Protein AF-A0A512MHB9-F1 (afdb_monomer_lite)

Structure (mmCIF, N/CA/C/O backbone):
data_AF-A0A512MHB9-F1
#
_entry.id   AF-A0A512MHB9-F1
#
loop_
_atom_site.group_PDB
_atom_site.id
_atom_site.type_symbol
_atom_site.label_atom_id
_atom_site.label_alt_id
_atom_site.label_comp_id
_atom_site.label_asym_id
_atom_site.label_entity_id
_atom_site.label_seq_id
_atom_site.pdbx_PDB_ins_code
_atom_site.Cartn_x
_atom_site.Cartn_y
_atom_site.Cartn_z
_atom_site.occupancy
_atom_site.B_iso_or_equiv
_atom_site.auth_seq_id
_atom_site.auth_comp_id
_atom_site.auth_asym_id
_atom_site.auth_atom_id
_atom_site.pdbx_PDB_model_num
ATOM 1 N N . MET A 1 1 ? -1.483 -38.558 6.693 1.00 31.97 1 MET A N 1
ATOM 2 C CA . MET A 1 1 ? -0.690 -38.110 7.856 1.00 31.97 1 MET A CA 1
ATOM 3 C C . MET A 1 1 ? -1.206 -36.731 8.240 1.00 31.97 1 MET A C 1
ATOM 5 O O . MET A 1 1 ? -1.038 -35.808 7.462 1.00 31.97 1 MET A O 1
ATOM 9 N N . ASN A 1 2 ? -1.938 -36.682 9.356 1.00 32.94 2 ASN A N 1
ATOM 10 C CA . ASN A 1 2 ? -2.490 -35.543 10.100 1.00 32.94 2 ASN A CA 1
ATOM 11 C C . ASN A 1 2 ? -2.925 -34.288 9.324 1.00 32.94 2 ASN A C 1
ATOM 13 O O . ASN A 1 2 ? -2.142 -33.358 9.132 1.00 32.94 2 ASN A O 1
ATOM 17 N N . GLU A 1 3 ? -4.232 -34.209 9.052 1.00 38.62 3 GLU A N 1
ATOM 18 C CA . GLU A 1 3 ? -4.960 -32.941 9.117 1.00 38.62 3 GLU A CA 1
ATOM 19 C C . GLU A 1 3 ? -4.679 -32.320 10.491 1.00 38.62 3 GLU A C 1
ATOM 21 O O . GLU A 1 3 ? -5.241 -32.728 11.509 1.00 38.62 3 GLU A O 1
ATOM 26 N N . LYS A 1 4 ? -3.745 -31.366 10.554 1.00 43.81 4 LYS A N 1
ATOM 27 C CA . LYS A 1 4 ? -3.669 -30.461 11.697 1.00 43.81 4 LYS A CA 1
ATOM 28 C C . LYS A 1 4 ? -4.998 -29.715 11.719 1.00 43.81 4 LYS A C 1
ATOM 30 O O . LYS A 1 4 ? -5.204 -28.808 10.916 1.00 43.81 4 LYS A O 1
ATOM 35 N N . GLN A 1 5 ? -5.887 -30.127 12.620 1.00 42.66 5 GLN A N 1
ATOM 36 C CA . GLN A 1 5 ? -6.985 -29.312 13.123 1.00 42.66 5 GLN A CA 1
ATOM 37 C C . GLN A 1 5 ? -6.412 -27.911 13.365 1.00 42.66 5 GLN A C 1
ATOM 39 O O . GLN A 1 5 ? -5.603 -27.718 14.275 1.00 42.66 5 GLN A O 1
ATOM 44 N N . LYS A 1 6 ? -6.738 -26.956 12.485 1.00 43.53 6 LYS A N 1
ATOM 45 C CA . LYS A 1 6 ? -6.454 -25.543 12.728 1.00 43.53 6 LYS A CA 1
ATOM 46 C C . LYS A 1 6 ? -7.179 -25.220 14.023 1.00 43.53 6 LYS A C 1
ATOM 48 O O . LYS A 1 6 ? -8.406 -25.225 14.044 1.00 43.53 6 LYS A O 1
ATOM 53 N N . ASN A 1 7 ? -6.425 -25.034 15.101 1.00 46.69 7 ASN A N 1
ATOM 54 C CA . ASN A 1 7 ? -6.987 -24.549 16.347 1.00 46.69 7 ASN A CA 1
ATOM 55 C C . ASN A 1 7 ? -7.666 -23.210 16.000 1.00 46.69 7 ASN A C 1
ATOM 57 O O . ASN A 1 7 ? -6.977 -22.343 15.449 1.00 46.69 7 ASN A O 1
ATOM 61 N N . PRO A 1 8 ? -8.993 -23.063 16.163 1.00 66.06 8 PRO A N 1
ATOM 62 C CA . PRO A 1 8 ? -9.666 -21.825 15.799 1.00 66.06 8 PRO A CA 1
ATOM 63 C C . PRO A 1 8 ? -9.052 -20.678 16.604 1.00 66.06 8 PRO A C 1
ATOM 65 O O . PRO A 1 8 ? -8.651 -20.873 17.752 1.00 66.06 8 PRO A O 1
ATOM 68 N N . ASN A 1 9 ? -8.928 -19.507 15.974 1.00 67.62 9 ASN A N 1
ATOM 69 C CA . ASN A 1 9 ? -8.414 -18.303 16.621 1.00 67.62 9 ASN A CA 1
ATOM 70 C C . ASN A 1 9 ? -9.160 -18.106 17.958 1.00 67.62 9 ASN A C 1
ATOM 72 O O . ASN A 1 9 ? -10.385 -17.980 17.926 1.00 67.62 9 ASN A O 1
ATOM 76 N N . PRO A 1 10 ? -8.472 -18.138 19.119 1.00 71.50 10 PRO A N 1
ATOM 77 C CA . PRO A 1 10 ? -9.135 -18.052 20.418 1.00 71.50 10 PRO A CA 1
ATOM 78 C C . PRO A 1 10 ? -9.647 -16.638 20.718 1.00 71.50 10 PRO A C 1
ATOM 80 O O . PRO A 1 10 ? -10.339 -16.439 21.716 1.00 71.50 10 PRO A O 1
ATOM 83 N N . ASN A 1 11 ? -9.290 -15.658 19.883 1.00 75.31 11 ASN A N 1
ATOM 84 C CA . ASN A 1 11 ? -9.687 -14.273 20.056 1.00 75.31 11 ASN A CA 1
ATOM 85 C C . ASN A 1 11 ? -11.148 -14.064 19.649 1.00 75.31 11 ASN A C 1
ATOM 87 O O . ASN A 1 11 ? -11.643 -14.632 18.674 1.00 75.31 11 ASN A O 1
ATOM 91 N N . LEU A 1 12 ? -11.822 -13.201 20.404 1.00 72.75 12 LEU A N 1
ATOM 92 C CA . LEU A 1 12 ? -13.182 -12.757 20.132 1.00 72.75 12 LEU A CA 1
ATOM 93 C C . LEU A 1 12 ? -13.233 -12.018 18.787 1.00 72.75 12 LEU A C 1
ATOM 95 O O . LEU A 1 12 ? -12.549 -11.012 18.609 1.00 72.75 12 LEU A O 1
ATOM 99 N N . VAL A 1 13 ? -14.071 -12.497 17.868 1.00 76.94 13 VAL A N 1
ATOM 100 C CA . VAL A 1 13 ? -14.377 -11.792 16.617 1.00 76.94 13 VAL A CA 1
ATOM 101 C C . VAL A 1 13 ? -15.501 -10.802 16.895 1.00 76.94 13 VAL A C 1
ATOM 103 O O . VAL A 1 13 ? -16.580 -11.201 17.338 1.00 76.94 13 VAL A O 1
ATOM 106 N N . ARG A 1 14 ? -15.245 -9.518 16.646 1.00 86.31 14 ARG A N 1
ATOM 107 C CA . ARG A 1 14 ? -16.231 -8.447 16.806 1.00 86.31 14 ARG A CA 1
ATOM 108 C C . ARG A 1 14 ? -16.876 -8.105 15.464 1.00 86.31 14 ARG A C 1
ATOM 110 O O . ARG A 1 14 ? -16.319 -8.368 14.408 1.00 86.31 14 ARG A O 1
ATOM 117 N N . THR A 1 15 ? -18.090 -7.565 15.513 1.00 92.12 15 THR A N 1
ATOM 118 C CA . THR A 1 15 ? -18.764 -6.997 14.340 1.00 92.12 15 THR A CA 1
ATOM 119 C C . THR A 1 15 ? -18.337 -5.544 14.186 1.00 92.12 15 THR A C 1
ATOM 121 O O . THR A 1 15 ? -18.659 -4.725 15.046 1.00 92.12 15 THR A O 1
ATOM 124 N N . GLU A 1 16 ? -17.655 -5.222 13.095 1.00 93.31 16 GLU A N 1
ATOM 125 C CA . GLU A 1 16 ? -17.202 -3.865 12.788 1.00 93.31 16 GLU A CA 1
ATOM 126 C C . GLU A 1 16 ? -18.220 -3.124 11.916 1.00 93.31 16 GLU A C 1
ATOM 128 O O . GLU A 1 16 ? -18.780 -3.664 10.961 1.00 93.31 16 GLU A O 1
ATOM 133 N N . LEU A 1 17 ? -18.519 -1.883 12.299 1.00 95.44 17 LEU A N 1
ATOM 134 C CA . LEU A 1 17 ? -19.461 -0.992 11.635 1.00 95.44 17 LEU A CA 1
ATOM 135 C C . LEU A 1 17 ? -18.752 0.323 11.311 1.00 95.44 17 LEU A C 1
ATOM 137 O O . LEU A 1 17 ? -18.547 1.172 12.178 1.00 95.44 17 LEU A O 1
ATOM 141 N N . GLU A 1 18 ? -18.427 0.502 10.038 1.00 95.00 18 GLU A N 1
ATOM 142 C CA . GLU A 1 18 ? -17.590 1.614 9.563 1.00 95.00 18 GLU A CA 1
ATOM 143 C C . GLU A 1 18 ? -18.381 2.683 8.798 1.00 95.00 18 GLU A C 1
ATOM 145 O O . GLU A 1 18 ? -17.841 3.678 8.319 1.00 95.00 18 GLU A O 1
ATOM 150 N N . THR A 1 19 ? -19.694 2.483 8.644 1.00 95.81 19 THR A N 1
ATOM 151 C CA . THR A 1 19 ? -20.573 3.428 7.950 1.00 95.81 19 THR A CA 1
ATOM 152 C C . THR A 1 19 ? -21.836 3.705 8.745 1.00 95.81 19 THR A C 1
ATOM 154 O O . THR A 1 19 ? -22.382 2.832 9.424 1.00 95.81 19 THR A O 1
ATOM 157 N N . LEU A 1 20 ? -22.371 4.917 8.585 1.00 96.50 20 LEU A N 1
ATOM 158 C CA . LEU A 1 20 ? -23.644 5.309 9.191 1.00 96.50 20 LEU A CA 1
ATOM 159 C C . LEU A 1 20 ? -24.789 4.366 8.788 1.00 96.50 20 LEU A C 1
ATOM 161 O O . LEU A 1 20 ? -25.638 4.023 9.607 1.00 96.50 20 LEU A O 1
ATOM 165 N N . ALA A 1 21 ? -24.785 3.911 7.531 1.00 96.94 21 ALA A N 1
ATOM 166 C CA . ALA A 1 21 ? -25.774 2.977 7.010 1.00 96.94 21 ALA A CA 1
ATOM 167 C C . ALA A 1 21 ? -25.704 1.610 7.710 1.00 96.94 21 ALA A C 1
ATOM 169 O O . ALA A 1 21 ? -26.748 1.067 8.069 1.00 96.94 21 ALA A O 1
ATOM 170 N N . ALA A 1 22 ? -24.501 1.083 7.961 1.00 96.12 22 ALA A N 1
ATOM 171 C CA . ALA A 1 22 ? -24.316 -0.178 8.679 1.00 96.12 22 ALA A CA 1
ATOM 172 C C . ALA A 1 22 ? -24.805 -0.080 10.135 1.00 96.12 22 ALA A C 1
ATOM 174 O O . ALA A 1 22 ? -25.506 -0.973 10.619 1.00 96.12 22 ALA A O 1
ATOM 175 N N . VAL A 1 23 ? -24.530 1.042 10.812 1.00 96.94 23 VAL A N 1
ATOM 176 C CA . VAL A 1 23 ? -25.043 1.308 12.168 1.00 96.94 23 VAL A CA 1
ATOM 177 C C . VAL A 1 23 ? -26.570 1.392 12.175 1.00 96.94 23 VAL A C 1
ATOM 179 O O . VAL A 1 23 ? -27.224 0.748 12.997 1.00 96.94 23 VAL A O 1
ATOM 182 N N . GLN A 1 24 ? -27.162 2.120 11.224 1.00 96.75 24 GLN A N 1
ATOM 183 C CA . GLN A 1 24 ? -28.616 2.215 11.088 1.00 96.75 24 GLN A CA 1
ATOM 184 C C . GLN A 1 24 ? -29.258 0.854 10.790 1.00 96.75 24 GLN A C 1
ATOM 186 O O . GLN A 1 24 ? -30.300 0.518 11.355 1.00 96.75 24 GLN A O 1
ATOM 191 N N . GLN A 1 25 ? -28.642 0.048 9.925 1.00 95.94 25 GLN A N 1
ATOM 192 C CA . GLN A 1 25 ? -29.110 -1.300 9.621 1.00 95.94 25 GLN A CA 1
ATOM 193 C C . GLN A 1 25 ? -29.080 -2.187 10.869 1.00 95.94 25 GLN A C 1
ATOM 195 O O . GLN A 1 25 ? -30.044 -2.912 11.120 1.00 95.94 25 GLN A O 1
ATOM 200 N N . ARG A 1 26 ? -28.019 -2.100 11.681 1.00 95.31 26 ARG A N 1
ATOM 201 C CA . ARG A 1 26 ? -27.918 -2.839 12.944 1.00 95.31 26 ARG A CA 1
ATOM 202 C C . ARG A 1 26 ? -28.980 -2.403 13.951 1.00 95.31 26 ARG A C 1
ATOM 204 O O . ARG A 1 26 ? -29.623 -3.263 14.544 1.00 95.31 26 ARG A O 1
ATOM 211 N N . LEU A 1 27 ? -29.212 -1.097 14.101 1.00 95.62 27 LEU A N 1
ATOM 212 C CA . LEU A 1 27 ? -30.300 -0.562 14.929 1.00 95.62 27 LEU A CA 1
ATOM 213 C C . LEU A 1 27 ? -31.660 -1.134 14.511 1.00 95.62 27 LEU A C 1
ATOM 215 O O . LEU A 1 27 ? -32.426 -1.576 15.364 1.00 95.62 27 LEU A O 1
ATOM 219 N N . ASN A 1 28 ? -31.932 -1.179 13.205 1.00 94.62 28 ASN A N 1
ATOM 220 C CA . ASN A 1 28 ? -33.192 -1.691 12.665 1.00 94.62 28 ASN A CA 1
ATOM 221 C C . ASN A 1 28 ? -33.346 -3.207 12.859 1.00 94.62 28 ASN A C 1
ATOM 223 O O . ASN A 1 28 ? -34.449 -3.684 13.115 1.00 94.62 28 ASN A O 1
ATOM 227 N N . ALA A 1 29 ? -32.255 -3.965 12.727 1.00 92.75 29 ALA A N 1
ATOM 228 C CA . ALA A 1 29 ? -32.250 -5.409 12.950 1.00 92.75 29 ALA A CA 1
ATOM 229 C C . ALA A 1 29 ? -32.397 -5.779 14.438 1.00 92.75 29 ALA A C 1
ATOM 231 O O . ALA A 1 29 ? -32.832 -6.885 14.761 1.00 92.75 29 ALA A O 1
ATOM 232 N N . GLY A 1 30 ? -32.034 -4.862 15.340 1.00 86.62 30 GLY A N 1
ATOM 233 C CA . GLY A 1 30 ? -31.934 -5.119 16.770 1.00 86.62 30 GLY A CA 1
ATOM 234 C C . GLY A 1 30 ? -30.773 -6.058 17.120 1.00 86.62 30 GLY A C 1
ATOM 235 O O . GLY A 1 30 ? -29.880 -6.333 16.315 1.00 86.62 30 GLY A O 1
ATOM 236 N N . GLY A 1 31 ? -30.778 -6.558 18.355 1.00 84.06 31 GLY A N 1
ATOM 237 C CA . GLY A 1 31 ? -29.759 -7.476 18.869 1.00 84.06 31 GLY A CA 1
ATOM 238 C C . GLY A 1 31 ? -28.792 -6.835 19.864 1.00 84.06 31 GLY A C 1
ATOM 239 O O . GLY A 1 31 ? -28.992 -5.716 20.335 1.00 84.06 31 GLY A O 1
ATOM 240 N N . THR A 1 32 ? -27.759 -7.595 20.228 1.00 88.00 32 THR A N 1
ATOM 241 C CA . THR A 1 32 ? -26.747 -7.170 21.205 1.00 88.00 32 THR A CA 1
ATOM 242 C C . THR A 1 32 ? -25.693 -6.257 20.577 1.00 88.00 32 THR A C 1
ATOM 244 O O . THR A 1 32 ? -25.328 -6.431 19.411 1.00 88.00 32 THR A O 1
ATOM 247 N N . TRP A 1 33 ? -25.186 -5.311 21.367 1.00 92.25 33 TRP A N 1
ATOM 248 C CA . TRP A 1 33 ? -24.083 -4.411 21.008 1.00 92.25 33 TRP A CA 1
ATOM 249 C C . TRP A 1 33 ? -22.770 -4.759 21.728 1.00 92.25 33 TRP A C 1
ATOM 251 O O . TRP A 1 33 ? -21.780 -4.057 21.568 1.00 92.25 33 TRP A O 1
ATOM 261 N N . HIS A 1 34 ? -22.758 -5.859 22.489 1.00 87.06 34 HIS A N 1
ATOM 262 C CA . HIS A 1 34 ? -21.623 -6.314 23.301 1.00 87.06 34 HIS A CA 1
ATOM 263 C C . HIS A 1 34 ? -20.322 -6.505 22.509 1.00 87.06 34 HIS A C 1
ATOM 265 O O . HIS A 1 34 ? -19.260 -6.117 22.978 1.00 87.06 34 HIS A O 1
ATOM 271 N N . ASP A 1 35 ? -20.418 -7.045 21.294 1.00 85.69 35 ASP A N 1
ATOM 272 C CA . ASP A 1 35 ? -19.270 -7.354 20.433 1.00 85.69 35 ASP A CA 1
ATOM 273 C C . ASP A 1 35 ? -19.230 -6.457 19.195 1.00 85.69 35 ASP A C 1
ATOM 275 O O . ASP A 1 35 ? -18.759 -6.872 18.140 1.00 85.69 35 ASP A O 1
ATOM 279 N N . VAL A 1 36 ? -19.781 -5.246 19.287 1.00 94.88 36 VAL A N 1
ATOM 280 C CA . VAL A 1 36 ? -19.819 -4.302 18.167 1.00 94.88 36 VAL A CA 1
ATOM 281 C C . VAL A 1 36 ? -18.710 -3.266 18.322 1.00 94.88 36 VAL A C 1
ATOM 283 O O . VAL A 1 36 ? -18.527 -2.693 19.396 1.00 94.88 36 VAL A O 1
ATOM 286 N N . VAL A 1 37 ? -17.979 -3.017 17.239 1.00 95.69 37 VAL A N 1
ATOM 287 C CA . VAL A 1 37 ? -17.049 -1.896 17.101 1.00 95.69 37 VAL A CA 1
ATOM 288 C C . VAL A 1 37 ? -17.641 -0.937 16.082 1.00 95.69 37 VAL A C 1
ATOM 290 O O . VAL A 1 37 ? -17.943 -1.333 14.962 1.00 95.69 37 VAL A O 1
ATOM 293 N N . ILE A 1 38 ? -17.829 0.319 16.466 1.00 96.75 38 ILE A N 1
ATOM 294 C CA . ILE A 1 38 ? -18.178 1.398 15.549 1.00 96.75 38 ILE A CA 1
ATOM 295 C C . ILE A 1 38 ? -16.925 2.236 15.336 1.00 96.75 38 ILE A C 1
ATOM 297 O O . ILE A 1 38 ? -16.341 2.744 16.298 1.00 96.75 38 ILE A O 1
ATOM 301 N N . GLN A 1 39 ? -16.513 2.363 14.080 1.00 95.31 39 GLN A N 1
ATOM 302 C CA . GLN A 1 39 ? -15.246 2.970 13.700 1.00 95.31 39 GLN A CA 1
ATOM 303 C C . GLN A 1 39 ? -15.478 4.160 12.784 1.00 95.31 39 GLN A C 1
ATOM 305 O O . GLN A 1 39 ? -16.068 4.036 11.717 1.00 95.31 39 GLN A O 1
ATOM 310 N N . HIS A 1 40 ? -14.983 5.316 13.214 1.00 95.06 40 HIS A N 1
ATOM 311 C CA . HIS A 1 40 ? -14.934 6.549 12.442 1.00 95.06 40 HIS A CA 1
ATOM 312 C C . HIS A 1 40 ? -16.267 6.949 11.783 1.00 95.06 40 HIS A C 1
ATOM 314 O O . HIS A 1 40 ? -16.324 7.439 10.656 1.00 95.06 40 HIS A O 1
ATOM 320 N N . VAL A 1 41 ? -17.370 6.758 12.511 1.00 96.12 41 VAL A N 1
ATOM 321 C CA . VAL A 1 41 ? -18.708 7.156 12.066 1.00 96.12 41 VAL A CA 1
ATOM 322 C C . VAL A 1 41 ? -19.142 8.418 12.803 1.00 96.12 41 VAL A C 1
ATOM 324 O O . VAL A 1 41 ? -19.018 8.518 14.024 1.00 96.12 41 VAL A O 1
ATOM 327 N N . ASN A 1 42 ? -19.722 9.371 12.074 1.00 96.12 42 ASN A N 1
ATOM 328 C CA . ASN A 1 42 ? -20.426 10.487 12.694 1.00 96.12 42 ASN A CA 1
ATOM 329 C C . ASN A 1 42 ? -21.797 10.018 13.208 1.00 96.12 42 ASN A C 1
ATOM 331 O O . ASN A 1 42 ? -22.734 9.843 12.426 1.00 96.12 42 ASN A O 1
ATOM 335 N N . LEU A 1 43 ? -21.924 9.813 14.519 1.00 97.44 43 LEU A N 1
ATOM 336 C CA . LEU A 1 43 ? -23.123 9.254 15.151 1.00 97.44 43 LEU A CA 1
ATOM 337 C C . LEU A 1 43 ? -24.100 10.321 15.650 1.00 97.44 43 LEU A C 1
ATOM 339 O O . LEU A 1 43 ? -25.115 9.974 16.249 1.00 97.44 43 LEU A O 1
ATOM 343 N N . LEU A 1 44 ? -23.861 11.608 15.373 1.00 97.19 44 LEU A N 1
ATOM 344 C CA . LEU A 1 44 ? -24.712 12.704 15.854 1.00 97.19 44 LEU A CA 1
ATOM 345 C C . LEU A 1 44 ? -26.168 12.560 15.388 1.00 97.19 44 LEU A C 1
ATOM 347 O O . LEU A 1 44 ? -27.101 12.869 16.126 1.00 97.19 44 LEU A O 1
ATOM 351 N N . THR A 1 45 ? -26.377 12.047 14.174 1.00 97.06 45 THR A N 1
ATOM 352 C CA . THR A 1 45 ? -27.724 11.802 13.627 1.00 97.06 45 THR A CA 1
ATOM 353 C C . THR A 1 45 ? -28.412 10.573 14.234 1.00 97.06 45 THR A C 1
ATOM 355 O O . THR A 1 45 ? -29.635 10.468 14.169 1.00 97.06 45 THR A O 1
ATOM 358 N N . LEU A 1 46 ? -27.648 9.675 14.866 1.00 97.06 46 LEU A N 1
ATOM 359 C CA . LEU A 1 46 ? -28.124 8.456 15.529 1.00 97.06 46 LEU A CA 1
ATOM 360 C C . LEU A 1 46 ? -28.033 8.537 17.060 1.00 97.06 46 LEU A C 1
ATOM 362 O O . LEU A 1 46 ? -28.214 7.523 17.733 1.00 97.06 46 LEU A O 1
ATOM 366 N N . ASP A 1 47 ? -27.820 9.734 17.615 1.00 96.88 47 ASP A N 1
ATOM 367 C CA . ASP A 1 47 ? -27.594 9.964 19.046 1.00 96.88 47 ASP A CA 1
ATOM 368 C C . ASP A 1 47 ? -28.731 9.404 19.918 1.00 96.88 47 ASP A C 1
ATOM 370 O O . ASP A 1 47 ? -28.520 8.570 20.798 1.00 96.88 47 ASP A O 1
ATOM 374 N N . ALA A 1 48 ? -29.976 9.795 19.624 1.00 96.81 48 ALA A N 1
ATOM 375 C CA . ALA A 1 48 ? -31.133 9.311 20.373 1.00 96.81 48 ALA A CA 1
ATOM 376 C C . ALA A 1 48 ? -31.405 7.804 20.158 1.00 96.81 48 ALA A C 1
ATOM 378 O O . ALA A 1 48 ? -31.547 7.102 21.160 1.00 96.81 48 ALA A O 1
ATOM 379 N N . PRO A 1 49 ? -31.436 7.268 18.919 1.00 96.62 49 PRO A N 1
ATOM 380 C CA . PRO A 1 49 ? -31.578 5.828 18.698 1.00 96.62 49 PRO A CA 1
ATOM 381 C C . PRO A 1 49 ? -30.532 4.968 19.423 1.00 96.62 49 PRO A C 1
ATOM 383 O O . PRO A 1 49 ? -30.897 3.977 20.051 1.00 96.62 49 PRO A O 1
ATOM 386 N N . LEU A 1 50 ? -29.250 5.347 19.382 1.00 96.12 50 LEU A N 1
ATOM 387 C CA . LEU A 1 50 ? -28.174 4.589 20.031 1.00 96.12 50 LEU A CA 1
ATOM 388 C C . LEU A 1 50 ? -28.217 4.700 21.558 1.00 96.12 50 LEU A C 1
ATOM 390 O O . LEU A 1 50 ? -27.932 3.727 22.248 1.00 96.12 50 LEU A O 1
ATOM 394 N N . SER A 1 51 ? -28.638 5.846 22.102 1.00 96.12 51 SER A N 1
ATOM 395 C CA . SER A 1 51 ? -28.835 5.998 23.553 1.00 96.12 51 SER A CA 1
ATOM 396 C C . SER A 1 51 ? -29.943 5.097 24.122 1.00 96.12 51 SER A C 1
ATOM 398 O O . SER A 1 51 ? -29.971 4.835 25.322 1.00 96.12 51 SER A O 1
ATOM 400 N N . ALA A 1 52 ? -30.854 4.610 23.273 1.00 95.38 52 ALA A N 1
ATOM 401 C CA . ALA A 1 52 ? -32.004 3.807 23.681 1.00 95.38 52 ALA A CA 1
ATOM 402 C C . ALA A 1 52 ? -31.734 2.289 23.706 1.00 95.38 52 ALA A C 1
ATOM 404 O O . ALA A 1 52 ? -32.603 1.526 24.133 1.00 95.38 52 ALA A O 1
ATOM 405 N N . VAL A 1 53 ? -30.560 1.829 23.254 1.00 94.75 53 VAL A N 1
ATOM 406 C CA . VAL A 1 53 ? -30.192 0.402 23.218 1.00 94.75 53 VAL A CA 1
ATOM 407 C C . VAL A 1 53 ? -29.160 0.051 24.295 1.00 94.75 53 VAL A C 1
ATOM 409 O O . VAL A 1 53 ? -28.434 0.907 24.796 1.00 94.75 53 VAL A O 1
ATOM 412 N N . LYS A 1 54 ? -29.068 -1.234 24.671 1.00 92.94 54 LYS A N 1
ATOM 413 C CA . LYS A 1 54 ? -28.042 -1.704 25.618 1.00 92.94 54 LYS A CA 1
ATOM 414 C C . LYS A 1 54 ? -26.682 -1.776 24.916 1.00 92.94 54 LYS A C 1
ATOM 416 O O . LYS A 1 54 ? -26.410 -2.746 24.215 1.00 92.94 54 LYS A O 1
ATOM 421 N N . ILE A 1 55 ? -25.839 -0.776 25.158 1.00 94.06 55 ILE A N 1
ATOM 422 C CA . ILE A 1 55 ? -24.516 -0.598 24.532 1.00 94.06 55 ILE A CA 1
ATOM 423 C C . ILE A 1 55 ? -23.327 -1.178 25.319 1.00 94.06 55 ILE A C 1
ATOM 425 O O . ILE A 1 55 ? -22.194 -1.030 24.880 1.00 94.06 55 ILE A O 1
ATOM 429 N N . ALA A 1 56 ? -23.544 -1.812 26.476 1.00 92.56 56 ALA A N 1
ATOM 430 C CA . ALA A 1 56 ? -22.445 -2.344 27.291 1.00 92.56 56 ALA A CA 1
ATOM 431 C C . ALA A 1 56 ? -21.547 -3.292 26.470 1.00 92.56 56 ALA A C 1
ATOM 433 O O . ALA A 1 56 ? -22.044 -4.294 25.952 1.00 92.56 56 ALA A O 1
ATOM 434 N N . GLY A 1 57 ? -20.250 -2.976 26.370 1.00 91.81 57 GLY A N 1
ATOM 435 C CA . GLY A 1 57 ? -19.254 -3.727 25.585 1.00 91.81 57 GLY A CA 1
ATOM 436 C C . GLY A 1 57 ? -18.997 -3.184 24.181 1.00 91.81 57 GLY A C 1
ATOM 437 O O . GLY A 1 57 ? -18.030 -3.590 23.535 1.00 91.81 57 GLY A O 1
ATOM 438 N N . CYS A 1 58 ? -19.820 -2.238 23.726 1.00 95.50 58 CYS A N 1
ATOM 439 C CA . CYS A 1 58 ? -19.653 -1.587 22.436 1.00 95.50 58 CYS A CA 1
ATOM 440 C C . CYS A 1 58 ? -18.401 -0.703 22.441 1.00 95.50 58 CYS A C 1
ATOM 442 O O . CYS A 1 58 ? -18.117 0.009 23.410 1.00 95.50 58 CYS A O 1
ATOM 444 N N . HIS A 1 59 ? -17.647 -0.738 21.349 1.00 95.75 59 HIS A N 1
ATOM 445 C CA . HIS A 1 59 ? -16.470 0.101 21.160 1.00 95.75 59 HIS A CA 1
ATOM 446 C C . HIS A 1 59 ? -16.787 1.227 20.175 1.00 95.75 59 HIS A C 1
ATOM 448 O O . HIS A 1 59 ? -17.398 0.988 19.138 1.00 95.75 59 HIS A O 1
ATOM 454 N N . PHE A 1 60 ? -16.357 2.444 20.489 1.00 97.19 60 PHE A N 1
ATOM 455 C CA . PHE A 1 60 ? -16.533 3.647 19.682 1.00 97.19 60 PHE A CA 1
ATOM 456 C C . PHE A 1 60 ? -15.155 4.253 19.416 1.00 97.19 60 PHE A C 1
ATOM 458 O O . PHE A 1 60 ? -14.560 4.885 20.292 1.00 97.19 60 PHE A O 1
ATOM 465 N N . LEU A 1 61 ? -14.622 4.023 18.218 1.00 96.88 61 LEU A N 1
ATOM 466 C CA . LEU A 1 61 ? -13.254 4.382 17.846 1.00 96.88 61 LEU A CA 1
ATOM 467 C C . LEU A 1 61 ? -13.301 5.520 16.830 1.00 96.88 61 LEU A C 1
ATOM 469 O O . LEU A 1 61 ? -13.767 5.338 15.713 1.00 96.88 61 LEU A O 1
ATOM 473 N N . GLY A 1 62 ? -12.895 6.723 17.230 1.00 95.94 62 GLY A N 1
ATOM 474 C CA . GLY A 1 62 ? -12.888 7.908 16.372 1.00 95.94 62 GLY A CA 1
ATOM 475 C C . GLY A 1 62 ? -14.271 8.405 15.936 1.00 95.94 62 GLY A C 1
ATOM 476 O O . GLY A 1 62 ? -14.364 9.032 14.883 1.00 95.94 62 GLY A O 1
ATOM 477 N N . CYS A 1 63 ? -15.334 8.098 16.687 1.00 97.06 63 CYS A N 1
ATOM 478 C CA . CYS A 1 63 ? -16.715 8.461 16.340 1.00 97.06 63 CYS A CA 1
ATOM 479 C C . CYS A 1 63 ? -17.126 9.833 16.896 1.00 97.06 63 CYS A C 1
ATOM 481 O O . CYS A 1 63 ? -16.821 10.148 18.047 1.00 97.06 63 CYS A O 1
ATOM 483 N N . ASP A 1 64 ? -17.909 10.605 16.135 1.00 96.50 64 ASP A N 1
ATOM 484 C CA . ASP A 1 64 ? -18.578 11.799 16.672 1.00 96.50 64 ASP A CA 1
ATOM 485 C C . ASP A 1 64 ? -19.792 11.371 17.503 1.00 96.50 64 ASP A C 1
ATOM 487 O O . ASP A 1 64 ? -20.766 10.844 16.964 1.00 96.50 64 ASP A O 1
ATOM 491 N N . ILE A 1 65 ? -19.738 11.587 18.817 1.00 97.31 65 ILE A N 1
ATOM 492 C CA . ILE A 1 65 ? -20.756 11.131 19.772 1.00 97.31 65 ILE A CA 1
ATOM 493 C C . ILE A 1 65 ? -21.566 12.328 20.280 1.00 97.31 65 ILE A C 1
ATOM 495 O O . ILE A 1 65 ? -21.002 13.325 20.731 1.00 97.31 65 ILE A O 1
ATOM 499 N N . GLY A 1 66 ? -22.895 12.226 20.208 1.00 97.12 66 GLY A N 1
ATOM 500 C CA . GLY A 1 66 ? -23.808 13.230 20.749 1.00 97.12 66 GLY A CA 1
ATOM 501 C C . GLY A 1 66 ? -24.011 13.091 22.260 1.00 97.12 66 GLY A C 1
ATOM 502 O O . GLY A 1 66 ? -23.564 12.134 22.895 1.00 97.12 66 GLY A O 1
ATOM 503 N N . THR A 1 67 ? -24.682 14.071 22.865 1.00 98.00 67 THR A N 1
ATOM 504 C CA . THR A 1 67 ? -24.835 14.138 24.325 1.00 98.00 67 THR A CA 1
ATOM 505 C C . THR A 1 67 ? -25.598 12.941 24.888 1.00 98.00 67 THR A C 1
ATOM 507 O O . THR A 1 67 ? -25.203 12.415 25.926 1.00 98.00 67 THR A O 1
ATOM 510 N N . LYS A 1 68 ? -26.654 12.466 24.213 1.00 98.19 68 LYS A N 1
ATOM 511 C CA . LYS A 1 68 ? -27.483 11.374 24.747 1.00 98.19 68 LYS A CA 1
ATOM 512 C C . LYS A 1 68 ? -26.738 10.047 24.740 1.00 98.19 68 LYS A C 1
ATOM 514 O O . LYS A 1 68 ? -26.821 9.285 25.700 1.00 98.19 68 LYS A O 1
ATOM 519 N N . LEU A 1 69 ? -26.002 9.766 23.670 1.00 97.56 69 LEU A N 1
ATOM 520 C CA . LEU A 1 69 ? -25.166 8.580 23.579 1.00 97.56 69 LEU A CA 1
ATOM 521 C C . LEU A 1 69 ? -24.005 8.657 24.577 1.00 97.56 69 LEU A C 1
ATOM 523 O O . LEU A 1 69 ? -23.723 7.662 25.236 1.00 97.56 69 LEU A O 1
ATOM 527 N N . ALA A 1 70 ? -23.385 9.826 24.765 1.00 97.81 70 ALA A N 1
ATOM 528 C CA . ALA A 1 70 ? -22.353 10.009 25.788 1.00 97.81 70 ALA A CA 1
ATOM 529 C C . ALA A 1 70 ? -22.882 9.730 27.209 1.00 97.81 70 ALA A C 1
ATOM 531 O O . ALA A 1 70 ? -22.230 9.026 27.980 1.00 97.81 70 ALA A O 1
ATOM 532 N N . GLU A 1 71 ? -24.078 10.223 27.547 1.00 97.94 71 GLU A N 1
ATOM 533 C CA . GLU A 1 71 ? -24.747 9.922 28.820 1.00 97.94 71 GLU A CA 1
ATOM 534 C C . GLU A 1 71 ? -25.041 8.423 28.968 1.00 97.94 71 GLU A C 1
ATOM 536 O O . GLU A 1 71 ? -24.769 7.838 30.019 1.00 97.94 71 GLU A O 1
ATOM 541 N N . ALA A 1 72 ? -25.539 7.774 27.911 1.00 97.38 72 ALA A N 1
ATOM 542 C CA . ALA A 1 72 ? -25.785 6.334 27.908 1.00 97.38 72 ALA A CA 1
ATOM 543 C C . ALA A 1 72 ? -24.493 5.524 28.119 1.00 97.38 72 ALA A C 1
ATOM 545 O O . ALA A 1 72 ? -24.497 4.560 28.888 1.00 97.38 72 ALA A O 1
ATOM 546 N N . ILE A 1 73 ? -23.382 5.934 27.495 1.00 97.12 73 ILE A N 1
ATOM 547 C CA . ILE A 1 73 ? -22.057 5.328 27.700 1.00 97.12 73 ILE A CA 1
ATOM 548 C C . ILE A 1 73 ? -21.622 5.500 29.154 1.00 97.12 73 ILE A C 1
ATOM 550 O O . ILE A 1 73 ? -21.260 4.519 29.795 1.00 97.12 73 ILE A O 1
ATOM 554 N N . ALA A 1 74 ? -21.723 6.706 29.717 1.00 96.88 74 ALA A N 1
ATOM 555 C CA . ALA A 1 74 ? -21.354 6.953 31.110 1.00 96.88 74 ALA A CA 1
ATOM 556 C C . ALA A 1 74 ? -22.170 6.096 32.097 1.00 96.88 74 ALA A C 1
ATOM 558 O O . ALA A 1 74 ? -21.628 5.577 33.075 1.00 96.88 74 ALA A O 1
ATOM 559 N N . LEU A 1 75 ? -23.466 5.900 31.831 1.00 96.19 75 LEU A N 1
ATOM 560 C CA . LEU A 1 75 ? -24.316 5.004 32.618 1.00 96.19 75 LEU A CA 1
ATOM 561 C C . LEU A 1 75 ? -23.892 3.534 32.482 1.00 96.19 75 LEU A C 1
ATOM 563 O O . LEU A 1 75 ? -23.886 2.815 33.484 1.00 96.19 75 LEU A O 1
ATOM 567 N N . ALA A 1 76 ? -23.520 3.092 31.277 1.00 94.69 76 ALA A N 1
ATOM 568 C CA . ALA A 1 76 ? -23.000 1.746 31.042 1.00 94.69 76 ALA A CA 1
ATOM 569 C C . ALA A 1 76 ? -21.672 1.515 31.785 1.00 94.69 76 ALA A C 1
ATOM 571 O O . ALA A 1 76 ? -21.536 0.502 32.471 1.00 94.69 76 ALA A O 1
ATOM 572 N N . GLU A 1 77 ? -20.751 2.483 31.753 1.00 95.75 77 GLU A N 1
ATOM 573 C CA . GLU A 1 77 ? -19.485 2.439 32.497 1.00 95.75 77 GLU A CA 1
ATOM 574 C C . GLU A 1 77 ? -19.704 2.373 34.010 1.00 95.75 77 GLU A C 1
ATOM 576 O O . GLU A 1 77 ? -19.100 1.555 34.709 1.00 95.75 77 GLU A O 1
ATOM 581 N N . ALA A 1 78 ? -20.622 3.191 34.531 1.00 95.62 78 ALA A N 1
ATOM 582 C CA . ALA A 1 78 ? -20.972 3.177 35.946 1.00 95.62 78 ALA A CA 1
ATOM 583 C C . ALA A 1 78 ? -21.616 1.848 36.379 1.00 95.62 78 ALA A C 1
ATOM 585 O O . ALA A 1 78 ? -21.483 1.447 37.537 1.00 95.62 78 ALA A O 1
ATOM 586 N N . ALA A 1 79 ? -22.335 1.168 35.481 1.00 93.25 79 ALA A N 1
ATOM 587 C CA . ALA A 1 79 ? -22.877 -0.162 35.734 1.00 93.25 79 ALA A CA 1
ATOM 588 C C . ALA A 1 79 ? -21.780 -1.238 35.703 1.00 93.25 79 ALA A C 1
ATOM 590 O O . ALA A 1 79 ? -21.731 -2.065 36.614 1.00 93.25 79 ALA A O 1
ATOM 591 N N . ALA A 1 80 ? -20.882 -1.193 34.716 1.00 93.88 80 ALA A N 1
ATOM 592 C CA . ALA A 1 80 ? -19.747 -2.107 34.596 1.00 93.88 80 ALA A CA 1
ATOM 593 C C . ALA A 1 80 ? -18.822 -2.033 35.826 1.00 93.88 80 ALA A C 1
ATOM 595 O O . ALA A 1 80 ? -18.477 -3.060 36.411 1.00 93.88 80 ALA A O 1
ATOM 596 N N . GLY A 1 81 ? -18.533 -0.822 36.316 1.00 94.81 81 GLY A N 1
ATOM 597 C CA . GLY A 1 81 ? -17.693 -0.600 37.500 1.00 94.81 81 GLY A CA 1
ATOM 598 C C . GLY A 1 81 ? -18.267 -1.119 38.828 1.00 94.81 81 GLY A C 1
ATOM 599 O O . GLY A 1 81 ? -17.551 -1.155 39.826 1.00 94.81 81 GLY A O 1
ATOM 600 N N . LYS A 1 82 ? -19.543 -1.533 38.873 1.00 95.25 82 LYS A N 1
ATOM 601 C CA . LYS A 1 82 ? -20.158 -2.141 40.068 1.00 95.25 82 LYS A CA 1
ATOM 602 C C . LYS A 1 82 ? -19.937 -3.651 40.158 1.00 95.25 82 LYS A C 1
ATOM 604 O O . LYS A 1 82 ? -20.146 -4.206 41.237 1.00 95.25 82 LYS A O 1
ATOM 609 N N . ALA A 1 83 ? -19.531 -4.305 39.068 1.00 93.69 83 ALA A N 1
ATOM 610 C CA . ALA A 1 83 ? -19.372 -5.755 39.009 1.00 93.69 83 ALA A CA 1
ATOM 611 C C . ALA A 1 83 ? -18.320 -6.260 40.015 1.00 93.69 83 ALA A C 1
ATOM 613 O O . ALA A 1 83 ? -17.171 -5.815 40.010 1.00 93.69 83 ALA A O 1
ATOM 614 N N . GLN A 1 84 ? -18.706 -7.213 40.867 1.00 95.94 84 GLN A N 1
ATOM 615 C CA . GLN A 1 84 ? -17.830 -7.836 41.868 1.00 95.94 84 GLN A CA 1
ATOM 616 C C . GLN A 1 84 ? -17.361 -9.227 41.430 1.00 95.94 84 GLN A C 1
ATOM 618 O O . GLN A 1 84 ? -16.274 -9.670 41.806 1.00 95.94 84 GLN A O 1
ATOM 623 N N . THR A 1 85 ? -18.166 -9.906 40.614 1.00 96.31 85 THR A N 1
ATOM 624 C CA . THR A 1 85 ? -17.909 -11.262 40.111 1.00 96.31 85 THR A CA 1
ATOM 625 C C . THR A 1 85 ? -17.548 -11.265 38.628 1.00 96.31 85 THR A C 1
ATOM 627 O O . THR A 1 85 ? -17.778 -10.297 37.902 1.00 96.31 85 THR A O 1
ATOM 630 N N . GLU A 1 86 ? -16.974 -12.371 38.159 1.00 92.25 86 GLU A N 1
ATOM 631 C CA . GLU A 1 86 ? -16.607 -12.533 36.752 1.00 92.25 86 GLU A CA 1
ATOM 632 C C . GLU A 1 86 ? -17.842 -12.634 35.844 1.00 92.25 86 GLU A C 1
ATOM 634 O O . GLU A 1 86 ? -17.865 -12.084 34.744 1.00 92.25 86 GLU A O 1
ATOM 639 N N . GLU A 1 87 ? -18.906 -13.280 36.320 1.00 93.00 87 GLU A N 1
ATOM 640 C CA . GLU A 1 87 ? -20.192 -13.371 35.631 1.00 93.00 87 GLU A CA 1
ATOM 641 C C . GLU A 1 87 ? -20.830 -11.986 35.440 1.00 93.00 87 GLU A C 1
ATOM 643 O O . GLU A 1 87 ? -21.334 -11.682 34.358 1.00 93.00 87 GLU A O 1
ATOM 648 N N . GLU A 1 88 ? -20.762 -11.115 36.453 1.00 91.50 88 GLU A N 1
ATOM 649 C CA . GLU A 1 88 ? -21.254 -9.735 36.361 1.00 91.50 88 GLU A CA 1
ATOM 650 C C . GLU A 1 88 ? -20.434 -8.892 35.378 1.00 91.50 88 GLU A C 1
ATOM 652 O O . GLU A 1 88 ? -21.022 -8.134 34.601 1.00 91.50 88 GLU A O 1
ATOM 657 N N . ARG A 1 89 ? -19.100 -9.053 35.362 1.00 90.50 89 ARG A N 1
ATOM 658 C CA . ARG A 1 89 ? -18.219 -8.378 34.390 1.00 90.50 89 ARG A CA 1
ATOM 659 C C . ARG A 1 89 ? -18.539 -8.799 32.960 1.00 90.50 89 ARG A C 1
ATOM 661 O O . ARG A 1 89 ? -18.591 -7.953 32.073 1.00 90.50 89 ARG A O 1
ATOM 668 N N . LYS A 1 90 ? -18.814 -10.086 32.732 1.00 87.62 90 LYS A N 1
ATOM 669 C CA . LYS A 1 90 ? -19.230 -10.599 31.415 1.00 87.62 90 LYS A CA 1
ATOM 670 C C . LYS A 1 90 ? -20.615 -10.099 31.004 1.00 87.62 90 LYS A C 1
ATOM 672 O O . LYS A 1 90 ? -20.838 -9.815 29.833 1.00 87.62 90 LYS A O 1
ATOM 677 N N . ALA A 1 91 ? -21.547 -9.966 31.947 1.00 87.12 91 ALA A N 1
ATOM 678 C CA . ALA A 1 91 ? -22.901 -9.488 31.662 1.00 87.12 91 ALA A CA 1
ATOM 679 C C . ALA A 1 91 ? -22.975 -7.974 31.372 1.00 87.12 91 ALA A C 1
ATOM 681 O O . ALA A 1 91 ? -23.896 -7.525 30.673 1.00 87.12 91 ALA A O 1
ATOM 682 N N . ASN A 1 92 ? -22.034 -7.194 31.917 1.00 88.44 92 ASN A N 1
ATOM 683 C CA . ASN A 1 92 ? -21.935 -5.741 31.757 1.00 88.44 92 ASN A CA 1
ATOM 684 C C . ASN A 1 92 ? -20.468 -5.318 31.579 1.00 88.44 92 ASN A C 1
ATOM 686 O O . ASN A 1 92 ? -19.890 -4.727 32.492 1.00 88.44 92 ASN A O 1
ATOM 690 N N . PRO A 1 93 ? -19.839 -5.626 30.437 1.00 91.31 93 PRO A N 1
ATOM 691 C CA . PRO A 1 93 ? -18.477 -5.171 30.194 1.00 91.31 93 PRO A CA 1
ATOM 692 C C . PRO A 1 93 ? -18.433 -3.654 29.989 1.00 91.31 93 PRO A C 1
ATOM 694 O O . PRO A 1 93 ? -19.428 -3.018 29.619 1.00 91.31 93 PRO A O 1
ATOM 697 N N . HIS A 1 94 ? -17.236 -3.106 30.155 1.00 94.31 94 HIS A N 1
ATOM 698 C CA . HIS A 1 94 ? -16.929 -1.732 29.791 1.00 94.31 94 HIS A CA 1
ATOM 699 C C . HIS A 1 94 ? -17.053 -1.520 28.278 1.00 94.31 94 HIS A C 1
ATOM 701 O O . HIS A 1 94 ? -16.685 -2.377 27.473 1.00 94.31 94 HIS A O 1
ATOM 707 N N . CYS A 1 95 ? -17.569 -0.360 27.903 1.00 94.94 95 CYS A N 1
ATOM 708 C CA . CYS A 1 95 ? -17.404 0.219 26.585 1.00 94.94 95 CYS A CA 1
ATOM 709 C C . CYS A 1 95 ? -15.957 0.709 26.428 1.00 94.94 95 CYS A C 1
ATOM 711 O O . CYS A 1 95 ? -15.273 1.040 27.396 1.00 94.94 95 CYS A O 1
ATOM 713 N N . MET A 1 96 ? -15.502 0.823 25.184 1.00 94.44 96 MET A N 1
ATOM 714 C CA . MET A 1 96 ? -14.237 1.485 24.866 1.00 94.44 96 MET A CA 1
ATOM 715 C C . MET A 1 96 ? -14.534 2.709 24.019 1.00 94.44 96 MET A C 1
ATOM 717 O O . MET A 1 96 ? -15.140 2.578 22.961 1.00 94.44 96 MET A O 1
ATOM 721 N N . VAL A 1 97 ? -14.107 3.889 24.463 1.00 95.62 97 VAL A N 1
ATOM 722 C CA . VAL A 1 97 ? -14.271 5.130 23.699 1.00 95.62 97 VAL A CA 1
ATOM 723 C C . VAL A 1 97 ? -12.908 5.749 23.459 1.00 95.62 97 VAL A C 1
ATOM 725 O O . VAL A 1 97 ? -12.217 6.115 24.408 1.00 95.62 97 VAL A O 1
ATOM 728 N N . ILE A 1 98 ? -12.545 5.897 22.187 1.00 95.69 98 ILE A N 1
ATOM 729 C CA . ILE A 1 98 ? -11.417 6.729 21.774 1.00 95.69 98 ILE A CA 1
ATOM 730 C C . ILE A 1 98 ? -11.987 7.845 20.893 1.00 95.69 98 ILE A C 1
ATOM 732 O O . ILE A 1 98 ? -12.551 7.541 19.843 1.00 95.69 98 ILE A O 1
ATOM 736 N N . PRO A 1 99 ? -11.911 9.121 21.310 1.00 93.31 99 PRO A N 1
ATOM 737 C CA . PRO A 1 99 ? -12.535 10.216 20.575 1.00 93.31 99 PRO A CA 1
ATOM 738 C C . PRO A 1 99 ? -11.817 10.500 19.243 1.00 93.31 99 PRO A C 1
ATOM 740 O O . PRO A 1 99 ? -10.648 10.136 19.078 1.00 93.31 99 PRO A O 1
ATOM 743 N N . PRO A 1 100 ? -12.488 11.173 18.289 1.00 93.38 100 PRO A N 1
ATOM 744 C CA . PRO A 1 100 ? -11.842 11.656 17.074 1.00 93.38 100 PRO A CA 1
ATOM 745 C C . PRO A 1 100 ? -10.735 12.667 17.409 1.00 93.38 100 PRO A C 1
ATOM 747 O O . PRO A 1 100 ? -10.796 13.376 18.414 1.00 93.38 100 PRO A O 1
ATOM 750 N N . MET A 1 101 ? -9.728 12.753 16.536 1.00 93.94 101 MET A N 1
ATOM 751 C CA . MET A 1 101 ? -8.552 13.619 16.701 1.00 93.94 101 MET A CA 1
ATOM 752 C C . MET A 1 101 ? -8.453 14.628 15.538 1.00 93.94 101 MET A C 1
ATOM 754 O O . MET A 1 101 ? -7.540 14.533 14.719 1.00 93.94 101 MET A O 1
ATOM 758 N N . PRO A 1 102 ? -9.390 15.594 15.420 1.00 91.88 102 PRO A N 1
ATOM 759 C CA . PRO A 1 102 ? -9.516 16.466 14.242 1.00 91.88 102 PRO A CA 1
ATOM 760 C C . PRO A 1 102 ? -8.370 17.474 14.062 1.00 91.88 102 PRO A C 1
ATOM 762 O O . PRO A 1 102 ? -8.300 18.145 13.036 1.00 91.88 102 PRO A O 1
ATOM 765 N N . TRP A 1 103 ? -7.491 17.624 15.056 1.00 91.69 103 TRP A N 1
ATOM 766 C CA . TRP A 1 103 ? -6.317 18.498 14.975 1.00 91.69 103 TRP A CA 1
ATOM 767 C C . TRP A 1 103 ? -5.125 17.848 14.260 1.00 91.69 103 TRP A C 1
ATOM 769 O O . TRP A 1 103 ? -4.150 18.538 13.965 1.00 91.69 103 TRP A O 1
ATOM 779 N N . LEU A 1 104 ? -5.174 16.538 14.002 1.00 95.25 104 LEU A N 1
ATOM 780 C CA . LEU A 1 104 ? -4.113 15.824 13.299 1.00 95.25 104 LEU A CA 1
ATOM 781 C C . LEU A 1 104 ? -4.241 16.006 11.779 1.00 95.25 104 LEU A C 1
ATOM 783 O O . LEU A 1 104 ? -5.351 16.094 11.254 1.00 95.25 104 LEU A O 1
ATOM 787 N N . PRO A 1 105 ? -3.119 16.028 11.039 1.00 95.19 105 PRO A N 1
ATOM 788 C CA . PRO A 1 105 ? -3.147 16.146 9.582 1.00 95.19 105 PRO A CA 1
ATOM 789 C C . PRO A 1 105 ? -3.495 14.832 8.866 1.00 95.19 105 PRO A C 1
ATOM 791 O O . PRO A 1 105 ? -3.684 14.841 7.651 1.00 95.19 105 PRO A O 1
ATOM 794 N N . PHE A 1 106 ? -3.574 13.726 9.606 1.00 95.38 106 PHE A N 1
ATOM 795 C CA . PHE A 1 106 ? -3.984 12.402 9.147 1.00 95.38 106 PHE A CA 1
ATOM 796 C C . PHE A 1 106 ? -5.161 11.904 9.985 1.00 95.38 106 PHE A C 1
ATOM 798 O O . PHE A 1 106 ? -5.374 12.345 11.113 1.00 95.38 106 PHE A O 1
ATOM 805 N N . GLN A 1 107 ? -5.901 10.942 9.442 1.00 95.06 107 GLN A N 1
ATOM 806 C CA . GLN A 1 107 ? -7.028 10.303 10.114 1.00 95.06 107 GLN A CA 1
ATOM 807 C C . GLN A 1 107 ? -6.541 9.041 10.848 1.00 95.06 107 GLN A C 1
ATOM 809 O O . GLN A 1 107 ? -6.126 8.112 10.166 1.00 95.06 107 GLN A O 1
ATOM 814 N N . PRO A 1 108 ? -6.583 8.934 12.189 1.00 96.06 108 PRO A N 1
ATOM 815 C CA . PRO A 1 108 ? -6.062 7.745 12.872 1.00 96.06 108 PRO A CA 1
ATOM 816 C C . PRO A 1 108 ? -6.942 6.495 12.751 1.00 96.06 108 PRO A C 1
ATOM 818 O O . PRO A 1 108 ? -6.426 5.398 12.862 1.00 96.06 108 PRO A O 1
ATOM 821 N N . PHE A 1 109 ? -8.251 6.642 12.533 1.00 95.69 109 PHE A N 1
ATOM 822 C CA . PHE A 1 109 ? -9.241 5.550 12.612 1.00 95.69 109 PHE A CA 1
ATOM 823 C C . PHE A 1 109 ? -9.786 5.138 11.235 1.00 95.69 109 PHE A C 1
ATOM 825 O O . PHE A 1 109 ? -10.987 4.952 11.059 1.00 95.69 109 PHE A O 1
ATOM 832 N N . ARG A 1 110 ? -8.937 5.115 10.205 1.00 92.62 110 ARG A N 1
ATOM 833 C CA . ARG A 1 110 ? -9.394 4.925 8.818 1.00 92.62 110 ARG A CA 1
ATOM 834 C C . ARG A 1 110 ? -9.962 3.532 8.584 1.00 92.62 110 ARG A C 1
ATOM 836 O O . ARG A 1 110 ? -9.302 2.557 8.882 1.00 92.62 110 ARG A O 1
ATOM 843 N N . ALA A 1 111 ? -11.123 3.469 7.942 1.00 92.50 111 ALA A N 1
ATOM 844 C CA . ALA A 1 111 ? -11.715 2.233 7.417 1.00 92.50 111 ALA A CA 1
ATOM 845 C C . ALA A 1 111 ? -11.146 1.820 6.045 1.00 92.50 111 ALA A C 1
ATOM 847 O O . ALA A 1 111 ? -11.379 0.726 5.549 1.00 92.50 111 ALA A O 1
ATOM 848 N N . THR A 1 112 ? -10.436 2.725 5.361 1.00 95.12 112 THR A N 1
ATOM 849 C CA . THR A 1 112 ? -9.960 2.481 3.996 1.00 95.12 112 THR A CA 1
ATOM 850 C C . THR A 1 112 ? -8.524 2.939 3.797 1.00 95.12 112 THR A C 1
ATOM 852 O O . THR A 1 112 ? -8.073 3.956 4.343 1.00 95.12 112 THR A O 1
ATOM 855 N N . LEU A 1 113 ? -7.829 2.235 2.906 1.00 97.38 113 LEU A N 1
ATOM 856 C CA . LEU A 1 113 ? -6.533 2.661 2.389 1.00 97.38 113 LEU A CA 1
ATOM 857 C C . LEU A 1 113 ? -6.638 4.005 1.655 1.00 97.38 113 LEU A C 1
ATOM 859 O O . LEU A 1 113 ? -7.708 4.402 1.186 1.00 97.38 113 LEU A O 1
ATOM 863 N N . TYR A 1 114 ? -5.517 4.716 1.572 1.00 98.00 114 TYR A N 1
ATOM 864 C CA . TYR A 1 114 ? -5.451 6.008 0.901 1.00 98.00 114 TYR A CA 1
ATOM 865 C C . TYR A 1 114 ? -5.557 5.871 -0.619 1.00 98.00 114 TYR A C 1
ATOM 867 O O . TYR A 1 114 ? -5.096 4.892 -1.214 1.00 98.00 114 TYR A O 1
ATOM 875 N N . GLN A 1 115 ? -6.091 6.918 -1.244 1.00 94.81 115 GLN A N 1
ATOM 876 C CA . GLN A 1 115 ? -5.945 7.173 -2.676 1.00 94.81 115 GLN A CA 1
ATOM 877 C C . GLN A 1 115 ? -4.830 8.192 -2.934 1.00 94.81 115 GLN A C 1
ATOM 879 O O . GLN A 1 115 ? -4.478 8.988 -2.061 1.00 94.81 115 GLN A O 1
ATOM 884 N N . ALA A 1 116 ? -4.275 8.191 -4.147 1.00 94.38 116 ALA A N 1
ATOM 885 C CA . ALA A 1 116 ? -3.195 9.106 -4.511 1.00 94.38 116 ALA A CA 1
ATOM 886 C C . ALA A 1 116 ? -3.616 10.576 -4.345 1.00 94.38 116 ALA A C 1
ATOM 888 O O . ALA A 1 116 ? -2.926 11.342 -3.678 1.00 94.38 116 ALA A O 1
ATOM 889 N N . GLU A 1 117 ? -4.776 10.952 -4.889 1.00 92.88 117 GLU A N 1
ATOM 890 C CA . GLU A 1 117 ? -5.307 12.319 -4.842 1.00 92.88 117 GLU A CA 1
ATOM 891 C C . GLU A 1 117 ? -5.571 12.806 -3.412 1.00 92.88 117 GLU A C 1
ATOM 893 O O . GLU A 1 117 ? -5.476 14.002 -3.142 1.00 92.88 117 GLU A O 1
ATOM 898 N N . GLU A 1 118 ? -5.881 11.885 -2.498 1.00 94.56 118 GLU A N 1
ATOM 899 C CA . GLU A 1 118 ? -6.068 12.186 -1.081 1.00 94.56 118 GLU A CA 1
ATOM 900 C C . GLU A 1 118 ? -4.736 12.524 -0.400 1.00 94.56 118 GLU A C 1
ATOM 902 O O . GLU A 1 118 ? -4.656 13.481 0.371 1.00 94.56 118 GLU A O 1
ATOM 907 N N . LEU A 1 119 ? -3.680 11.763 -0.704 1.00 95.50 119 LEU A N 1
ATOM 908 C CA . LEU A 1 119 ? -2.367 11.967 -0.100 1.00 95.50 119 LEU A CA 1
ATOM 909 C C . LEU A 1 119 ? -1.652 13.185 -0.666 1.00 95.50 119 LEU A C 1
ATOM 911 O O . LEU A 1 119 ? -1.182 14.001 0.118 1.00 95.50 119 LEU A O 1
ATOM 915 N N . VAL A 1 120 ? -1.562 13.314 -1.993 1.00 94.00 120 VAL A N 1
ATOM 916 C CA . VAL A 1 120 ? -0.692 14.316 -2.641 1.00 94.00 120 VAL A CA 1
ATOM 917 C C . VAL A 1 120 ? -1.442 15.527 -3.200 1.00 94.00 120 VAL A C 1
ATOM 919 O O . VAL A 1 120 ? -0.812 16.485 -3.643 1.00 94.00 120 VAL A O 1
ATOM 922 N N . GLY A 1 121 ? -2.777 15.517 -3.165 1.00 91.56 121 GLY A N 1
ATOM 923 C CA . GLY A 1 121 ? -3.615 16.546 -3.776 1.00 91.56 121 GLY A CA 1
ATOM 924 C C . GLY A 1 121 ? -3.846 16.333 -5.277 1.00 91.56 121 GLY A C 1
ATOM 925 O O . GLY A 1 121 ? -3.396 15.361 -5.883 1.00 91.56 121 GLY A O 1
ATOM 926 N N . THR A 1 122 ? -4.589 17.254 -5.895 1.00 92.25 122 THR A N 1
ATOM 927 C CA . THR A 1 122 ? -4.927 17.204 -7.328 1.00 92.25 122 THR A CA 1
ATOM 928 C C . THR A 1 122 ? -4.153 18.271 -8.087 1.00 92.25 122 THR A C 1
ATOM 930 O O . THR A 1 122 ? -4.435 19.457 -7.933 1.00 92.25 122 THR A O 1
ATOM 933 N N . PHE A 1 123 ? -3.202 17.851 -8.924 1.00 93.88 123 PHE A N 1
ATOM 934 C CA . PHE A 1 123 ? -2.401 18.778 -9.722 1.00 93.88 123 PHE A CA 1
ATOM 935 C C . PHE A 1 123 ? -3.118 19.101 -11.033 1.00 93.88 123 PHE A C 1
ATOM 937 O O . PHE A 1 123 ? -3.566 18.202 -11.751 1.00 93.88 123 PHE A O 1
ATOM 944 N N . THR A 1 124 ? -3.228 20.386 -11.362 1.00 92.50 124 THR A N 1
ATOM 945 C CA . THR A 1 124 ? -4.026 20.856 -12.515 1.00 92.50 124 THR A CA 1
ATOM 946 C C . THR A 1 124 ? -3.181 21.488 -13.614 1.00 92.50 124 THR A C 1
ATOM 948 O O . THR A 1 124 ? -3.634 21.622 -14.750 1.00 92.50 124 THR A O 1
ATOM 951 N N . THR A 1 125 ? -1.932 21.807 -13.305 1.00 93.31 125 THR A N 1
ATOM 952 C CA . THR A 1 125 ? -0.965 22.473 -14.167 1.00 93.31 125 THR A CA 1
ATOM 953 C C . THR A 1 125 ? 0.338 21.676 -14.228 1.00 93.31 125 THR A C 1
ATOM 955 O O . THR A 1 125 ? 0.514 20.658 -13.560 1.00 93.31 125 THR A O 1
ATOM 958 N N . GLU A 1 126 ? 1.257 22.136 -15.071 1.00 93.75 126 GLU A N 1
ATOM 959 C CA . GLU A 1 126 ? 2.621 21.606 -15.161 1.00 93.75 126 GLU A CA 1
ATOM 960 C C . GLU A 1 126 ? 3.642 22.597 -14.568 1.00 93.75 126 GLU A C 1
ATOM 962 O O . GLU A 1 126 ? 4.841 22.437 -14.774 1.00 93.75 126 GLU A O 1
ATOM 967 N N . ASP A 1 127 ? 3.179 23.624 -13.836 1.00 96.00 127 ASP A N 1
ATOM 968 C CA . ASP A 1 127 ? 4.034 24.631 -13.199 1.00 96.00 127 ASP A CA 1
ATOM 969 C C . ASP A 1 127 ? 4.300 24.265 -11.724 1.00 96.00 127 ASP A C 1
ATOM 971 O O . ASP A 1 127 ? 3.399 24.372 -10.885 1.00 96.00 127 ASP A O 1
ATOM 975 N N . PRO A 1 128 ? 5.547 23.914 -11.351 1.00 95.62 128 PRO A N 1
ATOM 976 C CA . PRO A 1 128 ? 5.904 23.607 -9.967 1.00 95.62 128 PRO A CA 1
ATOM 977 C C . PRO A 1 128 ? 5.611 24.729 -8.970 1.00 95.62 128 PRO A C 1
ATOM 979 O O . PRO A 1 128 ? 5.467 24.455 -7.781 1.00 95.62 128 PRO A O 1
ATOM 982 N N . LYS A 1 129 ? 5.546 25.992 -9.408 1.00 96.44 129 LYS A N 1
ATOM 983 C CA . LYS A 1 129 ? 5.215 27.121 -8.527 1.00 96.44 129 LYS A CA 1
ATOM 984 C C . LYS A 1 129 ? 3.740 27.129 -8.140 1.00 96.44 129 LYS A C 1
ATOM 986 O O . LYS A 1 129 ? 3.423 27.562 -7.037 1.00 96.44 129 LYS A O 1
ATOM 991 N N . ILE A 1 130 ? 2.870 26.657 -9.032 1.00 96.88 130 ILE A N 1
ATOM 992 C CA . ILE A 1 130 ? 1.431 26.534 -8.785 1.00 96.88 130 ILE A CA 1
ATOM 993 C C . ILE A 1 130 ? 1.150 25.275 -7.962 1.00 96.88 130 ILE A C 1
ATOM 995 O O . ILE A 1 130 ? 0.380 25.329 -7.008 1.00 96.88 130 ILE A O 1
ATOM 999 N N . GLU A 1 131 ? 1.816 24.162 -8.281 1.00 96.69 131 GLU A N 1
ATOM 1000 C CA . GLU A 1 131 ? 1.547 22.875 -7.623 1.00 96.69 131 GLU A CA 1
ATOM 1001 C C . GLU A 1 131 ? 2.206 22.722 -6.250 1.00 96.69 131 GLU A C 1
ATOM 1003 O O . GLU A 1 131 ? 1.772 21.915 -5.429 1.00 96.69 131 GLU A O 1
ATOM 1008 N N . ARG A 1 132 ? 3.237 23.514 -5.943 1.00 95.62 132 ARG A N 1
ATOM 1009 C CA . ARG A 1 132 ? 3.909 23.442 -4.642 1.00 95.62 132 ARG A CA 1
ATOM 1010 C C . ARG A 1 132 ? 2.979 23.756 -3.463 1.00 95.62 132 ARG A C 1
ATOM 1012 O O . ARG A 1 132 ? 2.903 22.910 -2.577 1.00 95.62 132 ARG A O 1
ATOM 1019 N N . PRO A 1 133 ? 2.227 24.874 -3.445 1.00 96.50 133 PRO A N 1
ATOM 1020 C CA . PRO A 1 133 ? 1.241 25.120 -2.393 1.00 96.50 133 PRO A CA 1
ATOM 1021 C C . PRO A 1 133 ? 0.163 24.033 -2.284 1.00 96.50 133 PRO A C 1
ATOM 1023 O O . PRO A 1 133 ? -0.305 23.753 -1.184 1.00 96.50 133 PRO A O 1
ATOM 1026 N N . VAL A 1 134 ? -0.223 23.402 -3.403 1.00 95.94 134 VAL A N 1
ATOM 1027 C CA . VAL A 1 134 ? -1.180 22.280 -3.407 1.00 95.94 134 VAL A CA 1
ATOM 1028 C C . VAL A 1 134 ? -0.595 21.092 -2.649 1.00 95.94 134 VAL A C 1
ATOM 1030 O O . VAL A 1 134 ? -1.241 20.547 -1.755 1.00 95.94 134 VAL A O 1
ATOM 1033 N N . TYR A 1 135 ? 0.651 20.732 -2.959 1.00 95.00 135 TYR A N 1
ATOM 1034 C CA . TYR A 1 135 ? 1.340 19.640 -2.286 1.00 95.00 135 TYR A CA 1
ATOM 1035 C C . TYR A 1 135 ? 1.618 19.938 -0.809 1.00 95.00 135 TYR A C 1
ATOM 1037 O O . TYR A 1 135 ? 1.386 19.090 0.045 1.00 95.00 135 TYR A O 1
ATOM 1045 N N . GLU A 1 136 ? 2.044 21.154 -0.476 1.00 94.81 136 GLU A N 1
ATOM 1046 C CA . GLU A 1 136 ? 2.303 21.562 0.911 1.00 94.81 136 GLU A CA 1
ATOM 1047 C C . GLU A 1 136 ? 1.015 21.614 1.761 1.00 94.81 136 GLU A C 1
ATOM 1049 O O . GLU A 1 136 ? 1.052 21.480 2.985 1.00 94.81 136 GLU A O 1
ATOM 1054 N N . ALA A 1 137 ? -0.151 21.753 1.124 1.00 95.75 137 ALA A N 1
ATOM 1055 C CA . ALA A 1 137 ? -1.450 21.662 1.783 1.00 95.75 137 ALA A CA 1
ATOM 1056 C C . ALA A 1 137 ? -1.975 20.219 1.938 1.00 95.75 137 ALA A C 1
ATOM 1058 O O . ALA A 1 137 ? -2.987 20.026 2.624 1.00 95.75 137 ALA A O 1
ATOM 1059 N N . SER A 1 138 ? -1.318 19.236 1.320 1.00 95.88 138 SER A N 1
ATOM 1060 C CA . SER A 1 138 ? -1.766 17.843 1.247 1.00 95.88 138 SER A CA 1
ATOM 1061 C C . SER A 1 138 ? -1.628 17.085 2.574 1.00 95.88 138 SER A C 1
ATOM 1063 O O . SER A 1 138 ? -0.878 17.492 3.468 1.00 95.88 138 SER A O 1
ATOM 1065 N N . VAL A 1 139 ? -2.359 15.970 2.705 1.00 96.12 139 VAL A N 1
ATOM 1066 C CA . VAL A 1 139 ? -2.270 15.071 3.872 1.00 96.12 139 VAL A CA 1
ATOM 1067 C C . VAL A 1 139 ? -0.850 14.539 4.018 1.00 96.12 139 VAL A C 1
ATOM 1069 O O . VAL A 1 139 ? -0.321 14.490 5.127 1.00 96.12 139 VAL A O 1
ATOM 1072 N N . ASP A 1 140 ? -0.217 14.184 2.902 1.00 95.69 140 ASP A N 1
ATOM 1073 C CA . ASP A 1 140 ? 1.109 13.589 2.884 1.00 95.69 140 ASP A CA 1
ATOM 1074 C C . ASP A 1 140 ? 2.176 14.521 3.465 1.00 95.69 140 ASP A C 1
ATOM 1076 O O . ASP A 1 140 ? 2.877 14.150 4.410 1.00 95.69 140 ASP A O 1
ATOM 1080 N N . TRP A 1 141 ? 2.245 15.753 2.949 1.00 95.50 141 TRP A N 1
ATOM 1081 C CA . TRP A 1 141 ? 3.225 16.743 3.395 1.00 95.50 141 TRP A CA 1
ATOM 1082 C C . TRP A 1 141 ? 2.992 17.155 4.847 1.00 95.50 141 TRP A C 1
ATOM 1084 O O . TRP A 1 141 ? 3.923 17.170 5.651 1.00 95.50 141 TRP A O 1
ATOM 1094 N N . LYS A 1 142 ? 1.740 17.450 5.219 1.00 95.75 142 LYS A N 1
ATOM 1095 C CA . LYS A 1 142 ? 1.418 17.867 6.588 1.00 95.75 142 LYS A CA 1
ATOM 1096 C C . LYS A 1 142 ? 1.716 16.764 7.601 1.00 95.75 142 LYS A C 1
ATOM 1098 O O . LYS A 1 142 ? 2.270 17.057 8.655 1.00 95.75 142 LYS A O 1
ATOM 1103 N N . SER A 1 143 ? 1.401 15.509 7.275 1.00 95.62 143 SER A N 1
ATOM 1104 C CA . SER A 1 143 ? 1.707 14.362 8.138 1.00 95.62 143 SER A CA 1
ATOM 1105 C C . SER A 1 143 ? 3.210 14.187 8.312 1.00 95.62 143 SER A C 1
ATOM 1107 O O . SER A 1 143 ? 3.679 14.065 9.444 1.00 95.62 143 SER A O 1
ATOM 1109 N N . TYR A 1 144 ? 3.978 14.294 7.224 1.00 95.00 144 TYR A N 1
ATOM 1110 C CA . TYR A 1 144 ? 5.436 14.287 7.293 1.00 95.00 144 TYR A CA 1
ATOM 1111 C C . TYR A 1 144 ? 5.984 15.407 8.186 1.00 95.00 144 TYR A C 1
ATOM 1113 O O . TYR A 1 144 ? 6.799 15.135 9.062 1.00 95.00 144 TYR A O 1
ATOM 1121 N N . CYS A 1 145 ? 5.494 16.642 8.040 1.00 93.56 145 CYS A N 1
ATOM 1122 C CA . CYS A 1 145 ? 5.932 17.778 8.857 1.00 93.56 145 CYS A CA 1
ATOM 1123 C C . CYS A 1 145 ? 5.603 17.639 10.349 1.00 93.56 145 CYS A C 1
ATOM 1125 O O . CYS A 1 145 ? 6.204 18.337 11.160 1.00 93.56 145 CYS A O 1
ATOM 1127 N N . THR A 1 146 ? 4.668 16.761 10.723 1.00 92.81 146 THR A N 1
ATOM 1128 C CA . THR A 1 146 ? 4.438 16.413 12.135 1.00 92.81 146 THR A CA 1
ATOM 1129 C C . THR A 1 146 ? 5.312 15.270 12.629 1.00 92.81 146 THR A C 1
ATOM 1131 O O . THR A 1 146 ? 5.337 15.036 13.827 1.00 92.81 146 THR A O 1
ATOM 1134 N N . PHE A 1 147 ? 5.993 14.540 11.745 1.00 93.50 147 PHE A N 1
ATOM 1135 C CA . PHE A 1 147 ? 6.784 13.352 12.079 1.00 93.50 147 PHE A CA 1
ATOM 1136 C C . PHE A 1 147 ? 8.294 13.597 12.007 1.00 93.50 147 PHE A C 1
ATOM 1138 O O . PHE A 1 147 ? 9.052 13.056 12.812 1.00 93.50 147 PHE A O 1
ATOM 1145 N N . ALA A 1 148 ? 8.725 14.428 11.060 1.00 93.00 148 ALA A N 1
ATOM 1146 C CA . ALA A 1 148 ? 10.120 14.737 10.812 1.00 93.00 148 ALA A CA 1
ATOM 1147 C C . ALA A 1 148 ? 10.322 16.219 10.489 1.00 93.00 148 ALA A C 1
ATOM 1149 O O . ALA A 1 148 ? 9.465 16.882 9.900 1.00 93.00 148 ALA A O 1
ATOM 1150 N N . ASP A 1 149 ? 11.509 16.720 10.812 1.00 91.19 149 ASP A N 1
ATOM 1151 C CA . ASP A 1 149 ? 11.957 18.044 10.401 1.00 91.19 149 ASP A CA 1
ATOM 1152 C C . ASP A 1 149 ? 12.162 18.067 8.869 1.00 91.19 149 ASP A C 1
ATOM 1154 O O . ASP A 1 149 ? 12.990 17.314 8.342 1.00 91.19 149 ASP A O 1
ATOM 1158 N N . PRO A 1 150 ? 11.450 18.926 8.117 1.00 88.38 150 PRO A N 1
ATOM 1159 C CA . PRO A 1 150 ? 11.537 18.957 6.660 1.00 88.38 150 PRO A CA 1
ATOM 1160 C C . PRO A 1 150 ? 12.873 19.477 6.117 1.00 88.38 150 PRO A C 1
ATOM 1162 O O . PRO A 1 150 ? 13.159 19.279 4.937 1.00 88.38 150 PRO A O 1
ATOM 1165 N N . VAL A 1 151 ? 13.695 20.115 6.952 1.00 87.50 151 VAL A N 1
ATOM 1166 C CA . VAL A 1 151 ? 15.032 20.595 6.587 1.00 87.50 151 VAL A CA 1
ATOM 1167 C C . VAL A 1 151 ? 16.083 19.526 6.868 1.00 87.50 151 VAL A C 1
ATOM 1169 O O . VAL A 1 151 ? 16.904 19.232 6.000 1.00 87.50 151 VAL A O 1
ATOM 1172 N N . THR A 1 152 ? 16.078 18.943 8.070 1.00 89.56 152 THR A N 1
ATOM 1173 C CA . THR A 1 152 ? 17.120 17.983 8.488 1.00 89.56 152 THR A CA 1
ATOM 1174 C C . THR A 1 152 ? 16.776 16.522 8.206 1.00 89.56 152 THR A C 1
ATOM 1176 O O . THR A 1 152 ? 17.650 15.666 8.341 1.00 89.56 152 THR A O 1
ATOM 1179 N N . THR A 1 153 ? 15.518 16.243 7.847 1.00 88.44 153 THR A N 1
ATOM 1180 C CA . THR A 1 153 ? 14.912 14.913 7.648 1.00 88.44 153 THR A CA 1
ATOM 1181 C C . THR A 1 153 ? 15.018 13.983 8.856 1.00 88.44 153 THR A C 1
ATOM 1183 O O . THR A 1 153 ? 14.879 12.768 8.718 1.00 88.44 153 THR A O 1
ATOM 1186 N N . ARG A 1 154 ? 15.299 14.531 10.042 1.00 91.31 154 ARG A N 1
ATOM 1187 C CA . ARG A 1 154 ? 15.345 13.775 1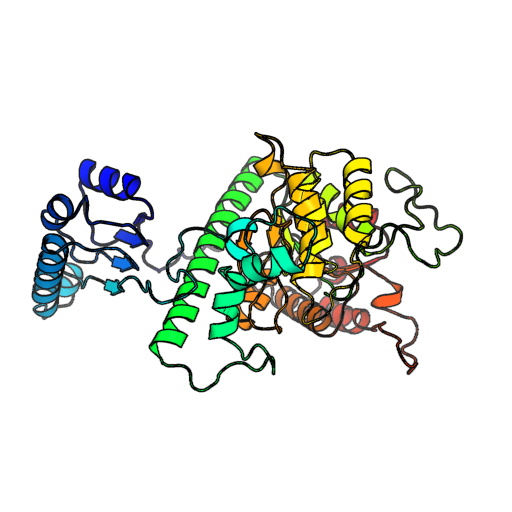1.295 1.00 91.31 154 ARG A CA 1
ATOM 1188 C C . ARG A 1 154 ? 13.948 13.662 11.879 1.00 91.31 154 ARG A C 1
ATOM 1190 O O . ARG A 1 154 ? 13.206 14.641 11.894 1.00 91.31 154 ARG A O 1
ATOM 1197 N N . LEU A 1 155 ? 13.631 12.477 12.388 1.00 92.38 155 LEU A N 1
ATOM 1198 C CA . LEU A 1 155 ? 12.405 12.248 13.143 1.00 92.38 155 LEU A CA 1
ATOM 1199 C C . LEU A 1 155 ? 12.431 13.056 14.439 1.00 92.38 155 LEU A C 1
ATOM 1201 O O . LEU A 1 155 ? 13.489 13.188 15.065 1.00 92.38 155 LEU A O 1
ATOM 1205 N N . PHE A 1 156 ? 11.270 13.561 14.844 1.00 92.12 156 PHE A N 1
ATOM 1206 C CA . PHE A 1 156 ? 11.117 14.135 16.174 1.00 92.12 156 PHE A CA 1
ATOM 1207 C C . PHE A 1 156 ? 11.255 13.037 17.237 1.00 92.12 156 PHE A C 1
ATOM 1209 O O . PHE A 1 156 ? 10.893 11.880 17.021 1.00 92.12 156 PHE A O 1
ATOM 1216 N N . THR A 1 157 ? 11.853 13.387 18.375 1.00 89.69 157 THR A N 1
ATOM 1217 C CA . THR A 1 157 ? 12.096 12.451 19.492 1.00 89.69 157 THR A CA 1
ATOM 1218 C C . THR A 1 157 ? 11.414 12.885 20.786 1.00 89.69 157 THR A C 1
ATOM 1220 O O . THR A 1 157 ? 11.404 12.143 21.762 1.00 89.69 157 THR A O 1
ATOM 1223 N N . ASP A 1 158 ? 10.872 14.096 20.801 1.00 90.06 158 ASP A N 1
ATOM 1224 C CA . ASP A 1 158 ? 10.183 14.765 21.900 1.00 90.06 158 ASP A CA 1
ATOM 1225 C C . ASP A 1 158 ? 8.663 14.836 21.666 1.00 90.06 158 ASP A C 1
ATOM 1227 O O . ASP A 1 158 ? 7.982 15.723 22.180 1.00 90.06 158 ASP A O 1
ATOM 1231 N N . ASP A 1 159 ? 8.122 13.880 20.904 1.00 89.31 159 ASP A N 1
ATOM 1232 C CA . ASP A 1 159 ? 6.686 13.753 20.666 1.00 89.31 159 ASP A CA 1
ATOM 1233 C C . ASP A 1 159 ? 5.914 13.476 21.964 1.00 89.31 159 ASP A C 1
ATOM 1235 O O . ASP A 1 159 ? 6.333 12.703 22.833 1.00 89.31 159 ASP A O 1
ATOM 1239 N N . SER A 1 160 ? 4.720 14.056 22.064 1.00 90.88 160 SER A N 1
ATOM 1240 C CA . SER A 1 160 ? 3.788 13.737 23.139 1.00 90.88 160 SER A CA 1
ATOM 1241 C C . SER A 1 160 ? 3.247 12.307 23.002 1.00 90.88 160 SER A C 1
ATOM 1243 O O . SER A 1 160 ? 3.113 11.764 21.901 1.00 90.88 160 SER A O 1
ATOM 1245 N N . VAL A 1 161 ? 2.896 11.683 24.132 1.00 92.94 161 VAL A N 1
ATOM 1246 C CA . VAL A 1 161 ? 2.392 10.296 24.162 1.00 92.94 161 VAL A CA 1
ATOM 1247 C C . VAL A 1 161 ? 1.139 10.128 23.300 1.00 92.94 161 VAL A C 1
ATOM 1249 O O . VAL A 1 161 ? 0.999 9.112 22.624 1.00 92.94 161 VAL A O 1
ATOM 1252 N N . ASP A 1 162 ? 0.247 11.117 23.286 1.00 90.94 162 ASP A N 1
ATOM 1253 C CA . ASP A 1 162 ? -0.964 11.116 22.464 1.00 90.94 162 ASP A CA 1
ATOM 1254 C C . ASP A 1 162 ? -0.655 11.188 20.962 1.00 90.94 162 ASP A C 1
ATOM 1256 O O . ASP A 1 162 ? -1.297 10.486 20.184 1.00 90.94 162 ASP A O 1
ATOM 1260 N N . THR A 1 163 ? 0.375 11.936 20.551 1.00 91.38 163 THR A N 1
ATOM 1261 C CA . THR A 1 163 ? 0.820 11.983 19.148 1.00 91.38 163 THR A CA 1
ATOM 1262 C C . THR A 1 163 ? 1.381 10.632 18.711 1.00 91.38 163 THR A C 1
ATOM 1264 O O . THR A 1 163 ? 1.017 10.114 17.652 1.00 91.38 163 THR A O 1
ATOM 1267 N N . VAL A 1 164 ? 2.231 10.018 19.543 1.00 93.62 164 VAL A N 1
ATOM 1268 C CA . VAL A 1 164 ? 2.763 8.675 19.272 1.00 93.62 164 VAL A CA 1
ATOM 1269 C C . VAL A 1 164 ? 1.622 7.660 19.201 1.00 93.62 164 VAL A C 1
ATOM 1271 O O . VAL A 1 164 ? 1.560 6.885 18.249 1.00 93.62 164 VAL A O 1
ATOM 1274 N N . LEU A 1 165 ? 0.687 7.692 20.156 1.00 94.75 165 LEU A N 1
ATOM 1275 C CA . LEU A 1 165 ? -0.481 6.812 20.163 1.00 94.75 165 LEU A CA 1
ATOM 1276 C C . LEU A 1 165 ? -1.332 6.991 18.901 1.00 94.75 165 LEU A C 1
ATOM 1278 O O . LEU A 1 165 ? -1.731 5.996 18.306 1.00 94.75 165 LEU A O 1
ATOM 1282 N N . ALA A 1 166 ? -1.564 8.223 18.450 1.00 95.69 166 ALA A N 1
ATOM 1283 C CA . ALA A 1 166 ? -2.323 8.490 17.235 1.00 95.69 166 ALA A CA 1
ATOM 1284 C C . ALA A 1 166 ? -1.671 7.886 15.983 1.00 95.69 166 ALA A C 1
ATOM 1286 O O . ALA A 1 166 ? -2.372 7.317 15.148 1.00 95.69 166 ALA A O 1
ATOM 1287 N N . ARG A 1 167 ? -0.338 7.945 15.865 1.00 95.75 167 ARG A N 1
ATOM 1288 C CA . ARG A 1 167 ? 0.399 7.290 14.768 1.00 95.75 167 ARG A CA 1
ATOM 1289 C C . ARG A 1 167 ? 0.299 5.762 14.847 1.00 95.75 167 ARG A C 1
ATOM 1291 O O . ARG A 1 167 ? 0.127 5.108 13.825 1.00 95.75 167 ARG A O 1
ATOM 1298 N N . ARG A 1 168 ? 0.345 5.177 16.053 1.00 95.38 168 ARG A N 1
ATOM 1299 C CA . ARG A 1 168 ? 0.154 3.723 16.241 1.00 95.38 168 ARG A CA 1
ATOM 1300 C C . ARG A 1 168 ? -1.265 3.277 15.914 1.00 95.38 168 ARG A C 1
ATOM 1302 O O . ARG A 1 168 ? -1.434 2.234 15.291 1.00 95.38 168 ARG A O 1
ATOM 1309 N N . LEU A 1 169 ? -2.265 4.063 16.315 1.00 96.00 169 LEU A N 1
ATOM 1310 C CA . LEU A 1 169 ? -3.656 3.839 15.933 1.00 96.00 169 LEU A CA 1
ATOM 1311 C C . LEU A 1 169 ? -3.772 3.879 14.410 1.00 96.00 169 LEU A C 1
ATOM 1313 O O . LEU A 1 169 ? -4.178 2.883 13.827 1.00 96.00 169 LEU A O 1
ATOM 1317 N N . HIS A 1 170 ? -3.295 4.953 13.774 1.00 97.38 170 HIS A N 1
ATOM 1318 C CA . HIS A 1 170 ? -3.252 5.074 12.317 1.00 97.38 170 HIS A CA 1
ATOM 1319 C C . HIS A 1 170 ? -2.679 3.826 11.636 1.00 97.38 170 HIS A C 1
ATOM 1321 O O . HIS A 1 170 ? -3.346 3.223 10.802 1.00 97.38 170 HIS A O 1
ATOM 1327 N N . ASP A 1 171 ? -1.472 3.407 12.012 1.00 97.31 171 ASP A N 1
ATOM 1328 C CA . ASP A 1 171 ? -0.813 2.258 11.388 1.00 97.31 171 ASP A CA 1
ATOM 1329 C C . ASP A 1 171 ? -1.559 0.936 11.650 1.00 97.31 171 ASP A C 1
ATOM 1331 O O . ASP A 1 171 ? -1.564 0.046 10.796 1.00 97.31 171 ASP A O 1
ATOM 1335 N N . THR A 1 172 ? -2.237 0.815 12.796 1.00 96.00 172 THR A N 1
ATOM 1336 C CA . THR A 1 172 ? -3.108 -0.331 13.105 1.00 96.00 172 THR A CA 1
ATOM 1337 C C . THR A 1 172 ? -4.298 -0.377 12.150 1.00 96.00 172 THR A C 1
ATOM 1339 O O . THR A 1 172 ? -4.518 -1.398 11.509 1.00 96.00 172 THR A O 1
ATOM 1342 N N . PHE A 1 173 ? -5.014 0.737 11.984 1.00 95.88 173 PHE A N 1
ATOM 1343 C CA . PHE A 1 173 ? -6.182 0.810 11.101 1.00 95.88 173 PHE A CA 1
ATOM 1344 C C . PHE A 1 173 ? -5.818 0.740 9.610 1.00 95.88 173 PHE A C 1
ATOM 1346 O O . PHE A 1 173 ? -6.570 0.196 8.810 1.00 95.88 173 PHE A O 1
ATOM 1353 N N . ILE A 1 174 ? -4.632 1.215 9.215 1.00 97.50 174 ILE A N 1
ATOM 1354 C CA . ILE A 1 174 ? -4.111 0.975 7.861 1.00 97.50 174 ILE A CA 1
ATOM 1355 C C . ILE A 1 174 ? -3.826 -0.513 7.629 1.00 97.50 174 ILE A C 1
ATOM 1357 O O . ILE A 1 174 ? -4.086 -1.007 6.534 1.00 97.50 174 ILE A O 1
ATOM 1361 N N . SER A 1 175 ? -3.306 -1.225 8.633 1.00 96.50 175 SER A N 1
ATOM 1362 C CA . SER A 1 175 ? -3.061 -2.671 8.526 1.00 96.50 175 SER A CA 1
ATOM 1363 C C . SER A 1 175 ? -4.361 -3.456 8.420 1.00 96.50 175 SER A C 1
ATOM 1365 O O . SER A 1 175 ? -4.463 -4.341 7.580 1.00 96.50 175 SER A O 1
ATOM 1367 N N . ASP A 1 176 ? -5.357 -3.076 9.210 1.00 94.62 176 ASP A N 1
ATOM 1368 C CA . ASP A 1 176 ? -6.693 -3.663 9.185 1.00 94.62 176 ASP A CA 1
ATOM 1369 C C . ASP A 1 176 ? -7.376 -3.478 7.815 1.00 94.62 176 ASP A C 1
ATOM 1371 O O . ASP A 1 176 ? -7.697 -4.450 7.129 1.00 94.62 176 ASP A O 1
ATOM 1375 N N . ALA A 1 177 ? -7.418 -2.240 7.307 1.00 95.81 177 ALA A N 1
ATOM 1376 C CA . ALA A 1 177 ? -7.946 -1.947 5.973 1.00 95.81 177 ALA A CA 1
ATOM 1377 C C . ALA A 1 177 ? -7.161 -2.643 4.838 1.00 95.81 177 ALA A C 1
ATOM 1379 O O . ALA A 1 177 ? -7.711 -2.949 3.772 1.00 95.81 177 ALA A O 1
ATOM 1380 N N . LEU A 1 178 ? -5.857 -2.879 5.029 1.00 97.06 178 LEU A N 1
ATOM 1381 C CA . LEU A 1 178 ? -5.056 -3.675 4.101 1.00 97.06 178 LEU A CA 1
ATOM 1382 C C . LEU A 1 178 ? -5.468 -5.147 4.155 1.00 97.06 178 LEU A C 1
ATOM 1384 O O . LEU A 1 178 ? -5.668 -5.750 3.100 1.00 97.06 178 LEU A O 1
ATOM 1388 N N . ASP A 1 179 ? -5.622 -5.720 5.344 1.00 94.94 179 ASP A N 1
ATOM 1389 C CA . ASP A 1 179 ? -6.040 -7.109 5.521 1.00 94.94 179 ASP A CA 1
ATOM 1390 C C . ASP A 1 179 ? -7.417 -7.381 4.908 1.00 94.94 179 ASP A C 1
ATOM 1392 O O . ASP A 1 179 ? -7.576 -8.399 4.227 1.00 94.94 179 ASP A O 1
ATOM 1396 N N . ASP A 1 180 ? -8.359 -6.445 5.014 1.00 93.44 180 ASP A N 1
ATOM 1397 C CA . ASP A 1 180 ? -9.663 -6.518 4.350 1.00 93.44 180 ASP A CA 1
ATOM 1398 C C . ASP A 1 180 ? -9.551 -6.575 2.823 1.00 93.44 180 ASP A C 1
ATOM 1400 O O . ASP A 1 180 ? -10.115 -7.461 2.161 1.00 93.44 180 ASP A O 1
ATOM 1404 N N . LEU A 1 181 ? -8.746 -5.685 2.232 1.00 94.31 181 LEU A N 1
ATOM 1405 C CA . LEU A 1 181 ? -8.472 -5.704 0.794 1.00 94.31 181 LEU A CA 1
ATOM 1406 C C . LEU A 1 181 ? -7.846 -7.042 0.363 1.00 94.31 181 LEU A C 1
ATOM 1408 O O . LEU A 1 181 ? -8.178 -7.602 -0.695 1.00 94.31 181 LEU A O 1
ATOM 1412 N N . LEU A 1 182 ? -6.919 -7.567 1.165 1.00 94.44 182 LEU A N 1
ATOM 1413 C CA . LEU A 1 182 ? -6.253 -8.837 0.897 1.00 94.44 182 LEU A CA 1
ATOM 1414 C C . LEU A 1 182 ? -7.197 -10.027 1.087 1.00 94.44 182 LEU A C 1
ATOM 1416 O O . LEU A 1 182 ? -7.106 -10.986 0.321 1.00 94.44 182 LEU A O 1
ATOM 1420 N N . ALA A 1 183 ? -8.124 -9.980 2.042 1.00 92.25 183 ALA A N 1
ATOM 1421 C CA . ALA A 1 183 ? -9.135 -11.009 2.258 1.00 92.25 183 ALA A CA 1
ATOM 1422 C C . ALA A 1 183 ? -10.062 -11.135 1.042 1.00 92.25 183 ALA A C 1
ATOM 1424 O O . ALA A 1 183 ? -10.253 -12.243 0.530 1.00 92.25 183 ALA A O 1
ATOM 1425 N N . VAL A 1 184 ? -10.542 -10.006 0.503 1.00 88.25 184 VAL A N 1
ATOM 1426 C CA . VAL A 1 184 ? -11.316 -9.973 -0.751 1.00 88.25 184 VAL A CA 1
ATOM 1427 C C . VAL A 1 184 ? -10.511 -10.583 -1.898 1.00 88.25 184 VAL A C 1
ATOM 1429 O O . VAL A 1 184 ? -11.007 -11.436 -2.637 1.00 88.25 184 VAL A O 1
ATOM 1432 N N . THR A 1 185 ? -9.241 -10.200 -2.017 1.00 87.06 185 THR A N 1
ATOM 1433 C CA . THR A 1 185 ? -8.335 -10.702 -3.059 1.00 87.06 185 THR A CA 1
ATOM 1434 C C . THR A 1 185 ? -8.132 -12.217 -2.958 1.00 87.06 185 THR A C 1
ATOM 1436 O O . THR A 1 185 ? -8.256 -12.934 -3.951 1.00 87.06 185 THR A O 1
ATOM 1439 N N . ARG A 1 186 ? -7.871 -12.734 -1.753 1.00 89.88 186 ARG A N 1
ATOM 1440 C CA . ARG A 1 186 ? -7.709 -14.171 -1.485 1.00 89.88 186 ARG A CA 1
ATOM 1441 C C . ARG A 1 186 ? -8.999 -14.940 -1.799 1.00 89.88 186 ARG A C 1
ATOM 1443 O O . ARG A 1 186 ? -8.943 -15.999 -2.421 1.00 89.88 186 ARG A O 1
ATOM 1450 N N . ALA A 1 187 ? -10.167 -14.401 -1.445 1.00 87.25 187 ALA A N 1
ATOM 1451 C CA . ALA A 1 187 ? -11.459 -15.012 -1.768 1.00 87.25 187 ALA A CA 1
ATOM 1452 C C . ALA A 1 187 ? -11.719 -15.075 -3.289 1.00 87.25 187 ALA A C 1
ATOM 1454 O O . ALA A 1 187 ? -12.164 -16.105 -3.812 1.00 87.25 187 ALA A O 1
ATOM 1455 N N . GLN A 1 188 ? -11.387 -14.003 -4.016 1.00 82.62 188 GLN A N 1
ATOM 1456 C CA . GLN A 1 188 ? -11.458 -13.960 -5.481 1.00 82.62 188 GLN A CA 1
ATOM 1457 C C . GLN A 1 188 ? -10.523 -15.001 -6.117 1.00 82.62 188 GLN A C 1
ATOM 1459 O O . GLN A 1 188 ? -10.943 -15.727 -7.018 1.00 82.62 188 GLN A O 1
ATOM 1464 N N . GLN A 1 189 ? -9.295 -15.141 -5.610 1.00 81.56 189 GLN A N 1
ATOM 1465 C CA . GLN A 1 189 ? -8.319 -16.131 -6.084 1.00 81.56 189 GLN A CA 1
ATOM 1466 C C . GLN A 1 189 ? -8.793 -17.571 -5.883 1.00 81.56 189 GLN A C 1
ATOM 1468 O O . GLN A 1 189 ? -8.674 -18.386 -6.798 1.00 81.56 189 GLN A O 1
ATOM 1473 N N . ILE A 1 190 ? -9.366 -17.888 -4.717 1.00 83.25 190 ILE A N 1
ATOM 1474 C CA . ILE A 1 190 ? -9.935 -19.218 -4.439 1.00 83.25 190 ILE A CA 1
ATOM 1475 C C . ILE A 1 190 ? -11.030 -19.546 -5.459 1.00 83.25 190 ILE A C 1
ATOM 1477 O O . ILE A 1 190 ? -11.062 -20.649 -6.010 1.00 83.25 190 ILE A O 1
ATOM 1481 N N . THR A 1 191 ? -11.895 -18.573 -5.749 1.00 81.62 191 THR A N 1
ATOM 1482 C CA . THR A 1 191 ? -13.001 -18.731 -6.701 1.00 81.62 191 THR A CA 1
ATOM 1483 C C . THR A 1 191 ? -12.492 -18.894 -8.136 1.00 81.62 191 THR A C 1
ATOM 1485 O O . THR A 1 191 ? -12.930 -19.793 -8.853 1.00 81.62 191 THR A O 1
ATOM 1488 N N . ALA A 1 192 ? -11.532 -18.063 -8.552 1.00 81.81 192 ALA A N 1
ATOM 1489 C CA . ALA A 1 192 ? -10.961 -18.078 -9.898 1.00 81.81 192 ALA A CA 1
ATOM 1490 C C . ALA A 1 192 ? -9.952 -19.219 -10.132 1.00 81.81 192 ALA A C 1
ATOM 1492 O O . ALA A 1 192 ? -9.619 -19.513 -11.280 1.00 81.81 192 ALA A O 1
ATOM 1493 N N . LYS A 1 193 ? -9.446 -19.852 -9.061 1.00 81.62 193 LYS A N 1
ATOM 1494 C CA . LYS A 1 193 ? -8.334 -20.824 -9.073 1.00 81.62 193 LYS A CA 1
ATOM 1495 C C . LYS A 1 193 ? -7.094 -20.315 -9.824 1.00 81.62 193 LYS A C 1
ATOM 1497 O O . LYS A 1 193 ? -6.365 -21.099 -10.436 1.00 81.62 193 LYS A O 1
ATOM 1502 N N . LYS A 1 194 ? -6.880 -19.000 -9.802 1.00 83.06 194 LYS A N 1
ATOM 1503 C CA . LYS A 1 194 ? -5.811 -18.295 -10.512 1.00 83.06 194 LYS A CA 1
ATOM 1504 C C . LYS A 1 194 ? -5.464 -17.009 -9.760 1.00 83.06 194 LYS A C 1
ATOM 1506 O O . LYS A 1 194 ? -6.328 -16.438 -9.097 1.00 83.06 194 LYS A O 1
ATOM 1511 N N . GLY A 1 195 ? -4.225 -16.553 -9.915 1.00 87.50 195 GLY A N 1
ATOM 1512 C CA . GLY A 1 195 ? -3.726 -15.314 -9.331 1.00 87.50 195 GLY A CA 1
ATOM 1513 C C . GLY A 1 195 ? -2.938 -15.557 -8.053 1.00 87.50 195 GLY A C 1
ATOM 1514 O O . GLY A 1 195 ? -2.497 -16.670 -7.781 1.00 87.50 195 GLY A O 1
ATOM 1515 N N . GLY A 1 196 ? -2.734 -14.487 -7.298 1.00 92.94 196 GLY A N 1
ATOM 1516 C CA . GLY A 1 196 ? -1.893 -14.480 -6.109 1.00 92.94 196 GLY A CA 1
ATOM 1517 C C . GLY A 1 196 ? -1.525 -13.062 -5.698 1.00 92.94 196 GLY A C 1
ATOM 1518 O O . GLY A 1 196 ? -1.963 -12.100 -6.328 1.00 92.94 196 GLY A O 1
ATOM 1519 N N . ILE A 1 197 ? -0.713 -12.929 -4.655 1.00 95.75 197 ILE A N 1
ATOM 1520 C CA . ILE A 1 197 ? -0.125 -11.646 -4.253 1.00 95.75 197 ILE A CA 1
ATOM 1521 C C . ILE A 1 197 ? 1.372 -11.729 -4.530 1.00 95.75 197 ILE A C 1
ATOM 1523 O O . ILE A 1 197 ? 2.048 -12.598 -3.975 1.00 95.75 197 ILE A O 1
ATOM 1527 N N . VAL A 1 198 ? 1.866 -10.853 -5.403 1.00 97.56 198 VAL A N 1
ATOM 1528 C CA . VAL A 1 198 ? 3.274 -10.804 -5.815 1.00 97.56 198 VAL A CA 1
ATOM 1529 C C . VAL A 1 198 ? 3.820 -9.429 -5.493 1.00 97.56 198 VAL A C 1
ATOM 1531 O O . VAL A 1 198 ? 3.225 -8.420 -5.880 1.00 97.56 198 VAL A O 1
ATOM 1534 N N . ALA A 1 199 ? 4.957 -9.390 -4.807 1.00 98.12 199 ALA A N 1
ATOM 1535 C CA . ALA A 1 199 ? 5.638 -8.138 -4.529 1.00 98.12 199 ALA A CA 1
ATOM 1536 C C . ALA A 1 199 ? 6.770 -7.885 -5.527 1.00 98.12 199 ALA A C 1
ATOM 1538 O O . ALA A 1 199 ? 7.493 -8.805 -5.912 1.00 98.12 199 ALA A O 1
ATOM 1539 N N . ILE A 1 200 ? 6.939 -6.624 -5.924 1.00 98.31 200 ILE A N 1
ATOM 1540 C CA . ILE A 1 200 ? 8.116 -6.159 -6.657 1.00 98.31 200 ILE A CA 1
ATOM 1541 C C . ILE A 1 200 ? 8.831 -5.104 -5.817 1.00 98.31 200 ILE A C 1
ATOM 1543 O O . ILE A 1 200 ? 8.269 -4.046 -5.515 1.00 98.31 200 ILE A O 1
ATOM 1547 N N . MET A 1 201 ? 10.084 -5.402 -5.491 1.00 95.69 201 MET A N 1
ATOM 1548 C CA . MET A 1 201 ? 10.998 -4.553 -4.735 1.00 95.69 201 MET A CA 1
ATOM 1549 C C . MET A 1 201 ? 12.096 -3.993 -5.636 1.00 95.69 201 MET A C 1
ATOM 1551 O O . MET A 1 201 ? 12.391 -4.548 -6.695 1.00 95.69 201 MET A O 1
ATOM 1555 N N . GLY A 1 202 ? 12.737 -2.909 -5.207 1.00 93.06 202 GLY A N 1
ATOM 1556 C CA . GLY A 1 202 ? 13.893 -2.338 -5.894 1.00 93.06 202 GLY A CA 1
ATOM 1557 C C . GLY A 1 202 ? 14.194 -0.911 -5.447 1.00 93.06 202 GLY A C 1
ATOM 1558 O O . GLY A 1 202 ? 13.507 -0.350 -4.595 1.00 93.06 202 GLY A O 1
ATOM 1559 N N . GLY A 1 203 ? 15.241 -0.321 -6.019 1.00 89.81 203 GLY A N 1
ATOM 1560 C CA . GLY A 1 203 ? 15.725 0.999 -5.618 1.00 89.81 203 GLY A CA 1
ATOM 1561 C C . GLY A 1 203 ? 14.773 2.146 -5.972 1.00 89.81 203 GLY A C 1
ATOM 1562 O O . GLY A 1 203 ? 14.195 2.177 -7.064 1.00 89.81 203 GLY A O 1
ATOM 1563 N N . HIS A 1 204 ? 14.683 3.138 -5.076 1.00 89.31 204 HIS A N 1
ATOM 1564 C CA . HIS A 1 204 ? 14.013 4.420 -5.339 1.00 89.31 204 HIS A CA 1
ATOM 1565 C C . HIS A 1 204 ? 14.742 5.276 -6.390 1.00 89.31 204 HIS A C 1
ATOM 1567 O O . HIS A 1 204 ? 14.169 6.208 -6.946 1.00 89.31 204 HIS A O 1
ATOM 1573 N N . ASP A 1 205 ? 16.018 4.982 -6.660 1.00 89.88 205 ASP A N 1
ATOM 1574 C CA . ASP A 1 205 ? 16.917 5.770 -7.511 1.00 89.88 205 ASP A CA 1
ATOM 1575 C C . ASP A 1 205 ? 16.904 5.288 -8.964 1.00 89.88 205 ASP A C 1
ATOM 1577 O O . ASP A 1 205 ? 17.638 5.812 -9.803 1.00 89.88 205 ASP A O 1
ATOM 1581 N N . MET A 1 206 ? 16.065 4.297 -9.273 1.00 92.50 206 MET A N 1
ATOM 1582 C CA . MET A 1 206 ? 15.869 3.805 -10.628 1.00 92.50 206 MET A CA 1
ATOM 1583 C C . MET A 1 206 ? 15.208 4.890 -11.495 1.00 92.50 206 MET A C 1
ATOM 1585 O O . MET A 1 206 ? 14.094 5.323 -11.187 1.00 92.50 206 MET A O 1
ATOM 1589 N N . PRO A 1 207 ? 15.845 5.326 -12.595 1.00 94.69 207 PRO A N 1
ATOM 1590 C CA . PRO A 1 207 ? 15.309 6.404 -13.408 1.00 94.69 207 PRO A CA 1
ATOM 1591 C C . PRO A 1 207 ? 14.154 5.924 -14.302 1.00 94.69 207 PRO A C 1
ATOM 1593 O O . PRO A 1 207 ? 14.195 4.811 -14.830 1.00 94.69 207 PRO A O 1
ATOM 1596 N N . ARG A 1 208 ? 13.161 6.792 -14.531 1.00 96.38 208 ARG A N 1
ATOM 1597 C CA . ARG A 1 208 ? 11.948 6.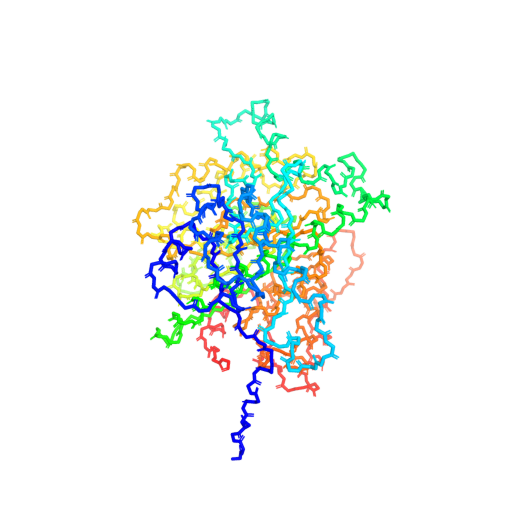573 -15.352 1.00 96.38 208 ARG A CA 1
ATOM 1598 C C . ARG A 1 208 ? 12.234 6.496 -16.859 1.00 96.38 208 ARG A C 1
ATOM 1600 O O . ARG A 1 208 ? 11.624 7.215 -17.639 1.00 96.38 208 ARG A O 1
ATOM 1607 N N . LEU A 1 209 ? 13.200 5.689 -17.287 1.00 95.94 209 LEU A N 1
ATOM 1608 C CA . LEU A 1 209 ? 13.624 5.613 -18.688 1.00 95.94 209 LEU A CA 1
ATOM 1609 C C . LEU A 1 209 ? 12.832 4.559 -19.473 1.00 95.94 209 LEU A C 1
ATOM 1611 O O . LEU A 1 209 ? 12.584 3.457 -18.980 1.00 95.94 209 LEU A O 1
ATOM 1615 N N . GLU A 1 210 ? 12.500 4.875 -20.727 1.00 94.31 210 GLU A N 1
ATOM 1616 C CA . GLU A 1 210 ? 11.983 3.898 -21.688 1.00 94.31 210 GLU A CA 1
ATOM 1617 C C . GLU A 1 210 ? 13.101 2.941 -22.123 1.00 94.31 210 GLU A C 1
ATOM 1619 O O . GLU A 1 210 ? 12.989 1.722 -21.996 1.00 94.31 210 GLU A O 1
ATOM 1624 N N . LYS A 1 211 ? 14.216 3.511 -22.591 1.00 92.19 211 LYS A N 1
ATOM 1625 C CA . LYS A 1 211 ? 15.357 2.789 -23.165 1.00 92.19 211 LYS A CA 1
ATOM 1626 C C . LYS A 1 211 ? 16.631 2.988 -22.348 1.00 92.19 211 LYS A C 1
ATOM 1628 O O . LYS A 1 211 ? 16.821 4.017 -21.697 1.00 92.19 211 LYS A O 1
ATOM 1633 N N . MET A 1 212 ? 17.527 2.007 -22.390 1.00 85.25 212 MET A N 1
ATOM 1634 C CA . MET A 1 212 ? 18.874 2.116 -21.837 1.00 85.25 212 MET A CA 1
ATOM 1635 C C . MET A 1 212 ? 19.675 3.172 -22.603 1.00 85.25 212 MET A C 1
ATOM 1637 O O . MET A 1 212 ? 19.620 3.235 -23.828 1.00 85.25 212 MET A O 1
ATOM 1641 N N . LYS A 1 213 ? 20.491 3.964 -21.895 1.00 71.75 213 LYS A N 1
ATOM 1642 C CA . LYS A 1 213 ? 21.381 4.951 -22.537 1.00 71.75 213 LYS A CA 1
ATOM 1643 C C . LYS A 1 213 ? 22.454 4.296 -23.422 1.00 71.75 213 LYS A C 1
ATOM 1645 O O . LYS A 1 213 ? 22.835 4.885 -24.422 1.00 71.75 213 LYS A O 1
ATOM 1650 N N . ASN A 1 214 ? 22.902 3.087 -23.064 1.00 65.12 214 ASN A N 1
ATOM 1651 C CA . ASN A 1 214 ? 23.907 2.297 -23.781 1.00 65.12 214 ASN A CA 1
ATOM 1652 C C . ASN A 1 214 ? 23.433 0.839 -23.881 1.00 65.12 214 ASN A C 1
ATOM 1654 O O . ASN A 1 214 ? 23.894 -0.015 -23.123 1.00 65.12 214 ASN A O 1
ATOM 1658 N N . ALA A 1 215 ? 22.461 0.560 -24.751 1.00 59.00 215 ALA A N 1
ATOM 1659 C CA . ALA A 1 215 ? 21.974 -0.802 -24.940 1.00 59.00 215 ALA A CA 1
ATOM 1660 C C . ALA A 1 215 ? 23.112 -1.708 -25.460 1.00 59.00 215 ALA A C 1
ATOM 1662 O O . ALA A 1 215 ? 23.755 -1.355 -26.454 1.00 59.00 215 ALA A O 1
ATOM 1663 N N . PRO A 1 216 ? 23.378 -2.868 -24.831 1.00 55.22 216 PRO A N 1
ATOM 1664 C CA . PRO A 1 216 ? 24.249 -3.867 -25.431 1.00 55.22 216 PRO A CA 1
ATOM 1665 C C . PRO A 1 216 ? 23.674 -4.279 -26.792 1.00 55.22 216 PRO A C 1
ATOM 1667 O O . PRO A 1 216 ? 22.462 -4.458 -26.934 1.00 55.22 216 PRO A O 1
ATOM 1670 N N . ALA A 1 217 ? 24.530 -4.415 -27.806 1.00 45.41 217 ALA A N 1
ATOM 1671 C CA . ALA A 1 217 ? 24.098 -4.847 -29.128 1.00 45.41 217 ALA A CA 1
ATOM 1672 C C . ALA A 1 217 ? 23.538 -6.278 -29.055 1.00 45.41 217 ALA A C 1
ATOM 1674 O O . ALA A 1 217 ? 24.296 -7.227 -28.893 1.00 45.41 217 ALA A O 1
ATOM 1675 N N . GLY A 1 218 ? 22.217 -6.408 -29.196 1.00 50.00 218 GLY A N 1
ATOM 1676 C CA . GLY A 1 218 ? 21.522 -7.670 -29.438 1.00 50.00 218 GLY A CA 1
ATOM 1677 C C . GLY A 1 218 ? 21.522 -8.655 -28.267 1.00 50.00 218 GLY A C 1
ATOM 1678 O O . GLY A 1 218 ? 22.440 -9.449 -28.100 1.00 50.00 218 GLY A O 1
ATOM 1679 N N . THR A 1 219 ? 20.410 -8.720 -27.541 1.00 43.16 219 THR A N 1
ATOM 1680 C CA . THR A 1 219 ? 20.047 -9.909 -26.756 1.00 43.16 219 THR A CA 1
ATOM 1681 C C . THR A 1 219 ? 18.662 -10.358 -27.180 1.00 43.16 219 THR A C 1
ATOM 1683 O O . THR A 1 219 ? 17.672 -9.964 -26.585 1.00 43.16 219 THR A O 1
ATOM 1686 N N . ALA A 1 220 ? 18.573 -11.136 -28.261 1.00 40.47 220 ALA A N 1
ATOM 1687 C CA . ALA A 1 220 ? 17.300 -11.655 -28.753 1.00 40.47 220 ALA A CA 1
ATOM 1688 C C . ALA A 1 220 ? 16.545 -12.388 -27.626 1.00 40.47 220 ALA A C 1
ATOM 1690 O O . ALA A 1 220 ? 16.909 -13.493 -27.226 1.00 40.47 220 ALA A O 1
ATOM 1691 N N . LEU A 1 221 ? 15.502 -11.748 -27.099 1.00 47.06 221 LEU A N 1
ATOM 1692 C CA . LEU A 1 221 ? 14.476 -12.390 -26.291 1.00 47.06 221 LEU A CA 1
ATOM 1693 C C . LEU A 1 221 ? 13.469 -12.960 -27.296 1.00 47.06 221 LEU A C 1
ATOM 1695 O O . LEU A 1 221 ? 12.867 -12.191 -28.032 1.00 47.06 221 LEU A O 1
ATOM 1699 N N . GLY A 1 222 ? 13.329 -14.281 -27.398 1.00 37.06 222 GLY A N 1
ATOM 1700 C CA . GLY A 1 222 ? 12.310 -14.884 -28.270 1.00 37.06 222 GLY A CA 1
ATOM 1701 C C . GLY A 1 222 ? 10.886 -14.720 -27.708 1.00 37.06 222 GLY A C 1
ATOM 1702 O O . GLY A 1 222 ? 10.698 -14.809 -26.490 1.00 37.06 222 GLY A O 1
ATOM 1703 N N . ASP A 1 223 ? 9.900 -14.569 -28.602 1.00 55.28 223 ASP A N 1
ATOM 1704 C CA . ASP A 1 223 ? 8.438 -14.426 -28.381 1.00 55.28 223 ASP A CA 1
ATOM 1705 C C . ASP A 1 223 ? 7.987 -13.026 -27.895 1.00 55.28 223 ASP A C 1
ATOM 1707 O O . ASP A 1 223 ? 8.702 -12.078 -28.142 1.00 55.28 223 ASP A O 1
ATOM 1711 N N . GLU A 1 224 ? 6.808 -12.832 -27.264 1.00 62.16 224 GLU A N 1
ATOM 1712 C CA . GLU A 1 224 ? 6.121 -11.524 -26.991 1.00 62.16 224 GLU A CA 1
ATOM 1713 C C . GLU A 1 224 ? 6.964 -10.374 -26.358 1.00 62.16 224 GLU A C 1
ATOM 1715 O O . GLU A 1 224 ? 6.486 -9.246 -26.231 1.00 62.16 224 GLU A O 1
ATOM 1720 N N . TRP A 1 225 ? 8.205 -10.666 -25.964 1.00 69.12 225 TRP A N 1
ATOM 1721 C CA . TRP A 1 225 ? 9.226 -9.783 -25.392 1.00 69.12 225 TRP A CA 1
ATOM 1722 C C . TRP A 1 225 ? 10.368 -9.446 -26.385 1.00 69.12 225 TRP A C 1
ATOM 1724 O O . TRP A 1 225 ? 11.350 -8.793 -26.023 1.00 69.12 225 TRP A O 1
ATOM 1734 N N . GLU A 1 226 ? 10.254 -9.894 -27.636 1.00 60.84 226 GLU A N 1
ATOM 1735 C CA . GLU A 1 226 ? 11.172 -9.644 -28.747 1.00 60.84 226 GLU A CA 1
ATOM 1736 C C . GLU A 1 226 ? 11.202 -8.145 -29.084 1.00 60.84 226 GLU A C 1
ATOM 1738 O O . GLU A 1 226 ? 10.178 -7.462 -29.098 1.00 60.84 226 GLU A O 1
ATOM 1743 N N . GLY A 1 227 ? 12.404 -7.592 -29.286 1.00 61.62 227 GLY A N 1
ATOM 1744 C CA . GLY A 1 227 ? 12.601 -6.149 -29.500 1.00 61.62 227 GLY A CA 1
ATOM 1745 C C . GLY A 1 227 ? 12.643 -5.284 -28.228 1.00 61.62 227 GLY A C 1
ATOM 1746 O O . GLY A 1 227 ? 12.742 -4.066 -28.334 1.00 61.62 227 GLY A O 1
ATOM 1747 N N . MET A 1 228 ? 12.618 -5.884 -27.030 1.00 70.25 228 MET A N 1
ATOM 1748 C CA . MET A 1 228 ? 12.749 -5.180 -25.734 1.00 70.25 228 MET A CA 1
ATOM 1749 C C . MET A 1 228 ? 14.184 -5.194 -25.172 1.00 70.25 228 MET A C 1
ATOM 1751 O O . MET A 1 228 ? 14.440 -4.913 -23.997 1.00 70.25 228 MET A O 1
ATOM 1755 N N . THR A 1 229 ? 15.155 -5.547 -26.013 1.00 70.12 229 THR A N 1
ATOM 1756 C CA . THR A 1 229 ? 16.556 -5.787 -25.631 1.00 70.12 229 THR A CA 1
ATOM 1757 C C . THR A 1 229 ? 17.245 -4.520 -25.129 1.00 70.12 229 THR A C 1
ATOM 1759 O O . THR A 1 229 ? 18.147 -4.588 -24.301 1.00 70.12 229 THR A O 1
ATOM 1762 N N . ASP A 1 230 ? 16.776 -3.364 -25.589 1.00 84.19 230 ASP A N 1
ATOM 1763 C CA . ASP A 1 230 ? 17.233 -2.027 -25.230 1.00 84.19 230 ASP A CA 1
ATOM 1764 C C . ASP A 1 230 ? 16.324 -1.324 -24.204 1.00 84.19 230 ASP A C 1
ATOM 1766 O O . ASP A 1 230 ? 16.624 -0.196 -23.820 1.00 84.19 230 ASP A O 1
ATOM 1770 N N . ASP A 1 231 ? 15.239 -1.952 -23.729 1.00 90.50 231 ASP A N 1
ATOM 1771 C CA . ASP A 1 231 ? 14.383 -1.360 -22.692 1.00 90.50 231 ASP A CA 1
ATOM 1772 C C . ASP A 1 231 ? 15.147 -1.206 -21.374 1.00 90.50 231 ASP A C 1
ATOM 1774 O O . ASP A 1 231 ? 15.827 -2.132 -20.923 1.00 90.50 231 ASP A O 1
ATOM 1778 N N . ALA A 1 232 ? 14.999 -0.052 -20.724 1.00 92.94 232 ALA A N 1
ATOM 1779 C CA . ALA A 1 232 ? 15.572 0.169 -19.402 1.00 92.94 232 ALA A CA 1
ATOM 1780 C C . ALA A 1 232 ? 14.862 -0.674 -18.330 1.00 92.94 232 ALA A C 1
ATOM 1782 O O . ALA A 1 232 ? 13.705 -1.073 -18.486 1.00 92.94 232 ALA A O 1
ATOM 1783 N N . VAL A 1 233 ? 15.541 -0.892 -17.197 1.00 92.31 233 VAL A N 1
ATOM 1784 C CA . VAL A 1 233 ? 15.030 -1.701 -16.076 1.00 92.31 233 VAL A CA 1
ATOM 1785 C C . VAL A 1 233 ? 13.652 -1.219 -15.609 1.00 92.31 233 VAL A C 1
ATOM 1787 O O . VAL A 1 233 ? 12.761 -2.045 -15.439 1.00 92.31 233 VAL A O 1
ATOM 1790 N N . TYR A 1 234 ? 13.436 0.098 -15.513 1.00 96.19 234 TYR A N 1
ATOM 1791 C CA . TYR A 1 234 ? 12.138 0.687 -15.158 1.00 96.19 234 TYR A CA 1
ATOM 1792 C C . TYR A 1 234 ? 11.009 0.205 -16.082 1.00 96.19 234 TYR A C 1
ATOM 1794 O O . TYR A 1 234 ? 9.975 -0.278 -15.623 1.00 96.19 234 TYR A O 1
ATOM 1802 N N . THR A 1 235 ? 11.227 0.265 -17.397 1.00 96.81 235 THR A N 1
ATOM 1803 C CA . THR A 1 235 ? 10.243 -0.180 -18.394 1.00 96.81 235 THR A CA 1
ATOM 1804 C C . THR A 1 235 ? 9.999 -1.678 -18.313 1.00 96.81 235 THR A C 1
ATOM 1806 O O . THR A 1 235 ? 8.852 -2.116 -18.347 1.00 96.81 235 THR A O 1
ATOM 1809 N N . ARG A 1 236 ? 11.054 -2.473 -18.129 1.00 95.50 236 ARG A N 1
ATOM 1810 C CA . ARG A 1 236 ? 10.930 -3.926 -17.966 1.00 95.50 236 ARG A CA 1
ATOM 1811 C C . ARG A 1 236 ? 10.131 -4.302 -16.717 1.00 95.50 236 ARG A C 1
ATOM 1813 O O . ARG A 1 236 ? 9.275 -5.178 -16.803 1.00 95.50 236 ARG A O 1
ATOM 1820 N N . VAL A 1 237 ? 10.346 -3.612 -15.594 1.00 97.69 237 VAL A N 1
ATOM 1821 C CA . VAL A 1 237 ? 9.550 -3.794 -14.368 1.00 97.69 237 VAL A CA 1
ATOM 1822 C C . VAL A 1 237 ? 8.084 -3.429 -14.610 1.00 97.69 237 VAL A C 1
ATOM 1824 O O . VAL A 1 237 ? 7.201 -4.203 -14.244 1.00 97.69 237 VAL A O 1
ATOM 1827 N N . ALA A 1 238 ? 7.808 -2.307 -15.282 1.00 98.50 238 ALA A N 1
ATOM 1828 C CA . ALA A 1 238 ? 6.437 -1.908 -15.598 1.00 98.50 238 ALA A CA 1
ATOM 1829 C C . ALA A 1 238 ? 5.731 -2.915 -16.519 1.00 98.50 238 ALA A C 1
ATOM 1831 O O . ALA A 1 238 ? 4.573 -3.267 -16.295 1.00 98.50 238 ALA A O 1
ATOM 1832 N N . LEU A 1 239 ? 6.423 -3.439 -17.531 1.00 97.62 239 LEU A N 1
ATOM 1833 C CA . LEU A 1 239 ? 5.860 -4.455 -18.418 1.00 97.62 239 LEU A CA 1
ATOM 1834 C C . LEU A 1 239 ? 5.619 -5.788 -17.694 1.00 97.62 239 LEU A C 1
ATOM 1836 O O . LEU A 1 239 ? 4.580 -6.417 -17.904 1.00 97.62 239 LEU A O 1
ATOM 1840 N N . LEU A 1 240 ? 6.546 -6.204 -16.828 1.00 97.62 240 LEU A N 1
ATOM 1841 C CA . LEU A 1 240 ? 6.410 -7.400 -15.999 1.00 97.62 240 LEU A CA 1
ATOM 1842 C C . LEU A 1 240 ? 5.200 -7.296 -15.068 1.00 97.62 240 LEU A C 1
ATOM 1844 O O . LEU A 1 240 ? 4.362 -8.197 -15.054 1.00 97.62 240 LEU A O 1
ATOM 1848 N N . ALA A 1 241 ? 5.075 -6.183 -14.341 1.00 98.56 241 ALA A N 1
ATOM 1849 C CA . ALA A 1 241 ? 3.935 -5.931 -13.468 1.00 98.56 241 ALA A CA 1
ATOM 1850 C C . ALA A 1 241 ? 2.625 -5.938 -14.261 1.00 98.56 241 ALA A C 1
ATOM 1852 O O . ALA A 1 241 ? 1.702 -6.658 -13.894 1.00 98.56 241 ALA A O 1
ATOM 1853 N N . ARG A 1 242 ? 2.585 -5.256 -15.417 1.00 98.31 242 ARG A N 1
ATOM 1854 C CA . ARG A 1 242 ? 1.430 -5.265 -16.326 1.00 98.31 242 ARG A CA 1
ATOM 1855 C C . ARG A 1 242 ? 1.018 -6.685 -16.718 1.00 98.31 242 ARG A C 1
ATOM 1857 O O . ARG A 1 242 ? -0.166 -7.013 -16.659 1.00 98.31 242 ARG A O 1
ATOM 1864 N N . LYS A 1 243 ? 1.976 -7.531 -17.113 1.00 97.56 243 LYS A N 1
ATOM 1865 C CA . LYS A 1 243 ? 1.714 -8.931 -17.483 1.00 97.56 243 LYS A CA 1
ATOM 1866 C C . LYS A 1 243 ? 1.171 -9.726 -16.297 1.00 97.56 243 LYS A C 1
ATOM 1868 O O . LYS A 1 243 ? 0.174 -10.421 -16.446 1.00 97.56 243 LYS A O 1
ATOM 1873 N N . LEU A 1 244 ? 1.787 -9.616 -15.122 1.00 97.62 244 LEU A N 1
ATOM 1874 C CA . LEU A 1 244 ? 1.334 -10.327 -13.923 1.00 97.62 244 LEU A CA 1
ATOM 1875 C C . LEU A 1 244 ? -0.070 -9.880 -13.487 1.00 97.62 244 LEU A C 1
ATOM 1877 O O . LEU A 1 244 ? -0.887 -10.724 -13.121 1.00 97.62 244 LEU A O 1
ATOM 1881 N N . THR A 1 245 ? -0.401 -8.592 -13.616 1.00 97.62 245 THR A N 1
ATOM 1882 C CA . THR A 1 245 ? -1.759 -8.094 -13.357 1.00 97.62 245 THR A CA 1
ATOM 1883 C C . THR A 1 245 ? -2.762 -8.712 -14.331 1.00 97.62 245 THR A C 1
ATOM 1885 O O . THR A 1 245 ? -3.818 -9.182 -13.917 1.00 97.62 245 THR A O 1
ATOM 1888 N N . GLN A 1 246 ? -2.415 -8.803 -15.620 1.00 96.06 246 GLN A N 1
ATOM 1889 C CA . GLN A 1 246 ? -3.245 -9.475 -16.631 1.00 96.06 246 GLN A CA 1
ATOM 1890 C C . GLN A 1 246 ? -3.430 -10.974 -16.356 1.00 96.06 246 GLN A C 1
ATOM 1892 O O . GLN A 1 246 ? -4.467 -11.545 -16.694 1.00 96.06 246 GLN A O 1
ATOM 1897 N N . GLU A 1 247 ? -2.455 -11.614 -15.709 1.00 94.88 247 GLU A N 1
ATOM 1898 C CA . GLU A 1 247 ? -2.561 -13.000 -15.251 1.00 94.88 247 GLU A CA 1
ATOM 1899 C C . GLU A 1 247 ? -3.400 -13.159 -13.965 1.00 94.88 247 GLU A C 1
ATOM 1901 O O . GLU A 1 247 ? -3.665 -14.288 -13.550 1.00 94.88 247 GLU A O 1
ATOM 1906 N N . GLY A 1 248 ? -3.888 -12.061 -13.377 1.00 94.19 248 GLY A N 1
ATOM 1907 C CA . GLY A 1 248 ? -4.777 -12.057 -12.211 1.00 94.19 248 GLY A CA 1
ATOM 1908 C C . GLY A 1 248 ? -4.061 -11.944 -10.864 1.00 94.19 248 GLY A C 1
ATOM 1909 O O . GLY A 1 248 ? -4.663 -12.237 -9.831 1.00 94.19 248 GLY A O 1
ATOM 1910 N N . TYR A 1 249 ? -2.784 -11.557 -10.849 1.00 96.50 249 TYR A N 1
ATOM 1911 C CA . TYR A 1 249 ? -2.057 -11.296 -9.608 1.00 96.50 249 TYR A CA 1
ATOM 1912 C C . TYR A 1 249 ? -2.333 -9.879 -9.100 1.00 96.50 249 TYR A C 1
ATOM 1914 O O . TYR A 1 249 ? -2.371 -8.928 -9.880 1.00 96.50 249 TYR A O 1
ATOM 1922 N N . LEU A 1 250 ? -2.475 -9.737 -7.781 1.00 97.69 250 LEU A N 1
ATOM 1923 C CA . LEU A 1 250 ? -2.399 -8.446 -7.111 1.00 97.69 250 LEU A CA 1
ATOM 1924 C C . LEU A 1 250 ? -0.926 -8.081 -6.939 1.00 97.69 250 LEU A C 1
ATOM 1926 O O . LEU A 1 250 ? -0.164 -8.823 -6.314 1.00 97.69 250 LEU A O 1
ATOM 1930 N N . LEU A 1 251 ? -0.545 -6.935 -7.493 1.00 98.19 251 LEU A N 1
ATOM 1931 C CA . LEU A 1 251 ? 0.820 -6.434 -7.423 1.00 98.19 251 LEU A CA 1
ATOM 1932 C C . LEU A 1 251 ? 0.973 -5.544 -6.195 1.00 98.19 251 LEU A C 1
ATOM 1934 O O . LEU A 1 251 ? 0.166 -4.639 -5.973 1.00 98.19 251 LEU A O 1
ATOM 1938 N N . VAL A 1 252 ? 2.023 -5.801 -5.422 1.00 98.25 252 VAL A N 1
ATOM 1939 C CA . VAL A 1 252 ? 2.391 -5.035 -4.229 1.00 98.25 252 VAL A CA 1
ATOM 1940 C C . VAL A 1 252 ? 3.792 -4.461 -4.414 1.00 98.25 252 VAL A C 1
ATOM 1942 O O . VAL A 1 252 ? 4.654 -5.055 -5.061 1.00 98.25 252 VAL A O 1
ATOM 1945 N N . SER A 1 253 ? 4.036 -3.283 -3.859 1.00 97.19 253 SER A N 1
ATOM 1946 C CA . SER A 1 253 ? 5.363 -2.668 -3.830 1.00 97.19 253 SER A CA 1
ATOM 1947 C C . SER A 1 253 ? 5.514 -1.783 -2.603 1.00 97.19 253 SER A C 1
ATOM 1949 O O . SER A 1 253 ? 4.526 -1.403 -1.973 1.00 97.19 253 SER A O 1
ATOM 1951 N N . GLY A 1 254 ? 6.738 -1.333 -2.347 1.00 95.31 254 GLY A N 1
ATOM 1952 C CA . GLY A 1 254 ? 7.023 -0.376 -1.285 1.00 95.31 254 GLY A CA 1
ATOM 1953 C C . GLY A 1 254 ? 6.474 1.041 -1.491 1.00 95.31 254 GLY A C 1
ATOM 1954 O O . GLY A 1 254 ? 6.726 1.900 -0.656 1.00 95.31 254 GLY A O 1
ATOM 1955 N N . GLY A 1 255 ? 5.747 1.315 -2.581 1.00 95.06 255 GLY A N 1
ATOM 1956 C CA . GLY A 1 255 ? 4.971 2.546 -2.761 1.00 95.06 255 GLY A CA 1
ATOM 1957 C C . GLY A 1 255 ? 5.753 3.826 -3.082 1.00 95.06 255 GLY A C 1
ATOM 1958 O O . GLY A 1 255 ? 5.117 4.826 -3.405 1.00 95.06 255 GLY A O 1
ATOM 1959 N N . GLY A 1 256 ? 7.085 3.820 -3.054 1.00 93.94 256 GLY A N 1
ATOM 1960 C CA . GLY A 1 256 ? 7.920 4.977 -3.402 1.00 93.94 256 GLY A CA 1
ATOM 1961 C C . GLY A 1 256 ? 8.239 5.111 -4.904 1.00 93.94 256 GLY A C 1
ATOM 1962 O O . GLY A 1 256 ? 7.585 4.478 -5.740 1.00 93.94 256 GLY A O 1
ATOM 1963 N N . PRO A 1 257 ? 9.251 5.926 -5.259 1.00 95.44 257 PRO A N 1
ATOM 1964 C CA . PRO A 1 257 ? 9.769 6.075 -6.623 1.00 95.44 257 PRO A CA 1
ATOM 1965 C C . PRO A 1 257 ? 10.447 4.817 -7.201 1.00 95.44 257 PRO A C 1
ATOM 1967 O O . PRO A 1 257 ? 10.566 3.777 -6.553 1.00 95.44 257 PRO A O 1
ATOM 1970 N N . GLY A 1 258 ? 10.935 4.916 -8.441 1.00 95.44 258 GLY A N 1
ATOM 1971 C CA . GLY A 1 258 ? 11.787 3.894 -9.054 1.00 95.44 258 GLY A CA 1
ATOM 1972 C C . GLY A 1 258 ? 11.056 2.586 -9.360 1.00 95.44 258 GLY A C 1
ATOM 1973 O O . GLY A 1 258 ? 9.983 2.601 -9.963 1.00 95.44 258 GLY A O 1
ATOM 1974 N N . ALA A 1 259 ? 11.626 1.444 -8.962 1.00 96.69 259 ALA A N 1
ATOM 1975 C CA . ALA A 1 259 ? 11.043 0.125 -9.252 1.00 96.69 259 ALA A CA 1
ATOM 1976 C C . ALA A 1 259 ? 9.634 -0.053 -8.654 1.00 96.69 259 ALA A C 1
ATOM 1978 O O . ALA A 1 259 ? 8.771 -0.698 -9.253 1.00 96.69 259 ALA A O 1
ATOM 1979 N N . MET A 1 260 ? 9.390 0.558 -7.491 1.00 96.94 260 MET A N 1
ATOM 1980 C CA . MET A 1 260 ? 8.093 0.530 -6.811 1.00 96.94 260 MET A CA 1
ATOM 1981 C C . MET A 1 260 ? 7.028 1.294 -7.608 1.00 96.94 260 MET A C 1
ATOM 1983 O O . MET A 1 260 ? 5.899 0.827 -7.764 1.00 96.94 260 MET A O 1
ATOM 1987 N N . GLU A 1 261 ? 7.396 2.442 -8.177 1.00 98.31 261 GLU A N 1
ATOM 1988 C CA . GLU A 1 261 ? 6.531 3.187 -9.089 1.00 98.31 261 GLU A CA 1
ATOM 1989 C C . GLU A 1 261 ? 6.272 2.396 -10.374 1.00 98.31 261 GLU A C 1
ATOM 1991 O O . GLU A 1 261 ? 5.118 2.269 -10.778 1.00 98.31 261 GLU A O 1
ATOM 1996 N N . ALA A 1 262 ? 7.315 1.828 -10.988 1.00 98.62 262 ALA A N 1
ATOM 1997 C CA . ALA A 1 262 ? 7.184 1.028 -12.204 1.00 98.62 262 ALA A CA 1
ATOM 1998 C C . ALA A 1 262 ? 6.214 -0.150 -12.013 1.00 98.62 262 ALA A C 1
ATOM 2000 O O . ALA A 1 262 ? 5.392 -0.413 -12.889 1.00 98.62 262 ALA A O 1
ATOM 2001 N N . CYS A 1 263 ? 6.258 -0.814 -10.851 1.00 98.69 263 CYS A N 1
ATOM 2002 C CA . CYS A 1 263 ? 5.318 -1.874 -10.485 1.00 98.69 263 CYS A CA 1
ATOM 2003 C C . CYS A 1 263 ? 3.858 -1.391 -10.547 1.00 98.69 263 CYS A C 1
ATOM 2005 O O . CYS A 1 263 ? 3.035 -1.958 -11.270 1.00 98.69 263 CYS A O 1
ATOM 2007 N N . ASN A 1 264 ? 3.543 -0.298 -9.847 1.00 98.75 264 ASN A N 1
ATOM 2008 C CA . ASN A 1 264 ? 2.185 0.248 -9.821 1.00 98.75 264 ASN A CA 1
ATOM 2009 C C . ASN A 1 264 ? 1.753 0.811 -11.180 1.00 98.75 264 ASN A C 1
ATOM 2011 O O . ASN A 1 264 ? 0.612 0.613 -11.589 1.00 98.75 264 ASN A O 1
ATOM 2015 N N . LEU A 1 265 ? 2.661 1.462 -11.913 1.00 98.81 265 LEU A N 1
ATOM 2016 C CA . LEU A 1 265 ? 2.408 1.948 -13.268 1.00 98.81 265 LEU A CA 1
ATOM 2017 C C . LEU A 1 265 ? 2.043 0.793 -14.211 1.00 98.81 265 LEU A C 1
ATOM 2019 O O . LEU A 1 265 ? 1.099 0.903 -14.991 1.00 98.81 265 LEU A O 1
ATOM 2023 N N . GLY A 1 266 ? 2.758 -0.329 -14.127 1.00 98.69 266 GLY A N 1
ATOM 2024 C CA . GLY A 1 266 ? 2.458 -1.522 -14.910 1.00 98.69 266 GLY A CA 1
ATOM 2025 C C . GLY A 1 266 ? 1.037 -2.034 -14.680 1.00 98.69 266 GLY A C 1
ATOM 2026 O O . GLY A 1 266 ? 0.289 -2.231 -15.641 1.00 98.69 266 GLY A O 1
ATOM 2027 N N . ALA A 1 267 ? 0.643 -2.176 -13.412 1.00 98.56 267 ALA A N 1
ATOM 2028 C CA . ALA A 1 267 ? -0.710 -2.580 -13.036 1.00 98.56 267 ALA A CA 1
ATOM 2029 C C . ALA A 1 267 ? -1.773 -1.565 -13.492 1.00 98.56 267 ALA A C 1
ATOM 2031 O O . ALA A 1 267 ? -2.794 -1.949 -14.063 1.00 98.56 267 ALA A O 1
ATOM 2032 N N . TYR A 1 268 ? -1.502 -0.266 -13.350 1.00 98.69 268 TYR A N 1
ATOM 2033 C CA . TYR A 1 268 ? -2.385 0.812 -13.805 1.00 98.69 268 TYR A CA 1
ATOM 2034 C C . TYR A 1 268 ? -2.698 0.724 -15.314 1.00 98.69 268 TYR A C 1
ATOM 2036 O O . TYR A 1 268 ? -3.821 0.995 -15.744 1.00 98.69 268 TYR A O 1
ATOM 2044 N N . PHE A 1 269 ? -1.735 0.273 -16.126 1.00 98.62 269 PHE A N 1
ATOM 2045 C CA . PHE A 1 269 ? -1.872 0.086 -17.578 1.00 98.62 269 PHE A CA 1
ATOM 2046 C C . PHE A 1 269 ? -2.282 -1.343 -18.005 1.00 98.62 269 PHE A C 1
ATOM 2048 O O . PHE A 1 269 ? -2.240 -1.663 -19.200 1.00 98.62 269 PHE A O 1
ATOM 2055 N N . ALA A 1 270 ? -2.720 -2.207 -17.080 1.00 98.19 270 ALA A N 1
ATOM 2056 C CA . ALA A 1 270 ? -3.077 -3.605 -17.359 1.00 98.19 270 ALA A CA 1
ATOM 2057 C C . ALA A 1 270 ? -4.148 -3.782 -18.449 1.00 98.19 270 ALA A C 1
ATOM 2059 O O . ALA A 1 270 ? -4.062 -4.717 -19.245 1.00 98.19 270 ALA A O 1
ATOM 2060 N N . THR A 1 271 ? -5.119 -2.873 -18.557 1.00 97.81 271 THR A N 1
ATOM 2061 C CA . THR A 1 271 ? -6.203 -2.951 -19.559 1.00 97.81 271 THR A CA 1
ATOM 2062 C C . THR A 1 271 ? -5.958 -2.114 -20.819 1.00 97.81 271 THR A C 1
ATOM 2064 O O . THR A 1 271 ? -6.835 -1.995 -21.679 1.00 97.81 271 THR A O 1
ATOM 2067 N N . ARG A 1 272 ? -4.767 -1.517 -20.953 1.00 96.50 272 ARG A N 1
ATOM 2068 C CA . ARG A 1 272 ? -4.388 -0.629 -22.066 1.00 96.50 272 ARG A CA 1
ATOM 2069 C C . ARG A 1 272 ? -3.397 -1.291 -23.011 1.00 96.50 272 ARG A C 1
ATOM 2071 O O . ARG A 1 272 ? -2.799 -2.311 -22.670 1.00 96.50 272 ARG A O 1
ATOM 2078 N N . ALA A 1 273 ? -3.217 -0.724 -24.203 1.00 96.00 273 ALA A N 1
ATOM 2079 C CA . ALA A 1 273 ? -2.189 -1.191 -25.127 1.00 96.00 273 ALA A CA 1
ATOM 2080 C C . ALA A 1 273 ? -0.787 -0.960 -24.536 1.00 96.00 273 ALA A C 1
ATOM 2082 O O . ALA A 1 273 ? -0.580 -0.043 -23.741 1.00 96.00 273 ALA A O 1
ATOM 2083 N N . VAL A 1 274 ? 0.190 -1.782 -24.927 1.00 95.25 274 VAL A N 1
ATOM 2084 C CA . VAL A 1 274 ? 1.579 -1.613 -24.463 1.00 95.25 274 VAL A CA 1
ATOM 2085 C C . VAL A 1 274 ? 2.172 -0.270 -24.912 1.00 95.25 274 VAL A C 1
ATOM 2087 O O . VAL A 1 274 ? 2.935 0.344 -24.171 1.00 95.25 274 VAL A O 1
ATOM 2090 N N . ASP A 1 275 ? 1.754 0.233 -26.075 1.00 95.81 275 ASP A N 1
ATOM 2091 C CA . ASP A 1 275 ? 2.199 1.526 -26.598 1.00 95.81 275 ASP A CA 1
ATOM 2092 C C . ASP A 1 275 ? 1.714 2.708 -25.750 1.00 95.81 275 ASP A C 1
ATOM 2094 O O . ASP A 1 275 ? 2.442 3.693 -25.620 1.00 95.81 275 ASP A O 1
ATOM 2098 N N . ASP A 1 276 ? 0.545 2.592 -25.104 1.00 98.12 276 ASP A N 1
ATOM 2099 C CA . ASP A 1 276 ? 0.057 3.598 -24.153 1.00 98.12 276 ASP A CA 1
ATOM 2100 C C . ASP A 1 276 ? 0.967 3.660 -22.918 1.00 98.12 276 ASP A C 1
ATOM 2102 O O . ASP A 1 276 ? 1.330 4.748 -22.471 1.00 98.12 276 ASP A O 1
ATOM 2106 N N . LEU A 1 277 ? 1.384 2.498 -22.392 1.00 98.25 277 LEU A N 1
ATOM 2107 C CA . LEU A 1 277 ? 2.330 2.422 -21.273 1.00 98.25 277 LEU A CA 1
ATOM 2108 C C . LEU A 1 277 ? 3.671 3.055 -21.661 1.00 98.25 277 LEU A C 1
ATOM 2110 O O . LEU A 1 277 ? 4.197 3.891 -20.931 1.00 98.25 277 LEU A O 1
ATOM 2114 N N . ARG A 1 278 ? 4.204 2.721 -22.841 1.00 97.62 278 ARG A N 1
ATOM 2115 C CA . ARG A 1 278 ? 5.443 3.328 -23.352 1.00 97.62 278 ARG A CA 1
ATOM 2116 C C . ARG A 1 278 ? 5.310 4.843 -23.519 1.00 97.62 278 ARG A C 1
ATOM 2118 O O . ARG A 1 278 ? 6.198 5.592 -23.117 1.00 97.62 278 ARG A O 1
ATOM 2125 N N . ALA A 1 279 ? 4.184 5.315 -24.051 1.00 98.19 279 ALA A N 1
ATOM 2126 C CA . ALA A 1 279 ? 3.898 6.742 -24.175 1.00 98.19 279 ALA A CA 1
ATOM 2127 C C . ALA A 1 279 ? 3.802 7.445 -22.815 1.00 98.19 279 ALA A C 1
ATOM 2129 O O . ALA A 1 279 ? 4.260 8.579 -22.687 1.00 98.19 279 ALA A O 1
ATOM 2130 N N . ALA A 1 280 ? 3.242 6.789 -21.799 1.00 98.62 280 ALA A N 1
ATOM 2131 C CA . ALA A 1 280 ? 3.225 7.299 -20.435 1.00 98.62 280 ALA A CA 1
ATOM 2132 C C . ALA A 1 280 ? 4.635 7.379 -19.833 1.00 98.62 280 ALA A C 1
ATOM 2134 O O . ALA A 1 280 ? 4.996 8.422 -19.294 1.00 98.62 280 ALA A O 1
ATOM 2135 N N . ILE A 1 281 ? 5.464 6.343 -19.999 1.00 98.56 281 ILE A N 1
ATOM 2136 C CA . ILE A 1 281 ? 6.862 6.347 -19.535 1.00 98.56 281 ILE A CA 1
ATOM 2137 C C . ILE A 1 281 ? 7.646 7.492 -20.185 1.00 98.56 281 ILE A C 1
ATOM 2139 O O . ILE A 1 281 ? 8.361 8.212 -19.493 1.00 98.56 281 ILE A O 1
ATOM 2143 N N . ARG A 1 282 ? 7.451 7.755 -21.484 1.00 98.00 282 ARG A N 1
ATOM 2144 C CA . ARG A 1 282 ? 8.073 8.915 -22.147 1.00 98.00 282 ARG A CA 1
ATOM 2145 C C . ARG A 1 282 ? 7.692 10.254 -21.516 1.00 98.00 282 ARG A C 1
ATOM 2147 O O . ARG A 1 282 ? 8.552 11.121 -21.454 1.00 98.00 282 ARG A O 1
ATOM 2154 N N . LYS A 1 283 ? 6.457 10.419 -21.023 1.00 98.00 283 LYS A N 1
ATOM 2155 C CA . LYS A 1 283 ? 6.047 11.619 -20.263 1.00 98.00 283 LYS A CA 1
ATOM 2156 C C . LYS A 1 283 ? 6.728 11.677 -18.892 1.00 98.00 283 LYS A C 1
ATOM 2158 O O . LYS A 1 283 ? 7.138 12.741 -18.449 1.00 98.00 283 LYS A O 1
ATOM 2163 N N . LEU A 1 284 ? 6.893 10.535 -18.223 1.00 98.19 284 LEU A N 1
ATOM 2164 C CA . LEU A 1 284 ? 7.606 10.455 -16.941 1.00 98.19 284 LEU A CA 1
ATOM 2165 C C . LEU A 1 284 ? 9.087 10.855 -17.052 1.00 98.19 284 LEU A C 1
ATOM 2167 O O . LEU A 1 284 ? 9.651 11.363 -16.082 1.00 98.19 284 LEU A O 1
ATOM 2171 N N . GLN A 1 285 ? 9.700 10.694 -18.230 1.00 96.50 285 GLN A N 1
ATOM 2172 C CA . GLN A 1 285 ? 11.078 11.125 -18.501 1.00 96.50 285 GLN A CA 1
ATOM 2173 C C . GLN A 1 285 ? 11.291 12.644 -18.446 1.00 96.50 285 GLN A C 1
ATOM 2175 O O . GLN A 1 285 ? 12.447 13.059 -18.398 1.00 96.50 285 GLN A O 1
ATOM 2180 N N . ASP A 1 286 ? 10.234 13.464 -18.405 1.00 94.88 286 ASP A N 1
ATOM 2181 C CA . ASP A 1 286 ? 10.359 14.909 -18.158 1.00 94.88 286 ASP A CA 1
ATOM 2182 C C . ASP A 1 286 ? 11.031 15.183 -16.795 1.00 94.88 286 ASP A C 1
ATOM 2184 O O . ASP A 1 286 ? 11.717 16.190 -16.614 1.00 94.88 286 ASP A O 1
ATOM 2188 N N . PHE A 1 287 ? 10.898 14.244 -15.849 1.00 95.75 287 PHE A N 1
ATOM 2189 C CA . PHE A 1 287 ? 11.629 14.234 -14.585 1.00 95.75 287 PHE A CA 1
ATOM 2190 C C . PHE A 1 287 ? 12.076 12.797 -14.245 1.00 95.75 287 PHE A C 1
ATOM 2192 O O . PHE A 1 287 ? 11.379 12.081 -13.514 1.00 95.75 287 PHE A O 1
ATOM 2199 N N . PRO A 1 288 ? 13.220 12.339 -14.798 1.00 93.38 288 PRO A N 1
ATOM 2200 C CA . PRO A 1 288 ? 13.556 10.919 -14.842 1.00 93.38 288 PRO A CA 1
ATOM 2201 C C . PRO A 1 288 ? 14.064 10.371 -13.507 1.00 93.38 288 PRO A C 1
ATOM 2203 O O . PRO A 1 288 ? 13.863 9.197 -13.227 1.00 93.38 288 PRO A O 1
ATOM 2206 N N . GLU A 1 289 ? 14.711 11.193 -12.683 1.00 91.31 289 GLU A N 1
ATOM 2207 C CA . GLU A 1 289 ? 15.323 10.783 -11.416 1.00 91.31 289 GLU A CA 1
ATOM 2208 C C . GLU A 1 289 ? 14.620 11.477 -10.255 1.00 91.31 289 GLU A C 1
ATOM 2210 O O . GLU A 1 289 ? 14.489 12.702 -10.267 1.00 91.31 289 GLU A O 1
ATOM 2215 N N . PHE A 1 290 ? 14.215 10.725 -9.229 1.00 89.12 290 PHE A N 1
ATOM 2216 C CA . PHE A 1 290 ? 13.765 11.336 -7.982 1.00 89.12 290 PHE A CA 1
ATOM 2217 C C . PHE A 1 290 ? 14.938 12.037 -7.288 1.00 89.12 290 PHE A C 1
ATOM 2219 O O . PHE A 1 290 ? 16.035 11.490 -7.170 1.00 89.12 290 PHE A O 1
ATOM 2226 N N . LYS A 1 291 ? 14.699 13.265 -6.824 1.00 87.81 291 LYS A N 1
ATOM 2227 C CA . LYS A 1 291 ? 15.673 14.063 -6.077 1.00 87.81 291 LYS A CA 1
ATOM 2228 C C . LYS A 1 291 ? 15.007 14.570 -4.809 1.00 87.81 291 LYS A C 1
ATOM 2230 O O . LYS A 1 291 ? 13.927 15.157 -4.873 1.00 87.81 291 LYS A O 1
ATOM 2235 N N . SER A 1 292 ? 15.664 14.371 -3.668 1.00 82.06 292 SER A N 1
ATOM 2236 C CA . SER A 1 292 ? 15.173 14.893 -2.390 1.00 82.06 292 SER A CA 1
ATOM 2237 C C . SER A 1 292 ? 14.944 16.410 -2.476 1.00 82.06 292 SER A C 1
ATOM 2239 O O . SER A 1 292 ? 15.720 17.131 -3.109 1.00 82.06 292 SER A O 1
ATOM 2241 N N . GLY A 1 293 ? 13.832 16.886 -1.910 1.00 82.88 293 GLY A N 1
ATOM 2242 C CA . GLY A 1 293 ? 13.389 18.285 -2.005 1.00 82.88 293 GLY A CA 1
ATOM 2243 C C . GLY A 1 293 ? 12.743 18.686 -3.342 1.00 82.88 293 GLY A C 1
ATOM 2244 O O . GLY A 1 293 ? 12.351 19.843 -3.507 1.00 82.88 293 GLY A O 1
ATOM 2245 N N . LYS A 1 294 ? 12.605 17.754 -4.296 1.00 89.31 294 LYS A N 1
ATOM 2246 C CA . LYS A 1 294 ? 11.987 17.962 -5.620 1.00 89.31 294 LYS A CA 1
ATOM 2247 C C . LYS A 1 294 ? 10.742 17.097 -5.847 1.00 89.31 294 LYS A C 1
ATOM 2249 O O . LYS A 1 294 ? 10.452 16.693 -6.971 1.00 89.31 294 LYS A O 1
ATOM 2254 N N . SER A 1 295 ? 10.002 16.812 -4.775 1.00 91.19 295 SER A N 1
ATOM 2255 C CA . SER A 1 295 ? 8.796 15.972 -4.803 1.00 91.19 295 SER A CA 1
ATOM 2256 C C . SER A 1 295 ? 7.742 16.490 -5.781 1.00 91.19 295 SER A C 1
ATOM 2258 O O . SER A 1 295 ? 7.187 15.710 -6.544 1.00 91.19 295 SER A O 1
ATOM 2260 N N . VAL A 1 296 ? 7.504 17.806 -5.805 1.00 94.75 296 VAL A N 1
ATOM 2261 C CA . VAL A 1 296 ? 6.496 18.437 -6.675 1.00 94.75 296 VAL A CA 1
ATOM 2262 C C . VAL A 1 296 ? 6.873 18.264 -8.144 1.00 94.75 296 VAL A C 1
ATOM 2264 O O . VAL A 1 296 ? 6.064 17.799 -8.941 1.00 94.75 296 VAL A O 1
ATOM 2267 N N . GLU A 1 297 ? 8.121 18.576 -8.496 1.00 95.81 297 GLU A N 1
ATOM 2268 C CA . GLU A 1 297 ? 8.643 18.411 -9.852 1.00 95.81 297 GLU A CA 1
ATOM 2269 C C . GLU A 1 297 ? 8.591 16.946 -10.318 1.00 95.81 297 GLU A C 1
ATOM 2271 O O . GLU A 1 297 ? 8.285 16.675 -11.477 1.00 95.81 297 GLU A O 1
ATOM 2276 N N . TRP A 1 298 ? 8.827 15.999 -9.407 1.00 95.62 298 TRP A N 1
ATOM 2277 C CA . TRP A 1 298 ? 8.725 14.567 -9.685 1.00 95.62 298 TRP A CA 1
ATOM 2278 C C . TRP A 1 298 ? 7.271 14.078 -9.838 1.00 95.62 298 TRP A C 1
ATOM 2280 O O . TRP A 1 298 ? 7.011 13.203 -10.672 1.00 95.62 298 TRP A O 1
ATOM 2290 N N . LEU A 1 299 ? 6.324 14.639 -9.076 1.00 96.50 299 LEU A N 1
ATOM 2291 C CA . LEU A 1 299 ? 4.899 14.282 -9.102 1.00 96.50 299 LEU A CA 1
ATOM 2292 C C . LEU A 1 299 ? 4.161 14.831 -10.332 1.00 96.50 299 LEU A C 1
ATOM 2294 O O . LEU A 1 299 ? 3.294 14.139 -10.861 1.00 96.50 299 LEU A O 1
ATOM 2298 N N . ILE A 1 300 ? 4.507 16.028 -10.822 1.00 97.25 300 ILE A N 1
ATOM 2299 C CA . ILE A 1 300 ? 3.847 16.674 -11.977 1.00 97.25 300 ILE A CA 1
ATOM 2300 C C . ILE A 1 300 ? 3.671 15.744 -13.190 1.00 97.25 300 ILE A C 1
ATOM 2302 O O . ILE A 1 300 ? 2.527 15.558 -13.623 1.00 97.25 300 ILE A O 1
ATOM 2306 N N . PRO A 1 301 ? 4.727 15.115 -13.747 1.00 97.62 301 PRO A N 1
ATOM 2307 C CA . PRO A 1 301 ? 4.555 14.246 -14.909 1.00 97.62 301 PRO A CA 1
ATOM 2308 C C . PRO A 1 301 ? 3.719 12.998 -14.587 1.00 97.62 301 PRO A C 1
ATOM 2310 O O . PRO A 1 301 ? 2.993 12.507 -15.452 1.00 97.62 301 PRO A O 1
ATOM 2313 N N . ALA A 1 302 ? 3.746 12.507 -13.346 1.00 97.56 302 ALA A N 1
ATOM 2314 C CA . ALA A 1 302 ? 2.945 11.358 -12.933 1.00 97.56 302 ALA A CA 1
ATOM 2315 C C . ALA A 1 302 ? 1.450 11.702 -12.803 1.00 97.56 302 ALA A C 1
ATOM 2317 O O . ALA A 1 302 ? 0.595 10.961 -13.295 1.00 97.56 302 ALA A O 1
ATOM 2318 N N . MET A 1 303 ? 1.124 12.870 -12.245 1.00 97.06 303 MET A N 1
ATOM 2319 C CA . MET A 1 303 ? -0.251 13.379 -12.187 1.00 97.06 303 MET A CA 1
ATOM 2320 C C . MET A 1 303 ? -0.799 13.700 -13.585 1.00 97.06 303 MET A C 1
ATOM 2322 O O . MET A 1 303 ? -1.958 13.403 -13.879 1.00 97.06 303 MET A O 1
ATOM 2326 N N . LYS A 1 304 ? 0.046 14.209 -14.492 1.00 96.94 304 LYS A N 1
ATOM 2327 C CA . LYS A 1 304 ? -0.287 14.359 -15.918 1.00 96.94 304 LYS A CA 1
ATOM 2328 C C . LYS A 1 304 ? -0.632 13.018 -16.565 1.00 96.94 304 LYS A C 1
ATOM 2330 O O . LYS A 1 304 ? -1.642 12.923 -17.256 1.00 96.94 304 LYS A O 1
ATOM 2335 N N . VAL A 1 305 ? 0.154 11.967 -16.316 1.00 98.06 305 VAL A N 1
ATOM 2336 C CA . VAL A 1 305 ? -0.155 10.614 -16.813 1.00 98.06 305 VAL A CA 1
ATOM 2337 C C . VAL A 1 305 ? -1.504 10.124 -16.282 1.00 98.06 305 VAL A C 1
ATOM 2339 O O . VAL A 1 305 ? -2.302 9.635 -17.078 1.00 98.06 305 VAL A O 1
ATOM 2342 N N . ARG A 1 306 ? -1.810 10.295 -14.988 1.00 96.94 306 ARG A N 1
ATOM 2343 C CA . ARG A 1 306 ? -3.126 9.912 -14.436 1.00 96.94 306 ARG A CA 1
ATOM 2344 C C . ARG A 1 306 ? -4.284 10.641 -15.112 1.00 96.94 306 ARG A C 1
ATOM 2346 O O . ARG A 1 306 ? -5.297 10.020 -15.423 1.00 96.94 306 ARG A O 1
ATOM 2353 N N . ARG A 1 307 ? -4.130 11.943 -15.367 1.00 95.69 307 ARG A N 1
ATOM 2354 C CA . ARG A 1 307 ? -5.143 12.761 -16.049 1.00 95.69 307 ARG A CA 1
ATOM 2355 C C . ARG A 1 307 ? -5.346 12.344 -17.505 1.00 95.69 307 ARG A C 1
ATOM 2357 O O . ARG A 1 307 ? -6.479 12.299 -17.971 1.00 95.69 307 ARG A O 1
ATOM 2364 N N . ASP A 1 308 ? -4.261 12.053 -18.215 1.00 96.88 308 ASP A N 1
ATOM 2365 C CA . ASP A 1 308 ? -4.307 11.719 -19.640 1.00 96.88 308 ASP A CA 1
ATOM 2366 C C . ASP A 1 308 ? -4.746 10.261 -19.883 1.00 96.88 308 ASP A C 1
ATOM 2368 O O . ASP A 1 308 ? -5.285 9.940 -20.943 1.00 96.88 308 ASP A O 1
ATOM 2372 N N . TYR A 1 309 ? -4.533 9.373 -18.906 1.00 97.56 309 TYR A N 1
ATOM 2373 C CA . TYR A 1 309 ? -4.832 7.943 -19.001 1.00 97.56 309 TYR A CA 1
ATOM 2374 C C . TYR A 1 309 ? -5.695 7.427 -17.838 1.00 97.56 309 TYR A C 1
ATOM 2376 O O . TYR A 1 309 ? -5.345 6.400 -17.256 1.00 97.56 309 TYR A O 1
ATOM 2384 N N . PRO A 1 310 ? -6.853 8.039 -17.524 1.00 96.56 310 PRO A N 1
ATOM 2385 C CA . PRO A 1 310 ? -7.665 7.616 -16.387 1.00 96.56 310 PRO A CA 1
ATOM 2386 C C . PRO A 1 310 ? -8.066 6.144 -16.523 1.00 96.56 310 PRO A C 1
ATOM 2388 O O . PRO A 1 310 ? -8.313 5.655 -17.634 1.00 96.56 310 PRO A O 1
ATOM 2391 N N . VAL A 1 311 ? -8.147 5.421 -15.406 1.00 95.31 311 VAL A N 1
ATOM 2392 C CA . VAL A 1 311 ? -8.671 4.050 -15.416 1.00 95.31 311 VAL A CA 1
ATOM 2393 C C . VAL A 1 311 ? -10.103 4.085 -15.950 1.00 95.31 311 VAL A C 1
ATOM 2395 O O . VAL A 1 311 ? -10.923 4.894 -15.516 1.00 95.31 311 VAL A O 1
ATOM 2398 N N . LYS A 1 312 ? -10.401 3.239 -16.941 1.00 94.00 312 LYS A N 1
ATOM 2399 C CA . LYS A 1 312 ? -11.722 3.224 -17.578 1.00 94.00 312 LYS A CA 1
ATOM 2400 C C . LYS A 1 312 ? -12.784 2.764 -16.568 1.00 94.00 312 LYS A C 1
ATOM 2402 O O . LYS A 1 312 ? -12.507 1.856 -15.777 1.00 94.00 312 LYS A O 1
ATOM 2407 N N . PRO A 1 313 ? -14.010 3.318 -16.608 1.00 93.69 313 PRO A N 1
ATOM 2408 C CA . PRO A 1 313 ? -15.116 2.795 -15.813 1.00 93.69 313 PRO A CA 1
ATOM 2409 C C . PRO A 1 313 ? -15.277 1.280 -16.018 1.00 93.69 313 PRO A C 1
ATOM 2411 O O . PRO A 1 313 ? -15.340 0.812 -17.153 1.00 93.69 313 PRO A O 1
ATOM 2414 N N . GLY A 1 314 ? -15.310 0.517 -14.923 1.00 93.69 314 GLY A N 1
ATOM 2415 C CA . GLY A 1 314 ? -15.404 -0.951 -14.942 1.00 93.69 314 GLY A CA 1
ATOM 2416 C C . GLY A 1 314 ? -14.070 -1.710 -15.022 1.00 93.69 314 GLY A C 1
ATOM 2417 O O . GLY A 1 314 ? -14.072 -2.931 -14.874 1.00 93.69 314 GLY A O 1
ATOM 2418 N N . ASP A 1 315 ? -12.937 -1.023 -15.200 1.00 95.94 315 ASP A N 1
ATOM 2419 C CA . ASP A 1 315 ? -11.606 -1.651 -15.228 1.00 95.94 315 ASP A CA 1
ATOM 2420 C C . ASP A 1 315 ? -10.822 -1.502 -13.915 1.00 95.94 315 ASP A C 1
ATOM 2422 O O . ASP A 1 315 ? -9.747 -2.083 -13.801 1.00 95.94 315 ASP A O 1
ATOM 2426 N N . ALA A 1 316 ? -11.359 -0.789 -12.914 1.00 93.75 316 ALA A N 1
ATOM 2427 C CA . ALA A 1 316 ? -10.695 -0.545 -11.627 1.00 93.75 316 ALA A CA 1
ATOM 2428 C C . ALA A 1 316 ? -10.105 -1.824 -11.017 1.00 93.75 316 ALA A C 1
ATOM 2430 O O . ALA A 1 316 ? -8.910 -1.870 -10.748 1.00 93.75 316 ALA A O 1
ATOM 2431 N N . GLU A 1 317 ? -10.906 -2.890 -10.926 1.00 92.19 317 GLU A N 1
ATOM 2432 C CA . GLU A 1 317 ? -10.473 -4.186 -10.391 1.00 92.19 317 GLU A CA 1
ATOM 2433 C C . GLU A 1 317 ? -9.327 -4.832 -11.182 1.00 92.19 317 GLU A C 1
ATOM 2435 O O . GLU A 1 317 ? -8.443 -5.457 -10.604 1.00 92.19 317 GLU A O 1
ATOM 2440 N N . LYS A 1 318 ? -9.310 -4.657 -12.508 1.00 94.94 318 LYS A N 1
ATOM 2441 C CA . LYS A 1 318 ? -8.299 -5.245 -13.403 1.00 94.94 318 LYS A CA 1
ATOM 2442 C C . LYS A 1 318 ? -6.985 -4.465 -13.412 1.00 94.94 318 LYS A C 1
ATOM 2444 O O . LYS A 1 318 ? -6.004 -4.963 -13.949 1.00 94.94 318 LYS A O 1
ATOM 2449 N N . CYS A 1 319 ? -6.981 -3.254 -12.862 1.00 96.81 319 CYS A N 1
ATOM 2450 C CA . CYS A 1 319 ? -5.815 -2.382 -12.741 1.00 96.81 319 CYS A CA 1
ATOM 2451 C C . CYS A 1 319 ? -5.349 -2.242 -11.280 1.00 96.81 319 CYS A C 1
ATOM 2453 O O . CYS A 1 319 ? -4.625 -1.301 -10.952 1.00 96.81 319 CYS A O 1
ATOM 2455 N N . ARG A 1 320 ? -5.791 -3.137 -10.384 1.00 95.44 320 ARG A N 1
ATOM 2456 C CA . ARG A 1 320 ? -5.479 -3.061 -8.952 1.00 95.44 320 ARG A CA 1
ATOM 2457 C C . ARG A 1 320 ? -4.002 -3.330 -8.662 1.00 95.44 320 ARG A C 1
ATOM 2459 O O . ARG A 1 320 ? -3.413 -4.303 -9.128 1.00 95.44 320 ARG A O 1
ATOM 2466 N N . SER A 1 321 ? -3.448 -2.492 -7.796 1.00 97.94 321 SER A N 1
ATOM 2467 C CA . SER A 1 321 ? -2.161 -2.663 -7.120 1.00 97.94 321 SER A CA 1
ATOM 2468 C C . SER A 1 321 ? -2.146 -1.958 -5.764 1.00 97.94 321 SER A C 1
ATOM 2470 O O . SER A 1 321 ? -2.939 -1.037 -5.525 1.00 97.94 321 SER A O 1
ATOM 2472 N N . VAL A 1 322 ? -1.225 -2.375 -4.896 1.00 98.38 322 VAL A N 1
ATOM 2473 C CA . VAL A 1 322 ? -1.010 -1.795 -3.568 1.00 98.38 322 VAL A CA 1
ATOM 2474 C C . VAL A 1 322 ? 0.390 -1.189 -3.475 1.00 98.38 322 VAL A C 1
ATOM 2476 O O . VAL A 1 322 ? 1.397 -1.852 -3.735 1.00 98.38 322 VAL A O 1
ATOM 2479 N N . GLY A 1 323 ? 0.457 0.074 -3.065 1.00 97.56 323 GLY A N 1
ATOM 2480 C CA . GLY A 1 323 ? 1.693 0.717 -2.631 1.00 97.56 323 GLY A CA 1
ATOM 2481 C C . GLY A 1 323 ? 1.750 0.780 -1.108 1.00 97.56 323 GLY A C 1
ATOM 2482 O O . GLY A 1 323 ? 0.778 1.203 -0.488 1.00 97.56 323 GLY A O 1
ATOM 2483 N N . ILE A 1 324 ? 2.888 0.415 -0.513 1.00 97.19 324 ILE A N 1
ATOM 2484 C CA . ILE A 1 324 ? 3.104 0.450 0.943 1.00 97.19 324 ILE A CA 1
ATOM 2485 C C . ILE A 1 324 ? 4.232 1.438 1.320 1.00 97.19 324 ILE A C 1
ATOM 2487 O O . ILE A 1 324 ? 5.319 1.022 1.741 1.00 97.19 324 ILE A O 1
ATOM 2491 N N . PRO A 1 325 ? 4.039 2.755 1.092 1.00 95.00 325 PRO A N 1
ATOM 2492 C CA . PRO A 1 325 ? 5.039 3.780 1.386 1.00 95.00 325 PRO A CA 1
ATOM 2493 C 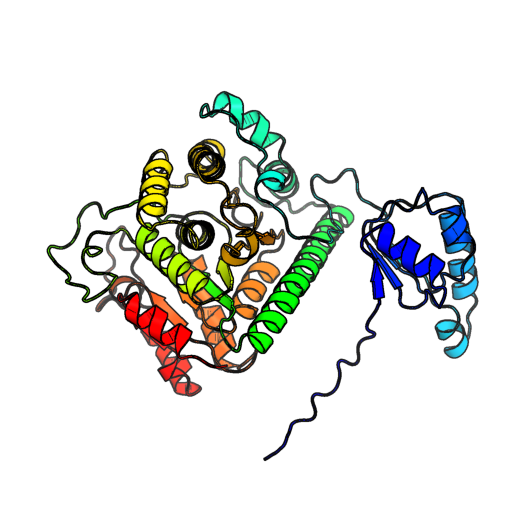C . PRO A 1 325 ? 5.142 4.074 2.887 1.00 95.00 325 PRO A C 1
ATOM 2495 O O . PRO A 1 325 ? 4.354 3.598 3.702 1.00 95.00 325 PRO A O 1
ATOM 2498 N N . THR A 1 326 ? 6.102 4.918 3.261 1.00 93.50 326 THR A N 1
ATOM 2499 C CA . THR A 1 326 ? 6.281 5.362 4.648 1.00 93.50 326 THR A CA 1
ATOM 2500 C C . THR A 1 326 ? 6.611 6.852 4.730 1.00 93.50 326 THR A C 1
ATOM 2502 O O . THR A 1 326 ? 7.084 7.435 3.757 1.00 93.50 326 THR A O 1
ATOM 2505 N N . TRP A 1 327 ? 6.342 7.477 5.879 1.00 93.38 327 TRP A N 1
ATOM 2506 C CA . TRP A 1 327 ? 6.877 8.802 6.227 1.00 93.38 327 TRP A CA 1
ATOM 2507 C C . TRP A 1 327 ? 8.273 8.745 6.875 1.00 93.38 327 TRP A C 1
ATOM 2509 O O . TRP A 1 327 ? 8.860 9.789 7.142 1.00 93.38 327 TRP A O 1
ATOM 2519 N N . PHE A 1 328 ? 8.813 7.548 7.124 1.00 87.31 328 PHE A N 1
ATOM 2520 C CA . PHE A 1 328 ? 10.084 7.335 7.821 1.00 87.31 328 PHE A CA 1
ATOM 2521 C C . PHE A 1 328 ? 11.326 7.668 6.979 1.00 87.31 328 PHE A C 1
ATOM 2523 O O . PHE A 1 328 ? 12.282 8.254 7.487 1.00 87.31 328 PHE A O 1
ATOM 2530 N N . TYR A 1 329 ? 11.335 7.306 5.692 1.00 77.25 329 TYR A N 1
ATOM 2531 C CA . TYR A 1 329 ? 12.528 7.378 4.836 1.00 77.25 329 TYR A CA 1
ATOM 2532 C C . TYR A 1 329 ? 12.706 8.716 4.126 1.00 77.25 329 TYR A C 1
ATOM 2534 O O . TYR A 1 329 ? 12.635 8.801 2.902 1.00 77.25 329 TYR A O 1
ATOM 2542 N N . GLY A 1 330 ? 12.956 9.777 4.896 1.00 65.31 330 GLY A N 1
ATOM 2543 C CA . GLY A 1 330 ? 12.998 11.127 4.340 1.00 65.31 330 GLY A CA 1
ATOM 2544 C C . GLY A 1 330 ? 11.698 11.448 3.596 1.00 65.31 330 GLY A C 1
ATOM 2545 O O . GLY A 1 330 ? 10.744 10.672 3.572 1.00 65.31 330 GLY A O 1
ATOM 2546 N N . HIS A 1 331 ? 11.609 12.621 2.996 1.00 71.75 331 HIS A N 1
ATOM 2547 C CA . HIS A 1 331 ? 10.393 12.983 2.286 1.00 71.75 331 HIS A CA 1
ATOM 2548 C C . HIS A 1 331 ? 10.330 12.313 0.888 1.00 71.75 331 HIS A C 1
ATOM 2550 O O . HIS A 1 331 ? 10.469 12.978 -0.144 1.00 71.75 331 HIS A O 1
ATOM 2556 N N . GLU A 1 332 ? 10.151 10.988 0.849 1.00 80.94 332 GLU A N 1
ATOM 2557 C CA . GLU A 1 332 ? 9.798 10.218 -0.350 1.00 80.94 332 GLU A CA 1
ATOM 2558 C C . GLU A 1 332 ? 8.268 10.247 -0.555 1.00 80.94 332 GLU A C 1
ATOM 2560 O O . GLU A 1 332 ? 7.522 9.633 0.220 1.00 80.94 332 GLU A O 1
ATOM 2565 N N . PRO A 1 333 ? 7.760 10.969 -1.575 1.00 87.44 333 PRO A N 1
ATOM 2566 C CA . PRO A 1 333 ? 6.330 11.002 -1.846 1.00 87.44 333 PRO A CA 1
ATOM 2567 C C . PRO A 1 333 ? 5.843 9.619 -2.313 1.00 87.44 333 PRO A C 1
ATOM 2569 O O . PRO A 1 333 ? 6.580 8.901 -2.999 1.00 87.44 333 PRO A O 1
ATOM 2572 N N . PRO A 1 334 ? 4.594 9.237 -1.995 1.00 94.19 334 PRO A N 1
ATOM 2573 C CA . PRO A 1 334 ? 4.011 8.024 -2.545 1.00 94.19 334 PRO A CA 1
ATOM 2574 C C . PRO A 1 334 ? 3.886 8.164 -4.067 1.00 94.19 334 PRO A C 1
ATOM 2576 O O . PRO A 1 334 ? 3.503 9.222 -4.576 1.00 94.19 334 PRO A O 1
ATOM 2579 N N . ASN A 1 335 ? 4.184 7.101 -4.815 1.00 95.19 335 ASN A N 1
ATOM 2580 C CA . ASN A 1 335 ? 3.908 7.118 -6.244 1.00 95.19 335 ASN A CA 1
ATOM 2581 C C . ASN A 1 335 ? 2.391 7.133 -6.477 1.00 95.19 335 ASN A C 1
ATOM 2583 O O . ASN A 1 335 ? 1.654 6.406 -5.804 1.00 95.19 335 ASN A O 1
ATOM 2587 N N . PRO A 1 336 ? 1.899 7.924 -7.440 1.00 96.44 336 PRO A N 1
ATOM 2588 C CA . PRO A 1 336 ? 0.471 8.122 -7.568 1.00 96.44 336 PRO A CA 1
ATOM 2589 C C . PRO A 1 336 ? -0.202 7.011 -8.381 1.00 96.44 336 PRO A C 1
ATOM 2591 O O . PRO A 1 336 ? -1.396 7.102 -8.602 1.00 96.44 336 PRO A O 1
ATOM 2594 N N . PHE A 1 337 ? 0.493 5.975 -8.865 1.00 98.38 337 PHE A N 1
ATOM 2595 C CA . PHE A 1 337 ? -0.118 4.950 -9.730 1.00 98.38 337 PHE A CA 1
ATOM 2596 C C . PHE A 1 337 ? -0.780 3.805 -8.968 1.00 98.38 337 PHE A C 1
ATOM 2598 O O . PHE A 1 337 ? -1.588 3.086 -9.554 1.00 98.38 337 PHE A O 1
ATOM 2605 N N . ALA A 1 338 ? -0.471 3.640 -7.680 1.00 97.88 338 ALA A N 1
ATOM 2606 C CA . ALA A 1 338 ? -1.103 2.619 -6.860 1.00 97.88 338 ALA A CA 1
ATOM 2607 C C . ALA A 1 338 ? -2.612 2.876 -6.736 1.00 97.88 338 ALA A C 1
ATOM 2609 O O . ALA A 1 338 ? -3.044 4.000 -6.479 1.00 97.88 338 ALA A O 1
ATOM 2610 N N . SER A 1 339 ? -3.416 1.825 -6.906 1.00 96.56 339 SER A N 1
ATOM 2611 C CA . SER A 1 339 ? -4.874 1.919 -6.724 1.00 96.56 339 SER A CA 1
ATOM 2612 C C . SER A 1 339 ? -5.292 2.001 -5.252 1.00 96.56 339 SER A C 1
ATOM 2614 O O . SER A 1 339 ? -6.388 2.454 -4.948 1.00 96.56 339 SER A O 1
ATOM 2616 N N . HIS A 1 340 ? -4.435 1.514 -4.353 1.00 97.94 340 HIS A N 1
ATOM 2617 C CA . HIS A 1 340 ? -4.619 1.530 -2.907 1.00 97.94 340 HIS A CA 1
ATOM 2618 C C . HIS A 1 340 ? -3.262 1.808 -2.259 1.00 97.94 340 HIS A C 1
ATOM 2620 O O . HIS A 1 340 ? -2.257 1.206 -2.650 1.00 97.94 340 HIS A O 1
ATOM 2626 N N . ILE A 1 341 ? -3.218 2.715 -1.284 1.00 98.31 341 ILE A N 1
ATOM 2627 C CA . ILE A 1 341 ? -1.978 3.121 -0.619 1.00 98.31 341 ILE A CA 1
ATOM 2628 C C . ILE A 1 341 ? -2.091 2.877 0.889 1.00 98.31 341 ILE A C 1
ATOM 2630 O O . ILE A 1 341 ? -2.867 3.532 1.584 1.00 98.31 341 ILE A O 1
ATOM 2634 N N . ALA A 1 342 ? -1.281 1.951 1.396 1.00 97.62 342 ALA A N 1
ATOM 2635 C CA . ALA A 1 342 ? -1.114 1.686 2.820 1.00 97.62 342 ALA A CA 1
ATOM 2636 C C . ALA A 1 342 ? 0.141 2.422 3.307 1.00 97.62 342 ALA A C 1
ATOM 2638 O O . ALA A 1 342 ? 1.241 1.876 3.279 1.00 97.62 342 ALA A O 1
ATOM 2639 N N . LYS A 1 343 ? 0.006 3.711 3.643 1.00 96.81 343 LYS A N 1
ATOM 2640 C CA . LYS A 1 343 ? 1.141 4.530 4.090 1.00 96.81 343 LYS A CA 1
ATOM 2641 C C . LYS A 1 343 ? 1.321 4.391 5.599 1.00 96.81 343 LYS A C 1
ATOM 2643 O O . LYS A 1 343 ? 0.342 4.525 6.315 1.00 96.81 343 LYS A O 1
ATOM 2648 N N . TYR A 1 344 ? 2.542 4.149 6.066 1.00 96.44 344 TYR A N 1
ATOM 2649 C CA . TYR A 1 344 ? 2.841 3.896 7.484 1.00 96.44 344 TYR A CA 1
ATOM 2650 C C . TYR A 1 344 ? 3.778 4.946 8.088 1.00 96.44 344 TYR A C 1
ATOM 2652 O O . TYR A 1 344 ? 4.707 5.417 7.419 1.00 96.44 344 TYR A O 1
ATOM 2660 N N . PHE A 1 345 ? 3.605 5.260 9.373 1.00 95.25 345 PHE A N 1
ATOM 2661 C CA . PHE A 1 345 ? 4.634 5.962 10.152 1.00 95.25 345 PHE A CA 1
ATOM 2662 C C . PHE A 1 345 ? 5.779 5.017 10.522 1.00 95.25 345 PHE A C 1
ATOM 2664 O O . PHE A 1 345 ? 6.952 5.378 10.436 1.00 95.25 345 PHE A O 1
ATOM 2671 N N . GLU A 1 346 ? 5.439 3.787 10.893 1.00 92.12 346 GLU A N 1
ATOM 2672 C CA . GLU A 1 346 ? 6.362 2.838 11.495 1.00 92.12 346 GLU A CA 1
ATOM 2673 C C . GLU A 1 346 ? 6.929 1.873 10.472 1.00 92.12 346 GLU A C 1
ATOM 2675 O O . GLU A 1 346 ? 6.259 0.973 9.958 1.00 92.12 346 GLU A O 1
ATOM 2680 N N . ASN A 1 347 ? 8.217 2.052 10.199 1.00 89.06 347 ASN A N 1
ATOM 2681 C CA . ASN A 1 347 ? 8.889 1.295 9.160 1.00 89.06 347 ASN A CA 1
ATOM 2682 C C . ASN A 1 347 ? 8.975 -0.210 9.465 1.00 89.06 347 ASN A C 1
ATOM 2684 O O . ASN A 1 347 ? 8.906 -1.017 8.545 1.00 89.06 347 ASN A O 1
ATOM 2688 N N . SER A 1 348 ? 9.072 -0.600 10.742 1.00 89.44 348 SER A N 1
ATOM 2689 C CA . SER A 1 348 ? 9.150 -2.014 11.137 1.00 89.44 348 SER A CA 1
ATOM 2690 C C . SER A 1 348 ? 7.900 -2.801 10.740 1.00 89.44 348 SER A C 1
ATOM 2692 O O . SER A 1 348 ? 8.016 -3.879 10.163 1.00 89.44 348 SER A O 1
ATOM 2694 N N . VAL A 1 349 ? 6.714 -2.237 10.991 1.00 89.75 349 VAL A N 1
ATOM 2695 C CA . VAL A 1 349 ? 5.427 -2.836 10.603 1.00 89.75 349 VAL A CA 1
ATOM 2696 C C . VAL A 1 349 ? 5.319 -2.903 9.081 1.00 89.75 349 VAL A C 1
ATOM 2698 O O . VAL A 1 349 ? 4.950 -3.934 8.521 1.00 89.75 349 VAL A O 1
ATOM 2701 N N . ARG A 1 350 ? 5.703 -1.816 8.404 1.00 90.69 350 ARG A N 1
ATOM 2702 C CA . ARG A 1 350 ? 5.658 -1.691 6.945 1.00 90.69 350 ARG A CA 1
ATOM 2703 C C . ARG A 1 350 ? 6.534 -2.718 6.226 1.00 90.69 350 ARG A C 1
ATOM 2705 O O . ARG A 1 350 ? 6.065 -3.370 5.297 1.00 90.69 350 ARG A O 1
ATOM 2712 N N . GLU A 1 351 ? 7.801 -2.847 6.613 1.00 87.19 351 GLU A N 1
ATOM 2713 C CA . GLU A 1 351 ? 8.757 -3.734 5.936 1.00 87.19 351 GLU A CA 1
ATOM 2714 C C . GLU A 1 351 ? 8.417 -5.206 6.134 1.00 87.19 351 GLU A C 1
ATOM 2716 O O . GLU A 1 351 ? 8.395 -5.970 5.168 1.00 87.19 351 GLU A O 1
ATOM 2721 N N . GLU A 1 352 ? 8.115 -5.599 7.373 1.00 87.56 352 GLU A N 1
ATOM 2722 C CA . GLU A 1 352 ? 7.743 -6.978 7.668 1.00 87.56 352 GLU A CA 1
ATOM 2723 C C . GLU A 1 352 ? 6.415 -7.345 6.997 1.00 87.56 352 GLU A C 1
ATOM 2725 O O . GLU A 1 352 ? 6.337 -8.369 6.311 1.00 87.56 352 GLU A O 1
ATOM 2730 N N . GLY A 1 353 ? 5.397 -6.489 7.145 1.00 88.12 353 GLY A N 1
ATOM 2731 C CA . GLY A 1 353 ? 4.057 -6.721 6.613 1.00 88.12 353 GLY A CA 1
ATOM 2732 C C . GLY A 1 353 ? 4.038 -6.844 5.091 1.00 88.12 353 GLY A C 1
ATOM 2733 O O . GLY A 1 353 ? 3.398 -7.745 4.554 1.00 88.12 353 GLY A O 1
ATOM 2734 N N . MET A 1 354 ? 4.792 -6.002 4.379 1.00 90.38 354 MET A N 1
ATOM 2735 C CA . MET A 1 354 ? 4.851 -6.039 2.916 1.00 90.38 354 MET A CA 1
ATOM 2736 C C . MET A 1 354 ? 5.388 -7.375 2.374 1.00 90.38 354 MET A C 1
ATOM 2738 O O . MET A 1 354 ? 4.848 -7.898 1.397 1.00 90.38 354 MET A O 1
ATOM 2742 N N . LEU A 1 355 ? 6.435 -7.934 2.989 1.00 92.50 355 LEU A N 1
ATOM 2743 C CA . LEU A 1 355 ? 6.975 -9.240 2.592 1.00 92.50 355 LEU A CA 1
ATOM 2744 C C . LEU A 1 355 ? 6.038 -10.379 3.009 1.00 92.50 355 LEU A C 1
ATOM 2746 O O . LEU A 1 355 ? 5.763 -11.274 2.212 1.00 92.50 355 LEU A O 1
ATOM 2750 N N . ALA A 1 356 ? 5.457 -10.289 4.209 1.00 92.06 356 ALA A N 1
ATOM 2751 C CA . ALA A 1 356 ? 4.543 -11.294 4.745 1.00 92.06 356 ALA A CA 1
ATOM 2752 C C . ALA A 1 356 ? 3.321 -11.552 3.846 1.00 92.06 356 ALA A C 1
ATOM 2754 O O . ALA A 1 356 ? 2.831 -12.681 3.749 1.00 92.06 356 ALA A O 1
ATOM 2755 N N . ILE A 1 357 ? 2.816 -10.519 3.164 1.00 93.94 357 ILE A N 1
ATOM 2756 C CA . ILE A 1 357 ? 1.636 -10.649 2.300 1.00 93.94 357 ILE A CA 1
ATOM 2757 C C . ILE A 1 357 ? 1.958 -11.194 0.901 1.00 93.94 357 ILE A C 1
ATOM 2759 O O . ILE A 1 357 ? 1.046 -11.672 0.218 1.00 93.94 357 ILE A O 1
ATOM 2763 N N . ALA A 1 358 ? 3.229 -11.190 0.479 1.00 94.12 358 ALA A N 1
ATOM 2764 C CA . ALA A 1 358 ? 3.705 -11.582 -0.853 1.00 94.12 358 ALA A CA 1
ATOM 2765 C C . ALA A 1 358 ? 3.778 -13.110 -1.058 1.00 94.12 358 ALA A C 1
ATOM 2767 O O . ALA A 1 358 ? 4.756 -13.675 -1.542 1.00 94.12 358 ALA A O 1
ATOM 2768 N N . THR A 1 359 ? 2.691 -13.794 -0.712 1.00 91.44 359 THR A N 1
ATOM 2769 C CA . THR A 1 359 ? 2.576 -15.260 -0.648 1.00 91.44 359 THR A CA 1
ATOM 2770 C C . THR A 1 359 ? 2.835 -16.009 -1.958 1.00 91.44 359 THR A C 1
ATOM 2772 O O . THR A 1 359 ? 2.968 -17.227 -1.918 1.00 91.44 359 THR A O 1
ATOM 2775 N N . HIS A 1 360 ? 2.871 -15.335 -3.115 1.00 94.25 360 HIS A N 1
ATOM 2776 C CA . HIS A 1 360 ? 3.138 -15.964 -4.418 1.00 94.25 360 HIS A CA 1
ATOM 2777 C C . HIS A 1 360 ? 4.517 -15.625 -4.994 1.00 94.25 360 HIS A C 1
ATOM 2779 O O . HIS A 1 360 ? 4.865 -16.105 -6.074 1.00 94.25 360 HIS A O 1
ATOM 2785 N N . GLY A 1 361 ? 5.317 -14.861 -4.254 1.00 95.88 361 GLY A N 1
ATOM 2786 C CA . GLY A 1 361 ? 6.713 -14.599 -4.556 1.00 95.88 361 GLY A CA 1
ATOM 2787 C C . GLY A 1 361 ? 7.067 -13.121 -4.517 1.00 95.88 361 GLY A C 1
ATOM 2788 O O . GLY A 1 361 ? 6.213 -12.238 -4.662 1.00 95.88 361 GLY A O 1
ATOM 2789 N N . VAL A 1 362 ? 8.363 -12.879 -4.358 1.00 98.00 362 VAL A N 1
ATOM 2790 C CA . VAL A 1 362 ? 8.960 -11.547 -4.343 1.00 98.00 362 VAL A CA 1
ATOM 2791 C C . VAL A 1 362 ? 9.975 -11.443 -5.475 1.00 98.00 362 VAL A C 1
ATOM 2793 O O . VAL A 1 362 ? 10.844 -12.302 -5.647 1.00 98.00 362 VAL A O 1
ATOM 2796 N N . ILE A 1 363 ? 9.848 -10.382 -6.269 1.00 98.56 363 ILE A N 1
ATOM 2797 C CA . ILE A 1 363 ? 10.759 -10.048 -7.362 1.00 98.56 363 ILE A CA 1
ATOM 2798 C C . ILE A 1 363 ? 11.602 -8.854 -6.923 1.00 98.56 363 ILE A C 1
ATOM 2800 O O . ILE A 1 363 ? 11.085 -7.757 -6.722 1.00 98.56 363 ILE A O 1
ATOM 2804 N N . PHE A 1 364 ? 12.907 -9.057 -6.802 1.00 98.00 364 PHE A N 1
ATOM 2805 C CA . PHE A 1 364 ? 13.871 -8.045 -6.389 1.00 98.00 364 PHE A CA 1
ATOM 2806 C C . PHE A 1 364 ? 14.578 -7.477 -7.621 1.00 98.00 364 PHE A C 1
ATOM 2808 O O . PHE A 1 364 ? 15.535 -8.066 -8.128 1.00 98.00 364 PHE A O 1
ATOM 2815 N N . ALA A 1 365 ? 14.096 -6.339 -8.120 1.00 96.56 365 ALA A N 1
ATOM 2816 C CA . ALA A 1 365 ? 14.811 -5.548 -9.115 1.00 96.56 365 ALA A CA 1
ATOM 2817 C C . ALA A 1 365 ? 16.022 -4.846 -8.480 1.00 96.56 365 ALA A C 1
ATOM 2819 O O . ALA A 1 365 ? 16.151 -4.784 -7.258 1.00 96.56 365 ALA A O 1
ATOM 2820 N N . GLU A 1 366 ? 16.909 -4.295 -9.309 1.00 92.88 366 GLU A N 1
ATOM 2821 C CA . GLU A 1 366 ? 18.116 -3.597 -8.854 1.00 92.88 366 GLU A CA 1
ATOM 2822 C C . GLU A 1 366 ? 17.811 -2.539 -7.778 1.00 92.88 366 GLU A C 1
ATOM 2824 O O . GLU A 1 366 ? 16.929 -1.689 -7.937 1.00 92.88 366 GLU A O 1
ATOM 2829 N N . GLY A 1 367 ? 18.555 -2.582 -6.671 1.00 92.06 367 GLY A N 1
ATOM 2830 C CA . GLY A 1 367 ? 18.348 -1.679 -5.540 1.00 92.06 367 GLY A CA 1
ATOM 2831 C C . GLY A 1 367 ? 19.529 -1.600 -4.576 1.00 92.06 367 GLY A C 1
ATOM 2832 O O . GLY A 1 367 ? 20.564 -2.246 -4.776 1.00 92.06 367 GLY A O 1
ATOM 2833 N N . ASN A 1 368 ? 19.398 -0.760 -3.548 1.00 89.94 368 ASN A N 1
ATOM 2834 C CA . ASN A 1 368 ? 20.461 -0.435 -2.588 1.00 89.94 368 ASN A CA 1
ATOM 2835 C C . ASN A 1 368 ? 20.231 -1.131 -1.233 1.00 89.94 368 ASN A C 1
ATOM 2837 O O . ASN A 1 368 ? 19.757 -2.262 -1.201 1.00 89.94 368 ASN A O 1
ATOM 2841 N N . ALA A 1 369 ? 20.618 -0.494 -0.123 1.00 89.75 369 ALA A N 1
ATOM 2842 C CA . ALA A 1 369 ? 20.597 -1.096 1.211 1.00 89.75 369 ALA A CA 1
ATOM 2843 C C . ALA A 1 369 ? 19.208 -1.617 1.624 1.00 89.75 369 ALA A C 1
ATOM 2845 O O . ALA A 1 369 ? 19.127 -2.741 2.108 1.00 89.75 369 ALA A O 1
ATOM 2846 N N . GLY A 1 370 ? 18.135 -0.859 1.359 1.00 90.50 370 GLY A N 1
ATOM 2847 C CA . GLY A 1 370 ? 16.761 -1.294 1.649 1.00 90.50 370 GLY A CA 1
ATOM 2848 C C . GLY A 1 370 ? 16.390 -2.589 0.921 1.00 90.50 370 GLY A C 1
ATOM 2849 O O . GLY A 1 370 ? 15.993 -3.558 1.550 1.00 90.50 370 GLY A O 1
ATOM 2850 N N . THR A 1 371 ? 16.655 -2.676 -0.385 1.00 93.94 371 THR A N 1
ATOM 2851 C CA . THR A 1 371 ? 16.388 -3.900 -1.161 1.00 93.94 371 THR A CA 1
ATOM 2852 C C . THR A 1 371 ? 17.226 -5.089 -0.693 1.00 93.94 371 THR A C 1
ATOM 2854 O O . THR A 1 371 ? 16.747 -6.216 -0.678 1.00 93.94 371 THR A O 1
ATOM 2857 N N . VAL A 1 372 ? 18.477 -4.863 -0.271 1.00 95.25 372 VAL A N 1
ATOM 2858 C CA . VAL A 1 372 ? 19.299 -5.928 0.332 1.00 95.25 372 VAL A CA 1
ATOM 2859 C C . VAL A 1 372 ? 18.674 -6.424 1.633 1.00 95.25 372 VAL A C 1
ATOM 2861 O O . VAL A 1 372 ? 18.603 -7.630 1.848 1.00 95.25 372 VAL A O 1
ATOM 2864 N N . GLN A 1 373 ? 18.208 -5.514 2.487 1.00 94.25 373 GLN A N 1
ATOM 2865 C CA . GLN A 1 373 ? 17.520 -5.869 3.722 1.00 94.25 373 GLN A CA 1
ATOM 2866 C C . GLN A 1 373 ? 16.268 -6.710 3.436 1.00 94.25 373 GLN A C 1
ATOM 2868 O O . GLN A 1 373 ? 16.120 -7.778 4.026 1.00 94.25 373 GLN A O 1
ATOM 2873 N N . GLU A 1 374 ? 15.442 -6.286 2.477 1.00 95.19 374 GLU A N 1
ATOM 2874 C CA . GLU A 1 374 ? 14.227 -6.998 2.061 1.00 95.19 374 GLU A CA 1
ATOM 2875 C C . GLU A 1 374 ? 14.539 -8.422 1.569 1.00 95.19 374 GLU A C 1
ATOM 2877 O O . GLU A 1 374 ? 13.873 -9.375 1.971 1.00 95.19 374 GLU A O 1
ATOM 2882 N N . ILE A 1 375 ? 15.603 -8.598 0.771 1.00 96.56 375 ILE A N 1
ATOM 2883 C CA . ILE A 1 375 ? 16.059 -9.918 0.305 1.00 96.56 375 ILE A CA 1
ATOM 2884 C C . ILE A 1 375 ? 16.374 -10.851 1.486 1.00 96.56 375 ILE A C 1
ATOM 2886 O O . ILE A 1 375 ? 15.983 -12.020 1.482 1.00 96.56 375 ILE A O 1
ATOM 2890 N N . PHE A 1 376 ? 17.096 -10.364 2.498 1.00 96.44 376 PHE A N 1
ATOM 2891 C CA . PHE A 1 376 ? 17.474 -11.188 3.650 1.00 96.44 376 PHE A CA 1
ATOM 2892 C C . PHE A 1 376 ? 16.324 -11.398 4.642 1.00 96.44 376 PHE A C 1
ATOM 2894 O O . PHE A 1 376 ? 16.265 -12.450 5.281 1.00 96.44 376 PHE A O 1
ATOM 2901 N N . GLN A 1 377 ? 15.394 -10.448 4.747 1.00 95.19 377 GLN A N 1
ATOM 2902 C CA . GLN A 1 377 ? 14.157 -10.623 5.507 1.00 95.19 377 GLN A CA 1
ATOM 2903 C C . GLN A 1 377 ? 13.289 -11.727 4.884 1.00 95.19 377 GLN A C 1
ATOM 2905 O O . GLN A 1 377 ? 12.903 -12.653 5.596 1.00 95.19 377 GLN A O 1
ATOM 2910 N N . ASP A 1 378 ? 13.067 -11.703 3.568 1.00 95.88 378 ASP A N 1
ATOM 2911 C CA . ASP A 1 378 ? 12.301 -12.737 2.854 1.00 95.88 378 ASP A CA 1
ATOM 2912 C C . ASP A 1 378 ? 12.996 -14.110 2.905 1.00 95.88 378 ASP A C 1
ATOM 2914 O O . ASP A 1 378 ? 12.371 -15.132 3.189 1.00 95.88 378 ASP A O 1
ATOM 2918 N N . ALA A 1 379 ? 14.329 -14.147 2.757 1.00 95.94 379 ALA A N 1
ATOM 2919 C CA . ALA A 1 379 ? 15.105 -15.377 2.942 1.00 95.94 379 ALA A CA 1
ATOM 2920 C C . ALA A 1 379 ? 14.879 -15.992 4.332 1.00 95.94 379 ALA A C 1
ATOM 2922 O O . ALA A 1 379 ? 14.728 -17.207 4.457 1.00 95.94 379 ALA A O 1
ATOM 2923 N N . CYS A 1 380 ? 14.844 -15.157 5.375 1.00 95.25 380 CYS A N 1
ATOM 2924 C CA . CYS A 1 380 ? 14.584 -15.582 6.746 1.00 95.25 380 CYS A CA 1
ATOM 2925 C C . CYS A 1 380 ? 13.145 -16.102 6.914 1.00 95.25 380 CYS A C 1
ATOM 2927 O O . CYS A 1 380 ? 12.941 -17.173 7.487 1.00 95.25 380 CYS A O 1
ATOM 2929 N N . GLN A 1 381 ? 12.153 -15.401 6.357 1.00 94.25 381 GLN A N 1
ATOM 2930 C CA . GLN A 1 381 ? 10.751 -15.834 6.377 1.00 94.25 381 GLN A CA 1
ATOM 2931 C C . GLN A 1 381 ? 10.567 -17.197 5.689 1.00 94.25 381 GLN A C 1
ATOM 2933 O O . GLN A 1 381 ? 9.929 -18.089 6.256 1.00 94.25 381 GLN A O 1
ATOM 2938 N N . ASN A 1 382 ? 11.195 -17.402 4.526 1.00 95.00 382 ASN A N 1
ATOM 2939 C CA . ASN A 1 382 ? 11.187 -18.679 3.808 1.00 95.00 382 ASN A CA 1
ATOM 2940 C C . ASN A 1 382 ? 11.944 -19.785 4.563 1.00 95.00 382 ASN A C 1
ATOM 2942 O O . ASN A 1 382 ? 11.483 -20.927 4.602 1.00 95.00 382 ASN A O 1
ATOM 2946 N N . TYR A 1 383 ? 13.062 -19.461 5.222 1.00 95.44 383 TYR A N 1
ATOM 2947 C CA . TYR A 1 383 ? 13.837 -20.408 6.035 1.00 95.44 383 TYR A CA 1
ATOM 2948 C C . TYR A 1 383 ? 13.022 -20.994 7.196 1.00 95.44 383 TYR A C 1
ATOM 2950 O O . TYR A 1 383 ? 13.129 -22.187 7.500 1.00 95.44 383 TYR A O 1
ATOM 2958 N N . TYR A 1 384 ? 12.203 -20.162 7.843 1.00 94.81 384 TYR A N 1
ATOM 2959 C CA . TYR A 1 384 ? 11.364 -20.565 8.975 1.00 94.81 384 TYR A CA 1
ATOM 2960 C C . TYR A 1 384 ? 9.932 -20.947 8.592 1.00 94.81 384 TYR A C 1
ATOM 2962 O O . TYR A 1 384 ? 9.193 -21.408 9.461 1.00 94.81 384 TYR A O 1
ATOM 2970 N N . ALA A 1 385 ? 9.547 -20.804 7.319 1.00 92.06 385 ALA A N 1
ATOM 2971 C CA . ALA A 1 385 ? 8.177 -21.013 6.851 1.00 92.06 385 ALA A CA 1
ATOM 2972 C C . ALA A 1 385 ? 7.148 -20.193 7.662 1.00 92.06 385 ALA A C 1
ATOM 2974 O O . ALA A 1 385 ? 6.042 -20.666 7.938 1.00 92.06 385 ALA A O 1
ATOM 2975 N N . THR A 1 386 ? 7.519 -18.967 8.065 1.00 89.69 386 THR A N 1
ATOM 2976 C CA . THR A 1 386 ? 6.749 -18.114 8.995 1.00 89.69 386 THR A CA 1
ATOM 2977 C C . THR A 1 386 ? 5.310 -17.903 8.530 1.00 89.69 386 THR A C 1
ATOM 2979 O O . THR A 1 386 ? 4.380 -17.961 9.331 1.00 89.69 386 THR A O 1
ATOM 2982 N N . TYR A 1 387 ? 5.129 -17.722 7.221 1.00 86.81 387 TYR A N 1
ATOM 2983 C CA . TYR A 1 387 ? 3.837 -17.445 6.592 1.00 86.81 387 TYR A CA 1
ATOM 2984 C C . TYR A 1 387 ? 3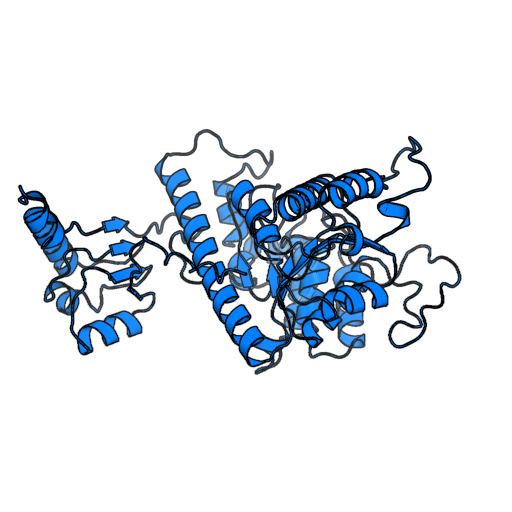.318 -18.615 5.737 1.00 86.81 387 TYR A C 1
ATOM 2986 O O . TYR A 1 387 ? 2.396 -18.449 4.941 1.00 86.81 387 TYR A O 1
ATOM 2994 N N . GLY A 1 388 ? 3.875 -19.818 5.923 1.00 87.31 388 GLY A N 1
ATOM 2995 C CA . GLY A 1 388 ? 3.508 -21.025 5.181 1.00 87.31 388 GLY A CA 1
ATOM 2996 C C . GLY A 1 388 ? 4.618 -21.520 4.254 1.00 87.31 388 GLY A C 1
ATOM 2997 O O . GLY A 1 388 ? 5.800 -21.423 4.577 1.00 87.31 388 GLY A O 1
ATOM 2998 N N . THR A 1 389 ? 4.234 -22.117 3.123 1.00 88.19 389 THR A N 1
ATOM 2999 C CA . THR A 1 389 ? 5.175 -22.658 2.131 1.00 88.19 389 THR A CA 1
ATOM 3000 C C . THR A 1 389 ? 6.122 -21.568 1.631 1.00 88.19 389 THR A C 1
ATOM 3002 O O . THR A 1 389 ? 5.672 -20.474 1.301 1.00 88.19 389 THR A O 1
ATOM 3005 N N . ALA A 1 390 ? 7.416 -21.887 1.515 1.00 92.94 390 ALA A N 1
ATOM 3006 C CA . ALA A 1 390 ? 8.406 -20.960 0.976 1.00 92.94 390 ALA A CA 1
ATOM 3007 C C . ALA A 1 390 ? 8.012 -20.480 -0.434 1.00 92.94 390 ALA A C 1
ATOM 3009 O O . ALA A 1 390 ? 7.837 -21.293 -1.354 1.00 92.94 390 ALA A O 1
ATOM 3010 N N . ALA A 1 391 ? 7.872 -19.165 -0.590 1.00 95.12 391 ALA A N 1
ATOM 3011 C CA . ALA A 1 391 ? 7.477 -18.532 -1.839 1.00 95.12 391 ALA A CA 1
ATOM 3012 C C . ALA A 1 391 ? 8.692 -18.333 -2.772 1.00 95.12 391 ALA A C 1
ATOM 3014 O O . ALA A 1 391 ? 9.838 -18.343 -2.316 1.00 95.12 391 ALA A O 1
ATOM 3015 N N . PRO A 1 392 ? 8.484 -18.188 -4.095 1.00 97.38 392 PRO A N 1
ATOM 3016 C CA . PRO A 1 392 ? 9.550 -17.859 -5.030 1.00 97.38 392 PRO A CA 1
ATOM 3017 C C . PRO A 1 392 ? 10.281 -16.565 -4.659 1.00 97.38 392 PRO A C 1
ATOM 3019 O O . PRO A 1 392 ? 9.659 -15.515 -4.515 1.00 97.38 392 PRO A O 1
ATOM 3022 N N . MET A 1 393 ? 11.606 -16.645 -4.595 1.00 97.94 393 MET A N 1
ATOM 3023 C CA . MET A 1 393 ? 12.509 -15.508 -4.446 1.00 97.94 393 MET A CA 1
ATOM 3024 C C . MET A 1 393 ? 13.220 -15.282 -5.776 1.00 97.94 393 MET A C 1
ATOM 3026 O O . MET A 1 393 ? 13.996 -16.132 -6.219 1.00 97.94 393 MET A O 1
ATOM 3030 N N . ILE A 1 394 ? 12.956 -14.154 -6.430 1.00 98.31 394 ILE A N 1
ATOM 3031 C CA . ILE A 1 394 ? 13.439 -13.896 -7.788 1.00 98.31 394 ILE A CA 1
ATOM 3032 C C . ILE A 1 394 ? 14.320 -12.651 -7.783 1.00 98.31 394 ILE A C 1
ATOM 3034 O O . ILE A 1 394 ? 13.826 -11.533 -7.681 1.00 98.31 394 ILE A O 1
ATOM 3038 N N . LEU A 1 395 ? 15.631 -12.835 -7.921 1.00 98.00 395 LEU A N 1
ATOM 3039 C CA . LEU A 1 395 ? 16.597 -11.748 -8.048 1.00 98.00 395 LEU A CA 1
ATOM 3040 C C . LEU A 1 395 ? 16.706 -11.376 -9.533 1.00 98.00 395 LEU A C 1
ATOM 3042 O O . LEU A 1 395 ? 17.322 -12.094 -10.323 1.00 98.00 395 LEU A O 1
ATOM 3046 N N . TYR A 1 396 ? 16.066 -10.273 -9.918 1.00 96.06 396 TYR A N 1
ATOM 3047 C CA . TYR A 1 396 ? 16.048 -9.779 -11.293 1.00 96.06 396 TYR A CA 1
ATOM 3048 C C . TYR A 1 396 ? 17.251 -8.861 -11.542 1.00 96.06 396 TYR A C 1
ATOM 3050 O O . TYR A 1 396 ? 17.387 -7.827 -10.884 1.00 96.06 396 TYR A O 1
ATOM 3058 N N . GLY A 1 397 ? 18.120 -9.255 -12.477 1.00 92.06 397 GLY A N 1
ATOM 3059 C CA . GLY A 1 397 ? 19.424 -8.628 -12.712 1.00 92.06 397 GLY A CA 1
ATOM 3060 C C . GLY A 1 397 ? 20.567 -9.558 -12.307 1.00 92.06 397 GLY A C 1
ATOM 3061 O O . GLY A 1 397 ? 21.125 -9.410 -11.218 1.00 92.06 397 GLY A O 1
ATOM 3062 N N . GLN A 1 398 ? 20.923 -10.525 -13.159 1.00 92.31 398 GLN A N 1
ATOM 3063 C CA . GLN A 1 398 ? 21.899 -11.566 -12.809 1.00 92.31 398 GLN A CA 1
ATOM 3064 C C . GLN A 1 398 ? 23.275 -10.984 -12.499 1.00 92.31 398 GLN A C 1
ATOM 3066 O O . GLN A 1 398 ? 23.827 -11.221 -11.423 1.00 92.31 398 GLN A O 1
ATOM 3071 N N . ASP A 1 399 ? 23.790 -10.152 -13.399 1.00 90.44 399 ASP A N 1
ATOM 3072 C CA . ASP A 1 399 ? 25.072 -9.480 -13.199 1.00 90.44 399 ASP A CA 1
ATOM 3073 C C . ASP A 1 399 ? 25.035 -8.490 -12.026 1.00 90.44 399 ASP A C 1
ATOM 3075 O O . ASP A 1 399 ? 26.081 -8.170 -11.460 1.00 90.44 399 ASP A O 1
ATOM 3079 N N . TYR A 1 400 ? 23.850 -8.007 -11.637 1.00 92.00 400 TYR A N 1
ATOM 3080 C CA . TYR A 1 400 ? 23.695 -7.104 -10.501 1.00 92.00 400 TYR A CA 1
ATOM 3081 C C . TYR A 1 400 ? 23.732 -7.836 -9.160 1.00 92.00 400 TYR A C 1
ATOM 3083 O O . TYR A 1 400 ? 24.352 -7.326 -8.229 1.00 92.00 400 TYR A O 1
ATOM 3091 N N . TRP A 1 401 ? 23.096 -9.006 -9.057 1.00 95.50 401 TRP A N 1
ATOM 3092 C CA . TRP A 1 401 ? 22.900 -9.738 -7.797 1.00 95.50 401 TRP A CA 1
ATOM 3093 C C . TRP A 1 401 ? 23.852 -10.920 -7.562 1.00 95.50 401 TRP A C 1
ATOM 3095 O O . TRP A 1 401 ? 23.983 -11.397 -6.424 1.00 95.50 401 TRP A O 1
ATOM 3105 N N . ASP A 1 402 ? 24.523 -11.392 -8.612 1.00 94.94 402 ASP A N 1
ATOM 3106 C CA . ASP A 1 402 ? 25.580 -12.400 -8.532 1.00 94.94 402 ASP A CA 1
ATOM 3107 C C . ASP A 1 402 ? 26.716 -12.119 -9.532 1.00 94.94 402 ASP A C 1
ATOM 3109 O O . ASP A 1 402 ? 27.020 -12.947 -10.397 1.00 94.94 402 ASP A O 1
ATOM 3113 N N . PRO A 1 403 ? 27.379 -10.949 -9.448 1.00 92.44 403 PRO A N 1
ATOM 3114 C CA . PRO A 1 403 ? 28.516 -10.682 -10.309 1.00 92.44 403 PRO A CA 1
ATOM 3115 C C . PRO A 1 403 ? 29.630 -11.720 -10.057 1.00 92.44 403 PRO A C 1
ATOM 3117 O O . PRO A 1 403 ? 29.879 -12.135 -8.912 1.00 92.44 403 PRO A O 1
ATOM 3120 N N . PRO A 1 404 ? 30.389 -12.112 -11.099 1.00 89.75 404 PRO A N 1
ATOM 3121 C CA . PRO A 1 404 ? 31.450 -13.111 -10.965 1.00 89.75 404 PRO A CA 1
ATOM 3122 C C . PRO A 1 404 ? 32.503 -12.690 -9.930 1.00 89.75 404 PRO A C 1
ATOM 3124 O O . PRO A 1 404 ? 32.984 -13.521 -9.155 1.00 89.75 404 PRO A O 1
ATOM 3127 N N . ALA A 1 405 ? 32.781 -11.388 -9.836 1.00 86.75 405 ALA A N 1
ATOM 3128 C CA . ALA A 1 405 ? 33.654 -10.776 -8.843 1.00 86.75 405 ALA A CA 1
ATOM 3129 C C . ALA A 1 405 ? 33.017 -9.504 -8.256 1.00 86.75 405 ALA A C 1
ATOM 3131 O O . ALA A 1 405 ? 32.182 -8.878 -8.901 1.00 86.75 405 ALA A O 1
ATOM 3132 N N . MET A 1 406 ? 33.457 -9.105 -7.059 1.00 86.38 406 MET A N 1
ATOM 3133 C CA . MET A 1 406 ? 33.075 -7.852 -6.388 1.00 86.38 406 MET A CA 1
ATOM 3134 C C . MET A 1 406 ? 34.279 -6.900 -6.336 1.00 86.38 406 MET A C 1
ATOM 3136 O O . MET A 1 406 ? 34.918 -6.773 -5.289 1.00 86.38 406 MET A O 1
ATOM 3140 N N . PRO A 1 407 ? 34.677 -6.299 -7.469 1.00 78.75 407 PRO A N 1
ATOM 3141 C CA . PRO A 1 407 ? 35.774 -5.344 -7.475 1.00 78.75 407 PRO A CA 1
ATOM 3142 C C . PRO A 1 407 ? 35.386 -4.078 -6.702 1.00 78.75 407 PRO A C 1
ATOM 3144 O O . PRO A 1 407 ? 34.251 -3.613 -6.769 1.00 78.75 407 PRO A O 1
ATOM 3147 N N . VAL A 1 408 ? 36.346 -3.482 -5.993 1.00 76.81 408 VAL A N 1
ATOM 3148 C CA . VAL A 1 408 ? 36.149 -2.194 -5.310 1.00 76.81 408 VAL A CA 1
ATOM 3149 C C . VAL A 1 408 ? 36.360 -1.070 -6.327 1.00 76.81 408 VAL A C 1
ATOM 3151 O O . VAL A 1 408 ? 37.396 -0.408 -6.339 1.00 76.81 408 VAL A O 1
ATOM 3154 N N . TYR A 1 409 ? 35.408 -0.895 -7.244 1.00 77.12 409 TYR A N 1
ATOM 3155 C CA . TYR A 1 409 ? 35.374 0.267 -8.132 1.00 77.12 409 TYR A CA 1
ATOM 3156 C C . TYR A 1 409 ? 34.497 1.370 -7.544 1.00 77.12 409 TYR A C 1
ATOM 3158 O O . TYR A 1 409 ? 33.473 1.113 -6.911 1.00 77.12 409 TYR A O 1
ATOM 3166 N N . VAL A 1 410 ? 34.881 2.621 -7.796 1.00 70.44 410 VAL A N 1
ATOM 3167 C CA . VAL A 1 410 ? 34.045 3.781 -7.474 1.00 70.44 410 VAL A CA 1
ATOM 3168 C C . VAL A 1 410 ? 32.770 3.696 -8.323 1.00 70.44 410 VAL A C 1
ATOM 3170 O O . VAL A 1 410 ? 32.855 3.576 -9.543 1.00 70.44 410 VAL A O 1
ATOM 3173 N N . ASN A 1 411 ? 31.602 3.774 -7.679 1.00 75.62 411 ASN A N 1
ATOM 3174 C CA . ASN A 1 411 ? 30.260 3.728 -8.283 1.00 75.62 411 ASN A CA 1
ATOM 3175 C C . ASN A 1 411 ? 29.764 2.366 -8.813 1.00 75.62 411 ASN A C 1
ATOM 3177 O O . ASN A 1 411 ? 28.719 2.335 -9.465 1.00 75.62 411 ASN A O 1
ATOM 3181 N N . ASP A 1 412 ? 30.432 1.245 -8.523 1.00 84.56 412 ASP A N 1
ATOM 3182 C CA . ASP A 1 412 ? 29.837 -0.074 -8.780 1.00 84.56 412 ASP A CA 1
ATOM 3183 C C . ASP A 1 412 ? 28.738 -0.363 -7.744 1.00 84.56 412 ASP A C 1
ATOM 3185 O O . ASP A 1 412 ? 29.005 -0.464 -6.546 1.00 84.56 412 ASP A O 1
ATOM 3189 N N . LYS A 1 413 ? 27.486 -0.456 -8.204 1.00 87.88 413 LYS A N 1
ATOM 3190 C CA . LYS A 1 413 ? 26.326 -0.748 -7.350 1.00 87.88 413 LYS A CA 1
ATOM 3191 C C . LYS A 1 413 ? 26.003 -2.240 -7.266 1.00 87.88 413 LYS A C 1
ATOM 3193 O O . LYS A 1 413 ? 25.113 -2.598 -6.495 1.00 87.88 413 LYS A O 1
ATOM 3198 N N . ARG A 1 414 ? 26.682 -3.110 -8.017 1.00 91.31 414 ARG A N 1
ATOM 3199 C CA . ARG A 1 414 ? 26.398 -4.553 -8.022 1.00 91.31 414 ARG A CA 1
ATOM 3200 C C . ARG A 1 414 ? 26.737 -5.175 -6.667 1.00 91.31 414 ARG A C 1
ATOM 3202 O O . ARG A 1 414 ? 27.569 -4.665 -5.918 1.00 91.31 414 ARG A O 1
ATOM 3209 N N . LYS A 1 415 ? 26.052 -6.259 -6.320 1.00 92.19 415 LYS A N 1
ATOM 3210 C CA . LYS A 1 415 ? 26.072 -6.914 -5.008 1.00 92.19 415 LYS A CA 1
ATOM 3211 C C . LYS A 1 415 ? 26.097 -8.419 -5.218 1.00 92.19 415 LYS A C 1
ATOM 3213 O O . LYS A 1 415 ? 25.293 -8.932 -5.972 1.00 92.19 415 LYS A O 1
ATOM 3218 N N . LYS A 1 416 ? 26.951 -9.151 -4.505 1.00 93.06 416 LYS A N 1
ATOM 3219 C CA . LYS A 1 416 ? 27.001 -10.621 -4.577 1.00 93.06 416 LYS A CA 1
ATOM 3220 C C . LYS A 1 416 ? 26.154 -11.267 -3.479 1.00 93.06 416 LYS A C 1
ATOM 3222 O O . LYS A 1 416 ? 26.680 -11.923 -2.582 1.00 93.06 416 LYS A O 1
ATOM 3227 N N . ALA A 1 417 ? 24.847 -11.007 -3.515 1.00 93.81 417 ALA A N 1
ATOM 3228 C CA . ALA A 1 417 ? 23.901 -11.444 -2.483 1.00 93.81 417 ALA A CA 1
ATOM 3229 C C . ALA A 1 417 ? 23.462 -12.909 -2.664 1.00 93.81 417 ALA A C 1
ATOM 3231 O O . ALA A 1 417 ? 23.286 -13.633 -1.681 1.00 93.81 417 ALA A O 1
ATOM 3232 N N . PHE A 1 418 ? 23.336 -13.364 -3.916 1.00 95.56 418 PHE A N 1
ATOM 3233 C CA . PHE A 1 418 ? 22.785 -14.678 -4.259 1.00 95.56 418 PHE A CA 1
ATOM 3234 C C . PHE A 1 418 ? 23.477 -15.878 -3.578 1.00 95.56 418 PHE A C 1
ATOM 3236 O O . PHE A 1 418 ? 22.762 -16.737 -3.053 1.00 95.56 418 PHE A O 1
ATOM 3243 N N . PRO A 1 419 ? 24.825 -15.968 -3.489 1.00 95.06 419 PRO A N 1
ATOM 3244 C CA . PRO A 1 419 ? 25.475 -17.157 -2.931 1.00 95.06 419 PRO A CA 1
ATOM 3245 C C . PRO A 1 419 ? 25.125 -17.433 -1.465 1.00 95.06 419 PRO A C 1
ATOM 3247 O O . PRO A 1 419 ? 24.996 -18.595 -1.075 1.00 95.06 419 PRO A O 1
ATOM 3250 N N . LEU A 1 420 ? 24.950 -16.383 -0.654 1.00 94.69 420 LEU A N 1
ATOM 3251 C CA . LEU A 1 420 ? 24.597 -16.533 0.758 1.00 94.69 420 LEU A CA 1
ATOM 3252 C C . LEU A 1 420 ? 23.151 -17.015 0.918 1.00 94.69 420 LEU A C 1
ATOM 3254 O O . LEU A 1 420 ? 22.887 -17.927 1.695 1.00 94.69 420 LEU A O 1
ATOM 3258 N N . ILE A 1 421 ? 22.221 -16.460 0.141 1.00 96.31 421 ILE A N 1
ATOM 3259 C CA . ILE A 1 421 ? 20.809 -16.866 0.180 1.00 96.31 421 ILE A CA 1
ATOM 3260 C C . ILE A 1 421 ? 20.666 -18.304 -0.314 1.00 96.31 421 ILE A C 1
ATOM 3262 O O . ILE A 1 421 ? 19.944 -19.093 0.290 1.00 96.31 421 ILE A O 1
ATOM 3266 N N . ARG A 1 422 ? 21.415 -18.687 -1.357 1.00 96.88 422 ARG A N 1
ATOM 3267 C CA . ARG A 1 422 ? 21.449 -20.071 -1.838 1.00 96.88 422 ARG A CA 1
ATOM 3268 C C . ARG A 1 422 ? 21.893 -21.032 -0.740 1.00 96.88 422 ARG A C 1
ATOM 3270 O O . ARG A 1 422 ? 21.291 -22.091 -0.595 1.00 96.88 422 ARG A O 1
ATOM 3277 N N . LYS A 1 423 ? 22.886 -20.649 0.069 1.00 96.62 423 LYS A N 1
ATOM 3278 C CA . LYS A 1 423 ? 23.335 -21.459 1.206 1.00 96.62 423 LYS A CA 1
ATOM 3279 C C . LYS A 1 423 ? 22.216 -21.680 2.231 1.00 96.62 423 LYS A C 1
ATOM 3281 O O . LYS A 1 423 ? 21.986 -22.816 2.632 1.00 96.62 423 LYS A O 1
ATOM 3286 N N . LEU A 1 424 ? 21.483 -20.625 2.591 1.00 95.94 424 LEU A N 1
ATOM 3287 C CA . LEU A 1 424 ? 20.319 -20.720 3.484 1.00 95.94 424 LEU A CA 1
ATOM 3288 C C . LEU A 1 424 ? 19.204 -21.587 2.877 1.00 95.94 424 LEU A C 1
ATOM 3290 O O . LEU A 1 424 ? 18.585 -22.396 3.567 1.00 95.94 424 LEU A O 1
ATOM 3294 N N . ALA A 1 425 ? 18.983 -21.462 1.568 1.00 96.31 425 ALA A N 1
ATOM 3295 C CA . ALA A 1 425 ? 18.003 -22.254 0.837 1.00 96.31 425 ALA A CA 1
ATOM 3296 C C . ALA A 1 425 ? 18.354 -23.747 0.787 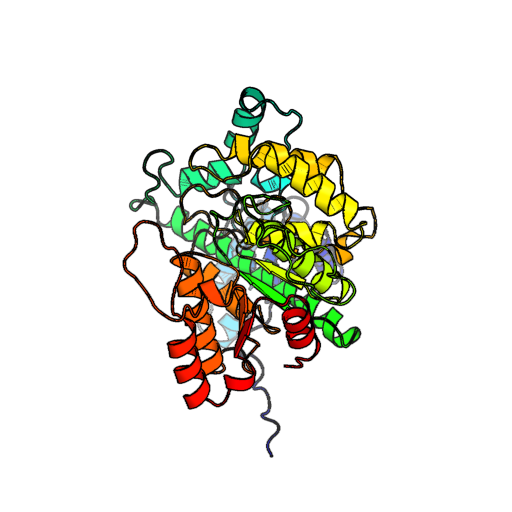1.00 96.31 425 ALA A C 1
ATOM 3298 O O . ALA A 1 425 ? 17.453 -24.584 0.858 1.00 96.31 425 ALA A O 1
ATOM 3299 N N . GLU A 1 426 ? 19.639 -24.099 0.691 1.00 96.81 426 GLU A N 1
ATOM 3300 C CA . GLU A 1 426 ? 20.127 -25.485 0.754 1.00 96.81 426 GLU A CA 1
ATOM 3301 C C . GLU A 1 426 ? 19.845 -26.117 2.124 1.00 96.81 426 GLU A C 1
ATOM 3303 O O . GLU A 1 426 ? 19.378 -27.253 2.187 1.00 96.81 426 GLU A O 1
ATOM 3308 N N . GLU A 1 427 ? 20.056 -25.375 3.216 1.00 95.75 427 GLU A N 1
ATOM 3309 C CA . GLU A 1 427 ? 19.819 -25.857 4.587 1.00 95.75 427 GLU A CA 1
ATOM 3310 C C . GLU A 1 427 ? 18.352 -26.217 4.866 1.00 95.75 427 GLU A C 1
ATOM 3312 O O . GLU A 1 427 ? 18.073 -27.085 5.697 1.00 95.75 427 GLU A O 1
ATOM 3317 N N . LYS A 1 428 ? 17.410 -25.561 4.177 1.00 94.56 428 LYS A N 1
ATOM 3318 C CA . LYS A 1 428 ? 15.961 -25.759 4.355 1.00 94.56 428 LYS A CA 1
ATOM 3319 C C . LYS A 1 428 ? 15.239 -26.335 3.140 1.00 94.56 428 LYS A C 1
ATOM 3321 O O . LYS A 1 428 ? 14.024 -26.504 3.180 1.00 94.56 428 LYS A O 1
ATOM 3326 N N . GLY A 1 429 ? 15.967 -26.690 2.083 1.00 94.50 429 GLY A N 1
ATOM 3327 C CA . GLY A 1 429 ? 15.423 -27.395 0.921 1.00 94.50 429 GLY A CA 1
ATOM 3328 C C . GLY A 1 429 ? 14.537 -26.555 -0.009 1.00 94.50 429 GLY A C 1
ATOM 3329 O O . GLY A 1 429 ? 13.729 -27.124 -0.743 1.00 94.50 429 GLY A O 1
ATOM 3330 N N . PHE A 1 430 ? 14.684 -25.226 -0.028 1.00 94.81 430 PHE A N 1
ATOM 3331 C CA . PHE A 1 430 ? 13.907 -24.336 -0.907 1.00 94.81 430 PHE A CA 1
ATOM 3332 C C . PHE A 1 430 ? 14.713 -23.749 -2.077 1.00 94.81 430 PHE A C 1
ATOM 3334 O O . PHE A 1 430 ? 14.263 -22.817 -2.732 1.00 94.81 430 PHE A O 1
ATOM 3341 N N . THR A 1 431 ? 15.877 -24.314 -2.419 1.00 96.56 431 THR A N 1
ATOM 3342 C CA . THR A 1 431 ? 16.709 -23.850 -3.555 1.00 96.56 431 THR A CA 1
ATOM 3343 C C . THR A 1 431 ? 15.956 -23.775 -4.883 1.00 96.56 431 THR A C 1
ATOM 3345 O O . THR A 1 431 ? 16.184 -22.860 -5.662 1.00 96.56 431 THR A O 1
ATOM 3348 N N . HIS A 1 432 ? 15.008 -24.683 -5.123 1.00 94.19 432 HIS A N 1
ATOM 3349 C CA . HIS A 1 432 ? 14.137 -24.693 -6.305 1.00 94.19 432 HIS A CA 1
ATOM 3350 C C . HIS A 1 432 ? 13.167 -23.494 -6.388 1.00 94.19 432 HIS A C 1
ATOM 3352 O O . HIS A 1 432 ? 12.468 -23.340 -7.387 1.00 94.19 432 HIS A O 1
ATOM 3358 N N . ARG A 1 433 ? 13.088 -22.677 -5.330 1.00 94.69 433 ARG A N 1
ATOM 3359 C CA . ARG A 1 433 ? 12.305 -21.435 -5.245 1.00 94.69 433 ARG A CA 1
ATOM 3360 C C . ARG A 1 433 ? 13.152 -20.183 -5.431 1.00 94.69 433 ARG A C 1
ATOM 3362 O O . ARG A 1 433 ? 12.583 -19.112 -5.593 1.00 94.69 433 ARG A O 1
ATOM 3369 N N . LEU A 1 434 ? 14.477 -20.308 -5.403 1.00 97.00 434 LEU A N 1
ATOM 3370 C CA . LEU A 1 434 ? 15.409 -19.195 -5.508 1.00 97.00 434 LEU A CA 1
ATOM 3371 C C . LEU A 1 434 ? 15.966 -19.123 -6.933 1.00 97.00 434 LEU A C 1
ATOM 3373 O O . LEU A 1 434 ? 16.641 -20.047 -7.385 1.00 97.00 434 LEU A O 1
ATOM 3377 N N . ILE A 1 435 ? 15.703 -18.019 -7.630 1.00 96.38 435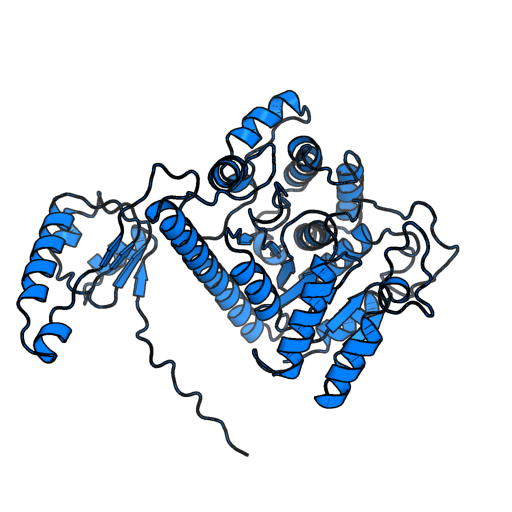 ILE A N 1
ATOM 3378 C CA . ILE A 1 435 ? 16.136 -17.801 -9.015 1.00 96.38 435 ILE A CA 1
ATOM 3379 C C . ILE A 1 435 ? 16.861 -16.462 -9.115 1.00 96.38 435 ILE A C 1
ATOM 3381 O O . ILE A 1 435 ? 16.464 -15.478 -8.495 1.00 96.38 435 ILE A O 1
ATOM 3385 N N . VAL A 1 436 ? 17.914 -16.429 -9.926 1.00 96.44 436 VAL A N 1
ATOM 3386 C CA . VAL A 1 436 ? 18.570 -15.210 -10.398 1.00 96.44 436 VAL A CA 1
ATOM 3387 C C . VAL A 1 436 ? 18.498 -15.210 -11.923 1.00 96.44 436 VAL A C 1
ATOM 3389 O O . VAL A 1 436 ? 18.864 -16.203 -12.545 1.00 96.44 436 VAL A O 1
ATOM 3392 N N . THR A 1 437 ? 17.936 -14.162 -12.528 1.00 94.25 437 THR A N 1
ATOM 3393 C CA . THR A 1 437 ? 17.659 -14.153 -13.976 1.00 94.25 437 THR A CA 1
ATOM 3394 C C . THR A 1 437 ? 17.505 -12.740 -14.533 1.00 94.25 437 THR A C 1
ATOM 3396 O O . THR A 1 437 ? 17.109 -11.820 -13.819 1.00 94.25 437 THR A O 1
ATOM 3399 N N . ASP A 1 438 ? 17.755 -12.585 -15.833 1.00 90.56 438 ASP A N 1
ATOM 3400 C CA . ASP A 1 438 ? 17.414 -11.389 -16.619 1.00 90.56 438 ASP A CA 1
ATOM 3401 C C . ASP A 1 438 ? 16.163 -11.603 -17.498 1.00 90.56 438 ASP A C 1
ATOM 3403 O O . ASP A 1 438 ? 15.719 -10.700 -18.212 1.00 90.56 438 ASP A O 1
ATOM 3407 N N . SER A 1 439 ? 15.582 -12.808 -17.472 1.00 90.44 439 SER A N 1
ATOM 3408 C CA . SER A 1 439 ? 14.494 -13.219 -18.359 1.00 90.44 439 SER A CA 1
ATOM 3409 C C . SER A 1 439 ? 13.123 -12.966 -17.739 1.00 90.44 439 SER A C 1
ATOM 3411 O O . SER A 1 439 ? 12.654 -13.736 -16.902 1.00 90.44 439 SER A O 1
ATOM 3413 N N . LEU A 1 440 ? 12.402 -11.951 -18.230 1.00 92.25 440 LEU A N 1
ATOM 3414 C CA . LEU A 1 440 ? 11.018 -11.685 -17.805 1.00 92.25 440 LEU A CA 1
ATOM 3415 C C . LEU A 1 440 ? 10.101 -12.903 -18.006 1.00 92.25 440 LEU A C 1
ATOM 3417 O O . LEU A 1 440 ? 9.225 -13.171 -17.186 1.00 92.25 440 LEU A O 1
ATOM 3421 N N . ARG A 1 441 ? 10.340 -13.691 -19.062 1.00 91.06 441 ARG A N 1
ATOM 3422 C CA . ARG A 1 441 ? 9.606 -14.933 -19.334 1.00 91.06 441 ARG A CA 1
ATOM 3423 C C . ARG A 1 441 ? 9.801 -15.964 -18.227 1.00 91.06 441 ARG A C 1
ATOM 3425 O O . ARG A 1 441 ? 8.838 -16.614 -17.825 1.00 91.06 441 ARG A O 1
ATOM 3432 N N . GLU A 1 442 ? 11.033 -16.142 -17.760 1.00 94.44 442 GLU A N 1
ATOM 3433 C CA . GLU A 1 442 ? 11.334 -17.067 -16.667 1.00 94.44 442 GLU A CA 1
ATOM 3434 C C . GLU A 1 442 ? 10.685 -16.608 -15.361 1.00 94.44 442 GLU A C 1
ATOM 3436 O O . GLU A 1 442 ? 10.102 -17.431 -14.653 1.00 94.44 442 GLU A O 1
ATOM 3441 N N . ILE A 1 443 ? 10.692 -15.297 -15.096 1.00 96.06 443 ILE A N 1
ATOM 3442 C CA . ILE A 1 443 ? 10.015 -14.709 -13.936 1.00 96.06 443 ILE A CA 1
ATOM 3443 C C . ILE A 1 443 ? 8.515 -15.020 -13.978 1.00 96.06 443 ILE A C 1
ATOM 3445 O O . ILE A 1 443 ? 7.983 -15.632 -13.051 1.00 96.06 443 ILE A O 1
ATOM 3449 N N . VAL A 1 444 ? 7.833 -14.673 -15.077 1.00 96.19 444 VAL A N 1
ATOM 3450 C CA . VAL A 1 444 ? 6.390 -14.921 -15.236 1.00 96.19 444 VAL A CA 1
ATOM 3451 C C . VAL A 1 444 ? 6.079 -16.411 -15.120 1.00 96.19 444 VAL A C 1
ATOM 3453 O O . VAL A 1 444 ? 5.148 -16.790 -14.411 1.00 96.19 444 VAL A O 1
ATOM 3456 N N . LYS A 1 445 ? 6.868 -17.278 -15.765 1.00 95.44 445 LYS A N 1
ATOM 3457 C CA . LYS A 1 445 ? 6.685 -18.733 -15.688 1.00 95.44 445 LYS A CA 1
ATOM 3458 C C . LYS A 1 445 ? 6.833 -19.251 -14.256 1.00 95.44 445 LYS A C 1
ATOM 3460 O O . LYS A 1 445 ? 6.046 -20.093 -13.841 1.00 95.44 445 LYS A O 1
ATOM 3465 N N . THR A 1 446 ? 7.815 -18.759 -13.509 1.00 96.31 446 THR A N 1
ATOM 3466 C CA . THR A 1 446 ? 8.055 -19.169 -12.118 1.00 96.31 446 THR A CA 1
ATOM 3467 C C . THR A 1 446 ? 6.871 -18.809 -11.230 1.00 96.31 446 THR A C 1
ATOM 3469 O O . THR A 1 446 ? 6.351 -19.670 -10.521 1.00 96.31 446 THR A O 1
ATOM 3472 N N . ILE A 1 447 ? 6.416 -17.558 -11.309 1.00 96.81 447 ILE A N 1
ATOM 3473 C CA . ILE A 1 447 ? 5.285 -17.060 -10.520 1.00 96.81 447 ILE A CA 1
ATOM 3474 C C . ILE A 1 447 ? 3.995 -17.808 -10.882 1.00 96.81 447 ILE A C 1
ATOM 3476 O O . ILE A 1 447 ? 3.286 -18.289 -10.003 1.00 96.81 447 ILE A O 1
ATOM 3480 N N . THR A 1 448 ? 3.713 -17.972 -12.178 1.00 94.69 448 THR A N 1
ATOM 3481 C CA . THR A 1 448 ? 2.481 -18.627 -12.660 1.00 94.69 448 THR A CA 1
ATOM 3482 C C . THR A 1 448 ? 2.446 -20.136 -12.429 1.00 94.69 448 THR A C 1
ATOM 3484 O O . THR A 1 448 ? 1.366 -20.714 -12.298 1.00 94.69 448 THR A O 1
ATOM 3487 N N . ALA A 1 449 ? 3.605 -20.795 -12.360 1.00 94.06 449 ALA A N 1
ATOM 3488 C CA . ALA A 1 449 ? 3.695 -22.217 -12.045 1.00 94.06 449 ALA A CA 1
ATOM 3489 C C . ALA A 1 449 ? 3.580 -22.507 -10.540 1.00 94.06 449 ALA A C 1
ATOM 3491 O O . ALA A 1 449 ? 3.283 -23.645 -10.162 1.00 94.06 449 ALA A O 1
ATOM 3492 N N . PHE A 1 450 ? 3.820 -21.515 -9.677 1.00 93.75 450 PHE A N 1
ATOM 3493 C CA . PHE A 1 450 ? 3.758 -21.710 -8.237 1.00 93.75 450 PHE A CA 1
ATOM 3494 C C . PHE A 1 450 ? 2.319 -21.836 -7.732 1.00 93.75 450 PHE A C 1
ATOM 3496 O O . PHE A 1 450 ? 1.450 -21.024 -8.037 1.00 93.75 450 PHE A O 1
ATOM 3503 N N . LYS A 1 451 ? 2.095 -22.865 -6.910 1.00 88.00 451 LYS A N 1
ATOM 3504 C CA . LYS A 1 451 ? 0.889 -23.073 -6.113 1.00 88.00 451 LYS A CA 1
ATOM 3505 C C . LYS A 1 451 ? 1.326 -23.280 -4.650 1.00 88.00 451 LYS A C 1
ATOM 3507 O O . LYS A 1 451 ? 2.026 -24.274 -4.422 1.00 88.00 451 LYS A O 1
ATOM 3512 N N . PRO A 1 452 ? 1.045 -22.327 -3.741 1.00 84.06 452 PRO A N 1
ATOM 3513 C CA . PRO A 1 452 ? 1.494 -22.365 -2.345 1.00 84.06 452 PRO A CA 1
ATOM 3514 C C . PRO A 1 452 ? 0.871 -23.484 -1.506 1.00 84.06 452 PRO A C 1
ATOM 3516 O O . PRO A 1 452 ? -0.222 -23.977 -1.872 1.00 84.06 452 PRO A O 1
#

Radius of gyration: 24.5 Å; chains: 1; bounding box: 69×65×71 Å

InterPro domains:
  IPR052341 LOG family pyrimidine/purine nucleotide 5'-monophosphatases [PTHR43393] (173-402)

Foldseek 3Di:
DDPPPPPPDPDDDAAEAAEPVSVVVDLVVDDDQQRYEYFQYACQVVQVSQLPHQNQNYEYYQYNHDPSNVVSLVVLQVQCVVDPDPVSCSVRPHYHYDHHDVVQLDGLGDLAFDALCQAQNADDDLDLVVSVVRRCSHSNNRNLVQQAPQVVLHGDPPDDPVVVVSQVSNLVSLVVNVVVVLVVLVVVCVVVVFAAEEEEEAALFAWLDQFDPDQDPDDADPDPCGPCSGGGLLLLLLCLLLVRLLRSYAYEYQQFHHSRLSNLLSLLCNVDDSVLSSVLSVLLNQPTGDDRVCQSNNCSSQSVSCVVRPQDVPCLSSSAYEHEYESNPRSGRGRNSHSGYSYHPDVVCSLLVRLLRNQLEYEYEYHADSSLVSLVSLLVCCLVCVNHHRHAYEDADQCQACNVDDDPDDPNNRHPSQVVSCVSCVVRVNNVRYYYDNRSVVVSCSSRVDDD

Secondary structure (DSSP, 8-state):
------PPP-SPPPEEE-SHHHHHHHHHH----TTEEEES-B-GGGHHHHHTS--TT-EEES-B--HHHHHHHHHHHHHHTT--SHHHHHHSPPPEEE---TTSSS-TT-SSPBPHHHHH----SS-HHHHHHHHHTSHHHHHHHHHB-TTT-PBPSS--HHHHHHHHHHHHHHHHHHHHHHHHHHHHHHHHT--EEEEEE--TT----SB-TT--S-----STTTT-TTB-HHHHHHHHHHHHHHTTEEEEE-SSSTHHHHHHHHHHTTTS-HHHHHHHHHHHTTS-S--TT-HHHHHHHHHHHHHHSPPPTT-GGGG-EEE--BSSSSS-PPPTT-SEE--BS-HHHHHHHHHHH-TT-EEE-S--HHHHHHHHHHHHHHHHTTTSSPPPEEEE-HHHHS-S-----TT------HHHHHHHHHHHT-GGGEEEES-HHHHHHHHHH---

pLDDT: mean 91.22, std 11.0, range [31.97, 98.81]

Organism: NCBI:txid748831

Sequence (452 aa):
MNEKQKNPNPNLVRTELETLAAVQQRLNAGGTWHDVVIQHVNLLTLDAPLSAVKIAGCHFLGCDIGTKLAEAIALAEAAAGKAQTEEERKANPHCMVIPPMPWLPFQPFRATLYQAEELVGTFTTEDPKIERPVYEASVDWKSYCTFADPVTTRLFTDDSVDTVLARRLHDTFISDALDDLLAVTRAQQITAKKGGIVAIMGGHDMPRLEKMKNAPAGTALGDEWEGMTDDAVYTRVALLARKLTQEGYLLVSGGGPGAMEACNLGAYFATRAVDDLRAAIRKLQDFPEFKSGKSVEWLIPAMKVRRDYPVKPGDAEKCRSVGIPTWFYGHEPPNPFASHIAKYFENSVREEGMLAIATHGVIFAEGNAGTVQEIFQDACQNYYATYGTAAPMILYGQDYWDPPAMPVYVNDKRKKAFPLIRKLAEEKGFTHRLIVTDSLREIVKTITAFKP